Protein AF-0000000079471200 (afdb_homodimer)

Foldseek 3Di:
DEKEDACLDLLSLLLLLLCVVLVHDYHYHYQDPQDGDPLCCVLPVVSDDTWDDDPPDTYDDSVVSSVVSCVVRVPPPQQDPPPVLNVQLVVLLVCLVPLVCCLLVLLLCQPPCCCPPVVHHGDVVSNVVSVVCVVVVLVVCLPQQDPLLDNGPSDHHSSLSSNLRSVLSCVLVVHDDPCVNRVSSRVSSVVSCVDPSNVVSSVVVVVVSVD/DEKEDACLDLLSLLLLLLCVVLVHDYHYHYQDPQDGDPLCCVLPVVSDDTWDDDPPDTYDDSVVSSVVSCVVRVPPPQQDPPPVLNVQLVVLLVCLVPLVCCLLVLLLCQVPCCCPPVVHHGDVVSNVVSVVCVVVVLVVCLPQQDPLLDNGPSDHHSSLSSNLSSVLSCVLVVHDDPCVNRVSSRVSSVVSCVDPSNVVSSVVVNVVSVD

Structure (mmCIF, N/CA/C/O backbone):
data_AF-0000000079471200-model_v1
#
loop_
_entity.id
_entity.type
_entity.pdbx_description
1 polymer 'glutathione transferase'
#
loop_
_atom_site.group_PDB
_atom_site.id
_atom_site.type_symbol
_atom_site.label_atom_id
_atom_site.label_alt_id
_atom_site.label_comp_id
_atom_site.label_asym_id
_atom_site.label_entity_id
_atom_site.label_seq_id
_atom_site.pdbx_PDB_ins_code
_atom_site.Cartn_x
_atom_site.Cartn_y
_atom_site.Cartn_z
_atom_site.occupancy
_atom_site.B_iso_or_equiv
_atom_site.auth_seq_id
_atom_site.auth_comp_id
_atom_site.auth_asym_id
_atom_site.auth_atom_id
_atom_site.pdbx_PDB_model_num
ATOM 1 N N . MET A 1 1 ? -17.219 13.344 -11 1 97.94 1 MET A N 1
ATOM 2 C CA . MET A 1 1 ? -16.578 12.203 -10.352 1 97.94 1 MET A CA 1
ATOM 3 C C . MET A 1 1 ? -17 12.102 -8.883 1 97.94 1 MET A C 1
ATOM 5 O O . MET A 1 1 ? -17.219 13.125 -8.227 1 97.94 1 MET A O 1
ATOM 9 N N . ILE A 1 2 ? -17.203 10.859 -8.438 1 98.06 2 ILE A N 1
ATOM 10 C CA . ILE A 1 2 ? -17.672 10.633 -7.074 1 98.06 2 ILE A CA 1
ATOM 11 C C . ILE A 1 2 ? -16.625 9.867 -6.281 1 98.06 2 ILE A C 1
ATOM 13 O O . ILE A 1 2 ? -16.016 8.922 -6.789 1 98.06 2 ILE A O 1
ATOM 17 N N . LEU A 1 3 ? -16.312 10.375 -5.105 1 98.31 3 LEU A N 1
ATOM 18 C CA . LEU A 1 3 ? -15.516 9.656 -4.121 1 98.31 3 LEU A CA 1
ATOM 19 C C . LEU A 1 3 ? -16.375 9.172 -2.963 1 98.31 3 LEU A C 1
ATOM 21 O O . LEU A 1 3 ? -17.078 9.969 -2.322 1 98.31 3 LEU A O 1
ATOM 25 N N . TYR A 1 4 ? -16.406 7.867 -2.748 1 97.56 4 TYR A N 1
ATOM 26 C CA . TYR A 1 4 ? -17.172 7.285 -1.651 1 97.56 4 TYR A CA 1
ATOM 27 C C . TYR A 1 4 ? -16.297 7.129 -0.407 1 97.56 4 TYR A C 1
ATOM 29 O O . TYR A 1 4 ? -15.195 6.586 -0.478 1 97.56 4 TYR A O 1
ATOM 37 N N . GLY A 1 5 ? -16.734 7.613 0.692 1 96.5 5 GLY A N 1
ATOM 38 C CA . GLY A 1 5 ? -16.016 7.461 1.947 1 96.5 5 GLY A CA 1
ATOM 39 C C . GLY A 1 5 ? -16.328 8.555 2.949 1 96.5 5 GLY A C 1
ATOM 40 O O . GLY A 1 5 ? -17.422 9.125 2.932 1 96.5 5 GLY A O 1
ATOM 41 N N . SER A 1 6 ? -15.477 8.734 3.912 1 95.81 6 SER A N 1
ATOM 42 C CA . SER A 1 6 ? -15.508 9.789 4.918 1 95.81 6 SER A CA 1
ATOM 43 C C . SER A 1 6 ? -14.172 10.523 4.992 1 95.81 6 SER A C 1
ATOM 45 O O . SER A 1 6 ? -13.109 9.891 4.938 1 95.81 6 SER A O 1
ATOM 47 N N . SER A 1 7 ? -14.25 11.812 5.125 1 96.69 7 SER A N 1
ATOM 48 C CA . SER A 1 7 ? -13.023 12.586 5.242 1 96.69 7 SER A CA 1
ATOM 49 C C . SER A 1 7 ? -12.258 12.219 6.508 1 96.69 7 SER A C 1
ATOM 51 O O . SER A 1 7 ? -11.07 12.539 6.641 1 96.69 7 SER A O 1
ATOM 53 N N . LEU A 1 8 ? -12.898 11.484 7.426 1 96.25 8 LEU A N 1
ATOM 54 C CA . LEU A 1 8 ? -12.227 11.039 8.648 1 96.25 8 LEU A CA 1
ATOM 55 C C . LEU A 1 8 ? -11.18 9.977 8.344 1 96.25 8 LEU A C 1
ATOM 57 O O . LEU A 1 8 ? -10.281 9.727 9.156 1 96.25 8 LEU A O 1
ATOM 61 N N . SER A 1 9 ? -11.391 9.312 7.238 1 96.81 9 SER A N 1
ATOM 62 C CA . SER A 1 9 ? -10.391 8.352 6.777 1 96.81 9 SER A CA 1
ATOM 63 C C . SER A 1 9 ? -9.18 9.062 6.172 1 96.81 9 SER A C 1
ATOM 65 O O . SER A 1 9 ? -9.328 9.852 5.234 1 96.81 9 SER A O 1
ATOM 67 N N . PRO A 1 10 ? -7.996 8.789 6.652 1 98.44 10 PRO A N 1
ATOM 68 C CA . PRO A 1 10 ? -6.809 9.414 6.07 1 98.44 10 PRO A CA 1
ATOM 69 C C . PRO A 1 10 ? -6.605 9.047 4.602 1 98.44 10 PRO A C 1
ATOM 71 O O . PRO A 1 10 ? -5.984 9.805 3.854 1 98.44 10 PRO A O 1
ATOM 74 N N . PHE A 1 11 ? -7.129 7.891 4.184 1 98.56 11 PHE A N 1
ATOM 75 C CA . PHE A 1 11 ? -7.055 7.469 2.789 1 98.56 11 PHE A CA 1
ATOM 76 C C . PHE A 1 11 ? -7.965 8.32 1.916 1 98.56 11 PHE A C 1
ATOM 78 O O . PHE A 1 11 ? -7.574 8.742 0.825 1 98.56 11 PHE A O 1
ATOM 85 N N . VAL A 1 12 ? -9.125 8.578 2.426 1 98.44 12 VAL A N 1
ATOM 86 C CA . VAL A 1 12 ? -10.078 9.422 1.718 1 98.44 12 VAL A CA 1
ATOM 87 C C . VAL A 1 12 ? -9.57 10.867 1.697 1 98.44 12 VAL A C 1
ATOM 89 O O . VAL A 1 12 ? -9.562 11.516 0.647 1 98.44 12 VAL A O 1
ATOM 92 N N . ARG A 1 13 ? -9.086 11.305 2.816 1 98.81 13 ARG A N 1
ATOM 93 C CA . ARG A 1 13 ? -8.633 12.688 2.957 1 98.81 13 ARG A CA 1
ATOM 94 C C . ARG A 1 13 ? -7.461 12.969 2.025 1 98.81 13 ARG A C 1
ATOM 96 O O . ARG A 1 13 ? -7.414 14.023 1.38 1 98.81 13 ARG A O 1
ATOM 103 N N . LYS A 1 14 ? -6.488 12.07 1.971 1 98.88 14 LYS A N 1
ATOM 104 C CA . LYS A 1 14 ? -5.355 12.281 1.071 1 98.88 14 LYS A CA 1
ATOM 105 C C . LYS A 1 14 ? -5.812 12.336 -0.384 1 98.88 14 LYS A C 1
ATOM 107 O O . LYS A 1 14 ? -5.258 13.086 -1.187 1 98.88 14 LYS A O 1
ATOM 112 N N . THR A 1 15 ? -6.812 11.531 -0.74 1 98.94 15 THR A N 1
ATOM 113 C CA . THR A 1 15 ? -7.332 11.5 -2.102 1 98.94 15 THR A CA 1
ATOM 114 C C . THR A 1 15 ? -8.031 12.812 -2.439 1 98.94 15 THR A C 1
ATOM 116 O O . THR A 1 15 ? -7.836 13.367 -3.523 1 98.94 15 THR A O 1
ATOM 119 N N . LEU A 1 16 ? -8.805 13.328 -1.498 1 98.94 16 LEU A N 1
ATOM 120 C CA . LEU A 1 16 ? -9.477 14.609 -1.664 1 98.94 16 LEU A CA 1
ATOM 121 C C . LEU A 1 16 ? -8.469 15.742 -1.827 1 98.94 16 LEU A C 1
ATOM 123 O O . LEU A 1 16 ? -8.602 16.578 -2.725 1 98.94 16 LEU A O 1
ATOM 127 N N . ALA A 1 17 ? -7.492 15.727 -0.965 1 98.94 17 ALA A N 1
ATOM 128 C CA . ALA A 1 17 ? -6.465 16.766 -1.026 1 98.94 17 ALA A CA 1
ATOM 129 C C . ALA A 1 17 ? -5.703 16.703 -2.346 1 98.94 17 ALA A C 1
ATOM 131 O O . ALA A 1 17 ? -5.434 17.734 -2.965 1 98.94 17 ALA A O 1
ATOM 132 N N . PHE A 1 18 ? -5.332 15.484 -2.797 1 98.94 18 PHE A N 1
ATOM 133 C CA . PHE A 1 18 ? -4.629 15.273 -4.055 1 98.94 18 PHE A CA 1
ATOM 134 C C . PHE A 1 18 ? -5.434 15.836 -5.223 1 98.94 18 PHE A C 1
ATOM 136 O O . PHE A 1 18 ? -4.902 16.578 -6.051 1 98.94 18 PHE A O 1
ATOM 143 N N . ALA A 1 19 ? -6.746 15.539 -5.266 1 98.94 19 ALA A N 1
ATOM 144 C CA . ALA A 1 19 ? -7.629 16.016 -6.332 1 98.94 19 ALA A CA 1
ATOM 145 C C . ALA A 1 19 ? -7.723 17.531 -6.324 1 98.94 19 ALA A C 1
ATOM 147 O O . ALA A 1 19 ? -7.656 18.172 -7.379 1 98.94 19 ALA A O 1
ATOM 148 N N . ALA A 1 20 ? -7.809 18.078 -5.148 1 98.88 20 ALA A N 1
ATOM 149 C CA . ALA A 1 20 ? -7.918 19.516 -5.023 1 98.88 20 ALA A CA 1
ATOM 150 C C . ALA A 1 20 ? -6.668 20.219 -5.566 1 98.88 20 ALA A C 1
ATOM 152 O O . ALA A 1 20 ? -6.762 21.219 -6.281 1 98.88 20 ALA A O 1
ATOM 153 N N . GLU A 1 21 ? -5.484 19.656 -5.215 1 98.88 21 GLU A N 1
ATOM 154 C CA . GLU A 1 21 ? -4.23 20.234 -5.688 1 98.88 21 GLU A CA 1
ATOM 155 C C . GLU A 1 21 ? -4.129 20.156 -7.211 1 98.88 21 GLU A C 1
ATOM 157 O O . GLU A 1 21 ? -3.436 20.969 -7.832 1 98.88 21 GLU A O 1
ATOM 162 N N . LYS A 1 22 ? -4.859 19.219 -7.828 1 98.69 22 LYS A N 1
ATOM 163 C CA . LYS A 1 22 ? -4.852 19.047 -9.273 1 98.69 22 LYS A CA 1
ATOM 164 C C . LYS A 1 22 ? -5.961 19.859 -9.938 1 98.69 22 LYS A C 1
ATOM 166 O O . LYS A 1 22 ? -6.051 19.906 -11.164 1 98.69 22 LYS A O 1
ATOM 171 N N . GLY A 1 23 ? -6.797 20.469 -9.117 1 98.5 23 GLY A N 1
ATOM 172 C CA . GLY A 1 23 ? -7.949 21.188 -9.648 1 98.5 23 GLY A CA 1
ATOM 173 C C . GLY A 1 23 ? -9.055 20.266 -10.125 1 98.5 23 GLY A C 1
ATOM 174 O O . GLY A 1 23 ? -9.797 20.609 -11.047 1 98.5 23 GLY A O 1
ATOM 175 N N . ILE A 1 24 ? -9.109 19.078 -9.562 1 98.62 24 ILE A N 1
ATOM 176 C CA . ILE A 1 24 ? -10.148 18.094 -9.891 1 98.62 24 ILE A CA 1
ATOM 177 C C . ILE A 1 24 ? -11.234 18.125 -8.82 1 98.62 24 ILE A C 1
ATOM 179 O O . ILE A 1 24 ? -10.938 18 -7.629 1 98.62 24 ILE A O 1
ATOM 183 N N . GLU A 1 25 ? -12.406 18.344 -9.188 1 96.69 25 GLU A N 1
ATOM 184 C CA . GLU A 1 25 ? -13.523 18.328 -8.25 1 96.69 25 GLU A CA 1
ATOM 185 C C . GLU A 1 25 ? -14.039 16.906 -8.016 1 96.69 25 GLU A C 1
ATOM 187 O O . GLU A 1 25 ? -14.305 16.188 -8.977 1 96.69 25 GLU A O 1
ATOM 192 N N . LEU A 1 26 ? -14.156 16.547 -6.773 1 98.62 26 LEU A N 1
ATOM 193 C CA . LEU A 1 26 ? -14.734 15.266 -6.363 1 98.62 26 LEU A CA 1
ATOM 194 C C . LEU A 1 26 ? -15.953 15.484 -5.469 1 98.62 26 LEU A C 1
ATOM 196 O O . LEU A 1 26 ? -15.898 16.266 -4.52 1 98.62 26 LEU A O 1
ATOM 200 N N . GLU A 1 27 ? -17.031 14.867 -5.848 1 98.38 27 GLU A N 1
ATOM 201 C CA . GLU A 1 27 ? -18.172 14.797 -4.934 1 98.38 27 GLU A CA 1
ATOM 202 C C . GLU A 1 27 ? -17.969 13.695 -3.895 1 98.38 27 GLU A C 1
ATOM 204 O O . GLU A 1 27 ? -17.844 12.523 -4.246 1 98.38 27 GLU A O 1
ATOM 209 N N . LEU A 1 28 ? -17.969 14.062 -2.646 1 97.62 28 LEU A N 1
ATOM 210 C CA . LEU A 1 28 ? -17.797 13.094 -1.57 1 97.62 28 LEU A CA 1
ATOM 211 C C . LEU A 1 28 ? -19.156 12.539 -1.129 1 97.62 28 LEU A C 1
ATOM 213 O O . LEU A 1 28 ? -20.047 13.305 -0.769 1 97.62 28 LEU A O 1
ATOM 217 N N . GLN A 1 29 ? -19.312 11.258 -1.249 1 96.25 29 GLN A N 1
ATOM 218 C CA . GLN A 1 29 ? -20.516 10.562 -0.77 1 96.25 29 GLN A CA 1
ATOM 219 C C . GLN A 1 29 ? -20.156 9.523 0.292 1 96.25 29 GLN A C 1
ATOM 221 O O . GLN A 1 29 ? -19.094 8.898 0.224 1 96.25 29 GLN A O 1
ATOM 226 N N . PRO A 1 30 ? -21.047 9.328 1.273 1 93.5 30 PRO A N 1
ATOM 227 C CA . PRO A 1 30 ? -20.766 8.328 2.307 1 93.5 30 PRO A CA 1
ATOM 228 C C . PRO A 1 30 ? -20.672 6.91 1.751 1 93.5 30 PRO A C 1
ATOM 230 O O . PRO A 1 30 ? -21.422 6.555 0.837 1 93.5 30 PRO A O 1
ATOM 233 N N . ALA A 1 31 ? -19.688 6.148 2.203 1 91.19 31 ALA A N 1
ATOM 234 C CA . ALA A 1 31 ? -19.547 4.742 1.831 1 91.19 31 ALA A CA 1
ATOM 235 C C . ALA A 1 31 ? -20.297 3.842 2.818 1 91.19 31 ALA A C 1
ATOM 237 O O . ALA A 1 31 ? -20.469 2.648 2.562 1 91.19 31 ALA A O 1
ATOM 238 N N . GLY A 1 32 ? -20.734 4.406 3.859 1 76.5 32 GLY A N 1
ATOM 239 C CA . GLY A 1 32 ? -21.344 3.617 4.914 1 76.5 32 GLY A CA 1
ATOM 240 C C . GLY A 1 32 ? -20.328 2.887 5.777 1 76.5 32 GLY A C 1
ATOM 241 O O . GLY A 1 32 ? -19.141 2.885 5.473 1 76.5 32 GLY A O 1
ATOM 242 N N . MET A 1 33 ? -20.703 2.592 7.035 1 67 33 MET A N 1
ATOM 243 C CA . MET A 1 33 ? -19.891 1.763 7.918 1 67 33 MET A CA 1
ATOM 244 C C . MET A 1 33 ? -20.203 0.285 7.734 1 67 33 MET A C 1
ATOM 246 O O . MET A 1 33 ? -21.031 -0.269 8.461 1 67 33 MET A O 1
ATOM 250 N N . GLY A 1 34 ? -19.625 -0.395 6.527 1 61.56 34 GLY A N 1
ATOM 251 C CA . GLY A 1 34 ? -19.875 -1.797 6.242 1 61.56 34 GLY A CA 1
ATOM 252 C C . GLY A 1 34 ? -21.141 -2.018 5.43 1 61.56 34 GLY A C 1
ATOM 253 O O . GLY A 1 34 ? -21.406 -3.131 4.977 1 61.56 34 GLY A O 1
ATOM 254 N N . SER A 1 35 ? -21.875 -1.073 5.371 1 65.25 35 SER A N 1
ATOM 255 C CA . SER A 1 35 ? -23.125 -1.219 4.633 1 65.25 35 SER A CA 1
ATOM 256 C C . SER A 1 35 ? -23.281 -0.128 3.58 1 65.25 35 SER A C 1
ATOM 258 O O . SER A 1 35 ? -24.281 0.601 3.57 1 65.25 35 SER A O 1
ATOM 260 N N . GLY A 1 36 ? -22.344 -0.075 2.818 1 72.38 36 GLY A N 1
ATOM 261 C CA . GLY A 1 36 ? -22.375 1.027 1.869 1 72.38 36 GLY A CA 1
ATOM 262 C C . GLY A 1 36 ? -23.359 0.811 0.734 1 72.38 36 GLY A C 1
ATOM 263 O O . GLY A 1 36 ? -23.844 -0.302 0.536 1 72.38 36 GLY A O 1
ATOM 264 N N . PRO A 1 37 ? -23.766 1.873 0.093 1 84.44 37 PRO A N 1
ATOM 265 C CA . PRO A 1 37 ? -24.641 1.745 -1.07 1 84.44 37 PRO A CA 1
ATOM 266 C C . PRO A 1 37 ? -24.062 0.823 -2.145 1 84.44 37 PRO A C 1
ATOM 268 O O . PRO A 1 37 ? -22.859 0.609 -2.199 1 84.44 37 PRO A O 1
ATOM 271 N N . PRO A 1 38 ? -24.922 0.219 -2.936 1 87.69 38 PRO A N 1
ATOM 272 C CA . PRO A 1 38 ? -24.516 -0.739 -3.961 1 87.69 38 PRO A CA 1
ATOM 273 C C . PRO A 1 38 ? -23.406 -0.195 -4.859 1 87.69 38 PRO A C 1
ATOM 275 O O . PRO A 1 38 ? -22.484 -0.934 -5.238 1 87.69 38 PRO A O 1
ATOM 278 N N . GLU A 1 39 ? -23.438 1.022 -5.141 1 89 39 GLU A N 1
ATOM 279 C CA . GLU A 1 39 ? -22.438 1.593 -6.039 1 89 39 GLU A CA 1
ATOM 280 C C . GLU A 1 39 ? -21.047 1.604 -5.395 1 89 39 GLU A C 1
ATOM 282 O O . GLU A 1 39 ? -20.047 1.353 -6.066 1 89 39 GLU A O 1
ATOM 287 N N . PHE A 1 40 ? -21.078 1.89 -4.055 1 93.25 40 PHE A N 1
ATOM 288 C CA . PHE A 1 40 ? -19.812 1.825 -3.326 1 93.25 40 PHE A CA 1
ATOM 289 C C . PHE A 1 40 ? -19.266 0.405 -3.326 1 93.25 40 PHE A C 1
ATOM 291 O O . PHE A 1 40 ? -18.078 0.195 -3.572 1 93.25 40 PHE A O 1
ATOM 298 N N . MET A 1 41 ? -20.141 -0.514 -3.15 1 92.5 41 MET A N 1
ATOM 299 C CA . MET A 1 41 ? -19.703 -1.903 -3.072 1 92.5 41 MET A CA 1
ATOM 300 C C . MET A 1 41 ? -19.219 -2.398 -4.43 1 92.5 41 MET A C 1
ATOM 302 O O . MET A 1 41 ? -18.344 -3.26 -4.504 1 92.5 41 MET A O 1
ATOM 306 N N . HIS A 1 42 ? -19.719 -1.825 -5.516 1 93.38 42 HIS A N 1
ATOM 307 C CA . HIS A 1 42 ? -19.25 -2.162 -6.852 1 93.38 42 HIS A CA 1
ATOM 308 C C . HIS A 1 42 ? -17.859 -1.579 -7.109 1 93.38 42 HIS A C 1
ATOM 310 O O . HIS A 1 42 ? -17.047 -2.186 -7.812 1 93.38 42 HIS A O 1
ATOM 316 N N . ALA A 1 43 ? -17.594 -0.439 -6.469 1 95.56 43 ALA A N 1
ATOM 317 C CA . ALA A 1 43 ? -16.312 0.237 -6.637 1 95.56 43 ALA A CA 1
ATOM 318 C C . ALA A 1 43 ? -15.25 -0.38 -5.738 1 95.56 43 ALA A C 1
ATOM 320 O O . ALA A 1 43 ? -14.055 -0.341 -6.062 1 95.56 43 ALA A O 1
ATOM 321 N N . SER A 1 44 ? -15.734 -0.938 -4.633 1 96.12 44 SER A N 1
ATOM 322 C CA . SER A 1 44 ? -14.844 -1.514 -3.635 1 96.12 44 SER A CA 1
ATOM 323 C C . SER A 1 44 ? -15.312 -2.896 -3.199 1 96.12 44 SER A C 1
ATOM 325 O O . SER A 1 44 ? -15.945 -3.041 -2.148 1 96.12 44 SER A O 1
ATOM 327 N N . PRO A 1 45 ? -14.891 -3.916 -3.857 1 93.81 45 PRO A N 1
ATOM 328 C CA . PRO A 1 45 ? -15.43 -5.262 -3.656 1 93.81 45 PRO A CA 1
ATOM 329 C C . PRO A 1 45 ? -15.188 -5.789 -2.244 1 93.81 45 PRO A C 1
ATOM 331 O O . PRO A 1 45 ? -15.875 -6.707 -1.796 1 93.81 45 PRO A O 1
ATOM 334 N N . PHE A 1 46 ? -14.242 -5.195 -1.535 1 94.38 46 PHE A N 1
ATOM 335 C CA . PHE A 1 46 ? -13.953 -5.68 -0.19 1 94.38 46 PHE A CA 1
ATOM 336 C C . PHE A 1 46 ? -14.359 -4.648 0.855 1 94.38 46 PHE A C 1
ATOM 338 O O . PHE A 1 46 ? -13.953 -4.734 2.014 1 94.38 46 PHE A O 1
ATOM 345 N N . GLY A 1 47 ? -15.078 -3.605 0.454 1 93.44 47 GLY A N 1
ATOM 346 C CA . GLY A 1 47 ? -15.773 -2.693 1.349 1 93.44 47 GLY A CA 1
ATOM 347 C C . GLY A 1 47 ? -14.852 -1.68 2.002 1 93.44 47 GLY A C 1
ATOM 348 O O . GLY A 1 47 ? -15.211 -1.064 3.008 1 93.44 47 GLY A O 1
ATOM 349 N N . LYS A 1 48 ? -13.68 -1.481 1.424 1 93.5 48 LYS A N 1
ATOM 350 C CA . LYS A 1 48 ? -12.734 -0.52 1.991 1 93.5 48 LYS A CA 1
ATOM 351 C C . LYS A 1 48 ? -12.875 0.846 1.324 1 93.5 48 LYS A C 1
ATOM 353 O O . LYS A 1 48 ? -13.078 0.932 0.112 1 93.5 48 LYS A O 1
ATOM 358 N N . MET A 1 49 ? -12.914 1.887 2.074 1 95.38 49 MET A N 1
ATOM 359 C CA . MET A 1 49 ? -12.938 3.229 1.502 1 95.38 49 MET A CA 1
ATOM 360 C C . MET A 1 49 ? -11.516 3.748 1.28 1 95.38 49 MET A C 1
ATOM 362 O O . MET A 1 49 ? -10.602 3.395 2.023 1 95.38 49 MET A O 1
ATOM 366 N N . PRO A 1 50 ? -11.297 4.586 0.219 1 97.44 50 PRO A N 1
ATOM 367 C CA . PRO A 1 50 ? -12.328 5.18 -0.635 1 97.44 50 PRO A CA 1
ATOM 368 C C . PRO A 1 50 ? -12.703 4.285 -1.814 1 97.44 50 PRO A C 1
ATOM 370 O O . PRO A 1 50 ? -11.883 3.486 -2.273 1 97.44 50 PRO A O 1
ATOM 373 N N . GLY A 1 51 ? -14.008 4.312 -2.248 1 97.44 51 GLY A N 1
ATOM 374 C CA . GLY A 1 51 ? -14.445 3.957 -3.59 1 97.44 51 GLY A CA 1
ATOM 375 C C . GLY A 1 51 ? -14.539 5.152 -4.523 1 97.44 51 GLY A C 1
ATOM 376 O O . GLY A 1 51 ? -14.57 6.297 -4.07 1 97.44 51 GLY A O 1
ATOM 377 N N . PHE A 1 52 ? -14.586 4.949 -5.844 1 98.44 52 PHE A N 1
ATOM 378 C CA . PHE A 1 52 ? -14.523 6.031 -6.82 1 98.44 52 PHE A CA 1
ATOM 379 C C . PHE A 1 52 ? -15.297 5.672 -8.078 1 98.44 52 PHE A C 1
ATOM 381 O O . PHE A 1 52 ? -15.281 4.52 -8.523 1 98.44 52 PHE A O 1
ATOM 388 N N . LYS A 1 53 ? -15.969 6.68 -8.586 1 98.12 53 LYS A N 1
ATOM 389 C CA . LYS A 1 53 ? -16.734 6.52 -9.82 1 98.12 53 LYS A CA 1
ATOM 390 C C . LYS A 1 53 ? -16.469 7.68 -10.781 1 98.12 53 LYS A C 1
ATOM 392 O O . LYS A 1 53 ? -16.578 8.844 -10.398 1 98.12 53 LYS A O 1
ATOM 397 N N . ASP A 1 54 ? -16 7.465 -11.984 1 98.56 54 ASP A N 1
ATOM 398 C CA . ASP A 1 54 ? -15.945 8.367 -13.125 1 98.56 54 ASP A CA 1
ATOM 399 C C . ASP A 1 54 ? -16.656 7.766 -14.336 1 98.56 54 ASP A C 1
ATOM 401 O O . ASP A 1 54 ? -16.047 7.012 -15.102 1 98.56 54 ASP A O 1
ATOM 405 N N . GLY A 1 55 ? -17.906 8.133 -14.562 1 97.38 55 GLY A N 1
ATOM 406 C CA . GLY A 1 55 ? -18.703 7.422 -15.555 1 97.38 55 GLY A CA 1
ATOM 407 C C . GLY A 1 55 ? -18.875 5.949 -15.227 1 97.38 55 GLY A C 1
ATOM 408 O O . GLY A 1 55 ? -19.344 5.605 -14.141 1 97.38 55 GLY A O 1
ATOM 409 N N . ASP A 1 56 ? -18.422 5.133 -16.094 1 96.88 56 ASP A N 1
ATOM 410 C CA . ASP A 1 56 ? -18.562 3.691 -15.914 1 96.88 56 ASP A CA 1
ATOM 411 C C . ASP A 1 56 ? -17.328 3.104 -15.242 1 96.88 56 ASP A C 1
ATOM 413 O O . ASP A 1 56 ? -17.297 1.911 -14.93 1 96.88 56 ASP A O 1
ATOM 417 N N . PHE A 1 57 ? -16.375 3.951 -14.984 1 98.12 57 PHE A N 1
ATOM 418 C CA . PHE A 1 57 ? -15.156 3.482 -14.336 1 98.12 57 PHE A CA 1
ATOM 419 C C . PHE A 1 57 ? -15.312 3.484 -12.82 1 98.12 57 PHE A C 1
ATOM 421 O O . PHE A 1 57 ? -15.492 4.543 -12.211 1 98.12 57 PHE A O 1
ATOM 428 N N . LEU A 1 58 ? -15.305 2.303 -12.18 1 98.06 58 LEU A N 1
ATOM 429 C CA . LEU A 1 58 ? -15.398 2.102 -10.742 1 98.06 58 LEU A CA 1
ATOM 430 C C . LEU A 1 58 ? -14.125 1.461 -10.195 1 98.06 58 LEU A C 1
ATOM 432 O O . LEU A 1 58 ? -13.633 0.473 -10.75 1 98.06 58 LEU A O 1
ATOM 436 N N . ILE A 1 59 ? -13.648 2.088 -9.078 1 98.38 59 ILE A N 1
ATOM 437 C CA . ILE A 1 59 ? -12.422 1.485 -8.555 1 98.38 59 ILE A CA 1
ATOM 438 C C . ILE A 1 59 ? -12.234 1.891 -7.094 1 98.38 59 ILE A C 1
ATOM 440 O O . ILE A 1 59 ? -12.812 2.879 -6.637 1 98.38 59 ILE A O 1
ATOM 444 N N . SER A 1 60 ? -11.555 1.088 -6.426 1 96.94 60 SER A N 1
ATOM 445 C CA . SER A 1 60 ? -10.859 1.362 -5.176 1 96.94 60 SER A CA 1
ATOM 446 C C . SER A 1 60 ? -9.375 1.043 -5.289 1 96.94 60 SER A C 1
ATOM 448 O O . SER A 1 60 ? -8.922 0.512 -6.305 1 96.94 60 SER A O 1
ATOM 450 N N . ASP A 1 61 ? -8.43 1.393 -4.395 1 96.75 61 ASP A N 1
ATOM 451 C CA . ASP A 1 61 ? -8.477 2.207 -3.186 1 96.75 61 ASP A CA 1
ATOM 452 C C . ASP A 1 61 ? -7.809 3.561 -3.406 1 96.75 61 ASP A C 1
ATOM 454 O O . ASP A 1 61 ? -7.648 4 -4.547 1 96.75 61 ASP A O 1
ATOM 458 N N . SER A 1 62 ? -7.328 4.277 -2.41 1 98.75 62 SER A N 1
ATOM 459 C CA . SER A 1 62 ? -6.801 5.637 -2.5 1 98.75 62 SER A CA 1
ATOM 460 C C . SER A 1 62 ? -5.625 5.711 -3.471 1 98.75 62 SER A C 1
ATOM 462 O O . SER A 1 62 ? -5.574 6.602 -4.32 1 98.75 62 SER A O 1
ATOM 464 N N . THR A 1 63 ? -4.719 4.688 -3.473 1 98.88 63 THR A N 1
ATOM 465 C CA . THR A 1 63 ? -3.527 4.699 -4.316 1 98.88 63 THR A CA 1
ATOM 466 C C . THR A 1 63 ? -3.904 4.531 -5.785 1 98.88 63 THR A C 1
ATOM 468 O O . THR A 1 63 ? -3.367 5.227 -6.652 1 98.88 63 THR A O 1
ATOM 471 N N . ALA A 1 64 ? -4.828 3.635 -6.082 1 98.94 64 ALA A N 1
ATOM 472 C CA . ALA A 1 64 ? -5.273 3.414 -7.457 1 98.94 64 ALA A CA 1
ATOM 473 C C . ALA A 1 64 ? -6.023 4.629 -7.992 1 98.94 64 ALA A C 1
ATOM 475 O O . ALA A 1 64 ? -5.852 5.016 -9.148 1 98.94 64 ALA A O 1
ATOM 476 N N . ILE A 1 65 ? -6.871 5.262 -7.152 1 98.94 65 ILE A N 1
ATOM 477 C CA . ILE A 1 65 ? -7.637 6.441 -7.543 1 98.94 65 ILE A CA 1
ATOM 478 C C . ILE A 1 65 ? -6.684 7.594 -7.855 1 98.94 65 ILE A C 1
ATOM 480 O O . ILE A 1 65 ? -6.82 8.258 -8.883 1 98.94 65 ILE A O 1
ATOM 484 N N . ILE A 1 66 ? -5.715 7.762 -7.016 1 98.94 66 ILE A N 1
ATOM 485 C CA . ILE A 1 66 ? -4.734 8.828 -7.195 1 98.94 66 ILE A CA 1
ATOM 486 C C . ILE A 1 66 ? -3.93 8.578 -8.469 1 98.94 66 ILE A C 1
ATOM 488 O O . ILE A 1 66 ? -3.652 9.508 -9.227 1 98.94 66 ILE A O 1
ATOM 492 N N . THR A 1 67 ? -3.572 7.297 -8.695 1 98.94 67 THR A N 1
ATOM 493 C CA . THR A 1 67 ? -2.891 6.918 -9.93 1 98.94 67 THR A CA 1
ATOM 494 C C . THR A 1 67 ? -3.729 7.297 -11.148 1 98.94 67 THR A C 1
ATOM 496 O O . THR A 1 67 ? -3.205 7.844 -12.125 1 98.94 67 THR A O 1
ATOM 499 N N . TYR A 1 68 ? -5.031 7.086 -11.07 1 98.94 68 TYR A N 1
ATOM 500 C CA . TYR A 1 68 ? -5.957 7.438 -12.141 1 98.94 68 TYR A CA 1
ATOM 501 C C . TYR A 1 68 ? -6.012 8.945 -12.344 1 98.94 68 TYR A C 1
ATOM 503 O O . TYR A 1 68 ? -5.871 9.438 -13.469 1 98.94 68 TYR A O 1
ATOM 511 N N . LEU A 1 69 ? -6.16 9.703 -11.289 1 98.94 69 LEU A N 1
ATOM 512 C CA . LEU A 1 69 ? -6.289 11.156 -11.344 1 98.94 69 LEU A CA 1
ATOM 513 C C . LEU A 1 69 ? -5.027 11.789 -11.922 1 98.94 69 LEU A C 1
ATOM 515 O O . LEU A 1 69 ? -5.105 12.734 -12.711 1 98.94 69 LEU A O 1
ATOM 519 N N . GLU A 1 70 ? -3.861 11.242 -11.492 1 98.88 70 GLU A N 1
ATOM 520 C CA . GLU A 1 70 ? -2.604 11.742 -12.031 1 98.88 70 GLU A CA 1
ATOM 521 C C . GLU A 1 70 ? -2.514 11.5 -13.539 1 98.88 70 GLU A C 1
ATOM 523 O O . GLU A 1 70 ? -2.029 12.352 -14.281 1 98.88 70 GLU A O 1
ATOM 528 N N . ALA A 1 71 ? -2.984 10.352 -13.977 1 98.56 71 ALA A N 1
ATOM 529 C CA . ALA A 1 71 ? -2.875 9.969 -15.383 1 98.56 71 ALA A CA 1
ATOM 530 C C . ALA A 1 71 ? -3.793 10.812 -16.25 1 98.56 71 ALA A C 1
ATOM 532 O O . ALA A 1 71 ? -3.422 11.195 -17.359 1 98.56 71 ALA A O 1
ATOM 533 N N . ILE A 1 72 ? -5.004 11.211 -15.773 1 98.5 72 ILE A N 1
ATOM 534 C CA . ILE A 1 72 ? -5.957 11.914 -16.625 1 98.5 72 ILE A CA 1
ATOM 535 C C . ILE A 1 72 ? -5.68 13.414 -16.578 1 98.5 72 ILE A C 1
ATOM 537 O O . ILE A 1 72 ? -6.168 14.164 -17.422 1 98.5 72 ILE A O 1
ATOM 541 N N . LYS A 1 73 ? -4.969 13.859 -15.562 1 98.5 73 LYS A N 1
ATOM 542 C CA . LYS A 1 73 ? -4.543 15.25 -15.445 1 98.5 73 LYS A CA 1
ATOM 543 C C . LYS A 1 73 ? -3.078 15.344 -15.023 1 98.5 73 LYS A C 1
ATOM 545 O O . LYS A 1 73 ? -2.783 15.594 -13.852 1 98.5 73 LYS A O 1
ATOM 550 N N . PRO A 1 74 ? -2.209 15.219 -15.953 1 97.62 74 PRO A N 1
ATOM 551 C CA . PRO A 1 74 ? -0.791 15.07 -15.625 1 97.62 74 PRO A CA 1
ATOM 552 C C . PRO A 1 74 ? -0.181 16.359 -15.055 1 97.62 74 PRO A C 1
ATOM 554 O O . PRO A 1 74 ? 0.874 16.312 -14.414 1 97.62 74 PRO A O 1
ATOM 557 N N . GLU A 1 75 ? -0.914 17.531 -15.336 1 97.88 75 GLU A N 1
ATOM 558 C CA . GLU A 1 75 ? -0.427 18.797 -14.781 1 97.88 75 GLU A CA 1
ATOM 559 C C . GLU A 1 75 ? -1.437 19.391 -13.812 1 97.88 75 GLU A C 1
ATOM 561 O O . GLU A 1 75 ? -2.639 19.406 -14.086 1 97.88 75 GLU A O 1
ATOM 566 N N . PRO A 1 76 ? -0.961 20 -12.727 1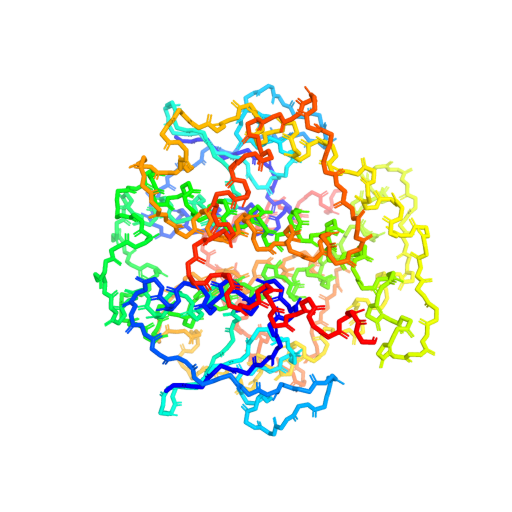 98.06 76 PRO A N 1
ATOM 567 C CA . PRO A 1 76 ? 0.415 19.953 -12.234 1 98.06 76 PRO A CA 1
ATOM 568 C C . PRO A 1 76 ? 0.851 18.547 -11.828 1 98.06 76 PRO A C 1
ATOM 570 O O . PRO A 1 76 ? 0.035 17.75 -11.344 1 98.06 76 PRO A O 1
ATOM 573 N N . ASN A 1 77 ? 2.113 18.234 -12.023 1 98.19 77 ASN A N 1
ATOM 574 C CA . ASN A 1 77 ? 2.689 16.938 -11.719 1 98.19 77 ASN A CA 1
ATOM 575 C C . ASN A 1 77 ? 2.928 16.766 -10.219 1 98.19 77 ASN A C 1
ATOM 577 O O . ASN A 1 77 ? 3.771 17.438 -9.641 1 98.19 77 ASN A O 1
ATOM 581 N N . LEU A 1 78 ? 2.162 15.852 -9.617 1 98.88 78 LEU A N 1
ATOM 582 C CA . LEU A 1 78 ? 2.316 15.633 -8.18 1 98.88 78 LEU A CA 1
ATOM 583 C C . LEU A 1 78 ? 3.018 14.305 -7.902 1 98.88 78 LEU A C 1
ATOM 585 O O . LEU A 1 78 ? 3.34 14 -6.754 1 98.88 78 LEU A O 1
ATOM 589 N N . ILE A 1 79 ? 3.205 13.484 -8.922 1 98.88 79 ILE A N 1
ATOM 590 C CA . ILE A 1 79 ? 4.043 12.289 -8.891 1 98.88 79 ILE A CA 1
ATOM 591 C C . ILE A 1 79 ? 5.18 12.43 -9.898 1 98.88 79 ILE A C 1
ATOM 593 O O . ILE A 1 79 ? 4.957 12.336 -11.109 1 98.88 79 ILE A O 1
ATOM 597 N N . PRO A 1 80 ? 6.348 12.602 -9.406 1 98.75 80 PRO A N 1
ATOM 598 C CA . PRO A 1 80 ? 7.488 12.898 -10.273 1 98.75 80 PRO A CA 1
ATOM 599 C C . PRO A 1 80 ? 7.676 11.859 -11.375 1 98.75 80 PRO A C 1
ATOM 601 O O . PRO A 1 80 ? 7.305 10.695 -11.203 1 98.75 80 PRO A O 1
ATOM 604 N N . LEU A 1 81 ? 8.328 12.297 -12.492 1 97.06 81 LEU A N 1
ATOM 605 C CA . LEU A 1 81 ? 8.586 11.422 -13.625 1 97.06 81 LEU A CA 1
ATOM 606 C C . LEU A 1 81 ? 9.969 10.797 -13.539 1 97.06 81 LEU A C 1
ATOM 608 O O . LEU A 1 81 ? 10.195 9.695 -14.047 1 97.06 81 LEU A O 1
ATOM 612 N N . GLU A 1 82 ? 10.914 11.609 -12.969 1 98.56 82 GLU A N 1
ATOM 613 C CA . GLU A 1 82 ? 12.266 11.094 -12.789 1 98.56 82 GLU A CA 1
ATOM 614 C C . GLU A 1 82 ? 12.281 9.867 -11.891 1 98.56 82 GLU A C 1
ATOM 616 O O . GLU A 1 82 ? 11.594 9.836 -10.867 1 98.56 82 GLU A O 1
ATOM 621 N N . ALA A 1 83 ? 13.008 8.828 -12.273 1 98.75 83 ALA A N 1
ATOM 622 C CA . ALA A 1 83 ? 12.906 7.484 -11.711 1 98.75 83 ALA A CA 1
ATOM 623 C C . ALA A 1 83 ? 13.102 7.504 -10.195 1 98.75 83 ALA A C 1
ATOM 625 O O . ALA A 1 83 ? 12.297 6.938 -9.453 1 98.75 83 ALA A O 1
ATOM 626 N N . LYS A 1 84 ? 14.141 8.148 -9.719 1 98.81 84 LYS A N 1
ATOM 627 C CA . LYS A 1 84 ? 14.438 8.141 -8.289 1 98.81 84 LYS A CA 1
ATOM 628 C C . LYS A 1 84 ? 13.406 8.945 -7.508 1 98.81 84 LYS A C 1
ATOM 630 O O . LYS A 1 84 ? 12.93 8.5 -6.465 1 98.81 84 LYS A O 1
ATOM 635 N N . ALA A 1 85 ? 13.039 10.086 -8.008 1 98.88 85 ALA A N 1
ATOM 636 C CA . ALA A 1 85 ? 12.055 10.945 -7.352 1 98.88 85 ALA A CA 1
ATOM 637 C C . ALA A 1 85 ? 10.68 10.281 -7.332 1 98.88 85 ALA A C 1
ATOM 639 O O . ALA A 1 85 ? 9.961 10.367 -6.34 1 98.88 85 ALA A O 1
ATOM 640 N N . ARG A 1 86 ? 10.375 9.656 -8.43 1 98.88 86 ARG A N 1
ATOM 641 C CA . ARG A 1 86 ? 9.102 8.945 -8.523 1 98.88 86 ARG A CA 1
ATOM 642 C C . ARG A 1 86 ? 9.023 7.824 -7.492 1 98.88 86 ARG A C 1
ATOM 644 O O . ARG A 1 86 ? 8.039 7.723 -6.754 1 98.88 86 ARG A O 1
ATOM 651 N N . ALA A 1 87 ? 10.094 7.047 -7.418 1 98.94 87 ALA A N 1
ATOM 652 C CA . ALA A 1 87 ? 10.141 5.934 -6.477 1 98.94 87 ALA A CA 1
ATOM 653 C C . ALA A 1 87 ? 10.07 6.426 -5.035 1 98.94 87 ALA A C 1
ATOM 655 O O . ALA A 1 87 ? 9.375 5.84 -4.203 1 98.94 87 ALA A O 1
ATOM 656 N N . ARG A 1 88 ? 10.742 7.496 -4.73 1 98.88 88 ARG A N 1
ATOM 657 C CA . ARG A 1 88 ? 10.727 8.062 -3.387 1 98.88 88 ARG A CA 1
ATOM 658 C C . ARG A 1 88 ? 9.328 8.555 -3.014 1 98.88 88 ARG A C 1
ATOM 660 O O . ARG A 1 88 ? 8.883 8.359 -1.885 1 98.88 88 ARG A O 1
ATOM 667 N N . THR A 1 89 ? 8.68 9.18 -3.963 1 98.94 89 THR A N 1
ATOM 668 C CA . THR A 1 89 ? 7.316 9.648 -3.732 1 98.94 89 THR A CA 1
ATOM 669 C C . THR A 1 89 ? 6.391 8.477 -3.408 1 98.94 89 THR A C 1
ATOM 671 O O . THR A 1 89 ? 5.621 8.539 -2.447 1 98.94 89 THR A O 1
ATOM 674 N N . ILE A 1 90 ? 6.523 7.402 -4.133 1 98.94 90 ILE A N 1
ATOM 675 C CA . ILE A 1 90 ? 5.703 6.215 -3.924 1 98.94 90 ILE A CA 1
ATOM 676 C C . ILE A 1 90 ? 6.055 5.57 -2.584 1 98.94 90 ILE A C 1
ATOM 678 O O . ILE A 1 90 ? 5.172 5.09 -1.87 1 98.94 90 ILE A O 1
ATOM 682 N N . TRP A 1 91 ? 7.277 5.641 -2.219 1 98.81 91 TRP A N 1
ATOM 683 C CA . TRP A 1 91 ? 7.672 5.094 -0.926 1 98.81 91 TRP A CA 1
ATOM 684 C C . TRP A 1 91 ? 7.027 5.875 0.215 1 98.81 91 TRP A C 1
ATOM 686 O O . TRP A 1 91 ? 6.523 5.281 1.172 1 98.81 91 TRP A O 1
ATOM 696 N N . TYR A 1 92 ? 7.023 7.16 0.134 1 98.88 92 TYR A N 1
ATOM 697 C CA . TYR A 1 92 ? 6.438 7.965 1.197 1 98.88 92 TYR A CA 1
ATOM 698 C C . TYR A 1 92 ? 4.934 7.719 1.301 1 98.88 92 TYR A C 1
ATOM 700 O O . TYR A 1 92 ? 4.367 7.762 2.395 1 98.88 92 TYR A O 1
ATOM 708 N N . GLU A 1 93 ? 4.324 7.527 0.136 1 98.88 93 GLU A N 1
ATOM 709 C CA . GLU A 1 93 ? 2.908 7.172 0.203 1 98.88 93 GLU A CA 1
ATOM 710 C C . GLU A 1 93 ? 2.709 5.836 0.916 1 98.88 93 GLU A C 1
ATOM 712 O O . GLU A 1 93 ? 1.825 5.707 1.765 1 98.88 93 GLU A O 1
ATOM 717 N N . GLU A 1 94 ? 3.508 4.832 0.586 1 98.5 94 GLU A N 1
ATOM 718 C CA . GLU A 1 94 ? 3.438 3.529 1.24 1 98.5 94 GLU A CA 1
ATOM 719 C C . GLU A 1 94 ? 3.738 3.645 2.732 1 98.5 94 GLU A C 1
ATOM 721 O O . GLU A 1 94 ? 3.055 3.033 3.557 1 98.5 94 GLU A O 1
ATOM 726 N N . PHE A 1 95 ? 4.766 4.426 3.059 1 98.62 95 PHE A N 1
ATOM 727 C CA . PHE A 1 95 ? 5.141 4.707 4.441 1 98.62 95 PHE A CA 1
ATOM 728 C C . PHE A 1 95 ? 3.959 5.277 5.215 1 98.62 95 PHE A C 1
ATOM 730 O O . PHE A 1 95 ? 3.645 4.812 6.312 1 98.62 95 PHE A O 1
ATOM 737 N N . ALA A 1 96 ? 3.318 6.23 4.645 1 98.81 96 ALA A N 1
ATOM 738 C CA . ALA A 1 96 ? 2.15 6.844 5.27 1 98.81 96 ALA A CA 1
ATOM 739 C C . ALA A 1 96 ? 1.018 5.832 5.43 1 98.81 96 ALA A C 1
ATOM 741 O O . ALA A 1 96 ? 0.456 5.684 6.516 1 98.81 96 ALA A O 1
ATOM 742 N N . ASP A 1 97 ? 0.75 5.074 4.363 1 98.5 97 ASP A N 1
ATOM 743 C CA . ASP A 1 97 ? -0.435 4.23 4.27 1 98.5 97 ASP A CA 1
ATOM 744 C C . ASP A 1 97 ? -0.287 2.979 5.129 1 98.5 97 ASP A C 1
ATOM 746 O O . ASP A 1 97 ? -1.282 2.355 5.504 1 98.5 97 ASP A O 1
ATOM 750 N N . THR A 1 98 ? 0.981 2.609 5.449 1 97.62 98 THR A N 1
ATOM 751 C CA . THR A 1 98 ? 1.157 1.334 6.133 1 97.62 98 THR A CA 1
ATOM 752 C C . THR A 1 98 ? 1.746 1.545 7.523 1 97.62 98 THR A C 1
ATOM 754 O O . THR A 1 98 ? 1.129 1.18 8.523 1 97.62 98 THR A O 1
ATOM 757 N N . ILE A 1 99 ? 2.824 2.26 7.648 1 97.75 99 ILE A N 1
ATOM 758 C CA . ILE A 1 99 ? 3.514 2.406 8.922 1 97.75 99 ILE A CA 1
ATOM 759 C C . ILE A 1 99 ? 2.824 3.48 9.766 1 97.75 99 ILE A C 1
ATOM 761 O O . ILE A 1 99 ? 2.404 3.221 10.891 1 97.75 99 ILE A O 1
ATOM 765 N N . LEU A 1 100 ? 2.674 4.656 9.188 1 98.69 100 LEU A N 1
ATOM 766 C CA . LEU A 1 100 ? 2.117 5.781 9.93 1 98.69 100 LEU A CA 1
ATOM 767 C C . LEU A 1 100 ? 0.641 5.551 10.242 1 98.69 100 LEU A C 1
ATOM 769 O O . LEU A 1 100 ? 0.209 5.715 11.383 1 98.69 100 LEU A O 1
ATOM 773 N N . ILE A 1 101 ? -0.153 5.125 9.25 1 98.38 101 ILE A N 1
ATOM 774 C CA . ILE A 1 101 ? -1.571 4.871 9.484 1 98.38 101 ILE A CA 1
ATOM 775 C C . ILE A 1 101 ? -1.735 3.627 10.352 1 98.38 101 ILE A C 1
ATOM 777 O O . ILE A 1 101 ? -2.688 3.529 11.133 1 98.38 101 ILE A O 1
ATOM 781 N N . GLY A 1 102 ? -0.734 2.695 10.258 1 96.94 102 GLY A N 1
ATOM 782 C CA . GLY A 1 102 ? -0.758 1.577 11.188 1 96.94 102 GLY A CA 1
ATOM 783 C C . GLY A 1 102 ? -0.782 2.01 12.641 1 96.94 102 GLY A C 1
ATOM 784 O O . GLY A 1 102 ? -1.449 1.386 13.469 1 96.94 102 GLY A O 1
ATOM 785 N N . CYS A 1 103 ? -0.163 3.072 12.945 1 98.12 103 CYS A N 1
ATOM 786 C CA . CYS A 1 103 ? -0.147 3.629 14.297 1 98.12 103 CYS A CA 1
ATOM 787 C C . CYS A 1 103 ? -1.349 4.539 14.523 1 98.12 103 CYS A C 1
ATOM 789 O O . CYS A 1 103 ? -2.213 4.234 15.352 1 98.12 103 CYS A O 1
ATOM 791 N N . ALA A 1 104 ? -1.474 5.562 13.703 1 98.44 104 ALA A N 1
ATOM 792 C CA . ALA A 1 104 ? -2.496 6.594 13.867 1 98.44 104 ALA A CA 1
ATOM 793 C C . ALA A 1 104 ? -3.896 6.008 13.711 1 98.44 104 ALA A C 1
ATOM 795 O O . ALA A 1 104 ? -4.816 6.379 14.445 1 98.44 104 ALA A O 1
ATOM 796 N N . GLY A 1 105 ? -4.035 5.133 12.75 1 97.69 105 GLY A N 1
ATOM 797 C CA . GLY A 1 105 ? -5.328 4.508 12.516 1 97.69 105 GLY A CA 1
ATOM 798 C C . GLY A 1 105 ? -5.777 3.615 13.664 1 97.69 105 GLY A C 1
ATOM 799 O O . GLY A 1 105 ? -6.953 3.609 14.031 1 97.69 105 GLY A O 1
ATOM 800 N N . THR A 1 106 ? -4.801 2.877 14.195 1 98 106 THR A N 1
ATOM 801 C CA . THR A 1 106 ? -5.109 2.01 15.328 1 98 106 THR A CA 1
ATOM 802 C C . THR A 1 106 ? -5.535 2.832 16.531 1 98 106 THR A C 1
ATOM 804 O O . THR A 1 106 ? -6.52 2.504 17.203 1 98 106 THR A O 1
ATOM 807 N N . MET A 1 107 ? -4.859 3.885 16.812 1 98.56 107 MET A N 1
ATOM 808 C CA . MET A 1 107 ? -5.227 4.785 17.906 1 98.56 107 MET A CA 1
ATOM 809 C C . MET A 1 107 ? -6.605 5.391 17.672 1 98.56 107 MET A C 1
ATOM 811 O O . MET A 1 107 ? -7.461 5.355 18.562 1 98.56 107 MET A O 1
ATOM 815 N N . PHE A 1 108 ? -6.789 5.859 16.469 1 98.19 108 PHE A N 1
ATOM 816 C CA . PHE A 1 108 ? -8.008 6.582 16.125 1 98.19 108 PHE A CA 1
ATOM 817 C C . PHE A 1 108 ? -9.219 5.664 16.203 1 98.19 108 PHE A C 1
ATOM 819 O O . PHE A 1 108 ? -10.266 6.047 16.719 1 98.19 108 PHE A O 1
ATOM 826 N N . PHE A 1 109 ? -9.102 4.484 15.703 1 96.88 109 PHE A N 1
ATOM 827 C CA . PHE A 1 109 ? -10.195 3.527 15.727 1 96.88 109 PHE A CA 1
ATOM 828 C C . PHE A 1 109 ? -10.562 3.158 17.156 1 96.88 109 PHE A C 1
ATOM 830 O O . PHE A 1 109 ? -11.742 3.188 17.531 1 96.88 109 PHE A O 1
ATOM 837 N N . ASN A 1 110 ? -9.562 2.885 17.953 1 98.06 110 ASN A N 1
ATOM 838 C CA . ASN A 1 110 ? -9.812 2.318 19.281 1 98.06 110 ASN A CA 1
ATOM 839 C C . ASN A 1 110 ? -10.211 3.396 20.281 1 98.06 110 ASN A C 1
ATOM 841 O O . ASN A 1 110 ? -10.953 3.127 21.234 1 98.06 110 ASN A O 1
ATOM 845 N N . ARG A 1 111 ? -9.82 4.621 20.016 1 97.56 111 ARG A N 1
ATOM 846 C CA . ARG A 1 111 ? -10.07 5.648 21.016 1 97.56 111 ARG A CA 1
ATOM 847 C C . ARG A 1 111 ? -11.203 6.57 20.578 1 97.56 111 ARG A C 1
ATOM 849 O O . ARG A 1 111 ? -11.758 7.305 21.406 1 97.56 111 ARG A O 1
ATOM 856 N N . LEU A 1 112 ? -11.555 6.5 19.281 1 95.75 112 LEU A N 1
ATOM 857 C CA . LEU A 1 112 ? -12.578 7.445 18.844 1 95.75 112 LEU A CA 1
ATOM 858 C C . LEU A 1 112 ? -13.656 6.738 18.031 1 95.75 112 LEU A C 1
ATOM 860 O O . LEU A 1 112 ? -14.828 6.75 18.406 1 95.75 112 LEU A O 1
ATOM 864 N N . VAL A 1 113 ? -13.367 6.004 17.016 1 93.5 113 VAL A N 1
ATOM 865 C CA . VAL A 1 113 ? -14.344 5.453 16.078 1 93.5 113 VAL A CA 1
ATOM 866 C C . VAL A 1 113 ? -15.211 4.41 16.797 1 93.5 113 VAL A C 1
ATOM 868 O O . VAL A 1 113 ? -16.438 4.516 16.797 1 93.5 113 VAL A O 1
ATOM 871 N N . SER A 1 114 ? -14.508 3.434 17.406 1 94.56 114 SER A N 1
ATOM 872 C CA . SER A 1 114 ? -15.234 2.332 18.031 1 94.56 114 SER A CA 1
ATOM 873 C C . SER A 1 114 ? -16.141 2.828 19.156 1 94.56 114 SER A C 1
ATOM 875 O O . SER A 1 114 ? -17.344 2.58 19.141 1 94.56 114 SER A O 1
ATOM 877 N N . PRO A 1 115 ? -15.617 3.637 20.031 1 93.75 115 PRO A N 1
ATOM 878 C CA . PRO A 1 115 ? -16.484 4.086 21.125 1 93.75 115 PRO A CA 1
ATOM 879 C C . PRO A 1 115 ? -17.547 5.074 20.656 1 93.75 115 PRO A C 1
ATOM 881 O O . PRO A 1 115 ? -18.688 5.023 21.141 1 93.75 115 PRO A O 1
ATOM 884 N N . ARG A 1 116 ? -17.281 5.883 19.719 1 89.81 116 ARG A N 1
ATOM 885 C CA . ARG A 1 116 ? -18.172 6.988 19.391 1 89.81 116 ARG A CA 1
ATOM 886 C C . ARG A 1 116 ? -19.172 6.582 18.312 1 89.81 116 ARG A C 1
ATOM 888 O O . ARG A 1 116 ? -20.328 7.016 18.312 1 89.81 116 ARG A O 1
ATOM 895 N N . PHE A 1 117 ? -18.75 5.762 17.391 1 88.31 117 PHE A N 1
ATOM 896 C CA . PHE A 1 117 ? -19.578 5.52 16.219 1 88.31 117 PHE A CA 1
ATOM 897 C 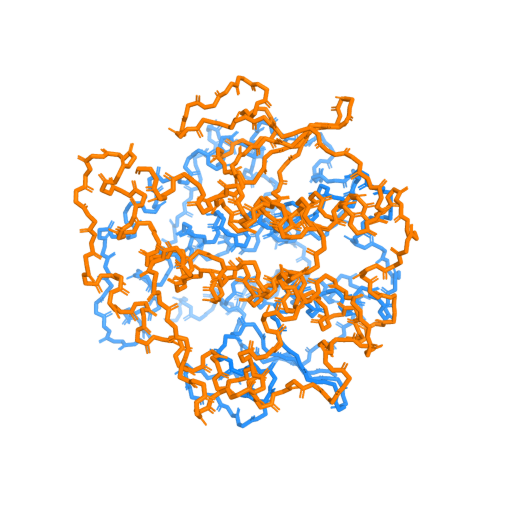C . PHE A 1 117 ? -20.109 4.09 16.219 1 88.31 117 PHE A C 1
ATOM 899 O O . PHE A 1 117 ? -21.078 3.781 15.523 1 88.31 117 PHE A O 1
ATOM 906 N N . MET A 1 118 ? -19.438 3.23 16.984 1 88.56 118 MET A N 1
ATOM 907 C CA . MET A 1 118 ? -19.859 1.837 16.984 1 88.56 118 MET A CA 1
ATOM 908 C C . MET A 1 118 ? -20.422 1.445 18.359 1 88.56 118 MET A C 1
ATOM 910 O O . MET A 1 118 ? -20.922 0.333 18.531 1 88.56 118 MET A O 1
ATOM 914 N N . ASN A 1 119 ? -20.312 2.242 19.281 1 92.5 119 ASN A N 1
ATOM 915 C CA . ASN A 1 119 ? -20.75 2.004 20.641 1 92.5 119 ASN A CA 1
ATOM 916 C C . ASN A 1 119 ? -20.125 0.739 21.219 1 92.5 119 ASN A C 1
ATOM 918 O O . ASN A 1 119 ? -20.812 -0.049 21.875 1 92.5 119 ASN A O 1
ATOM 922 N N . LYS A 1 120 ? -18.891 0.491 20.906 1 94.62 120 LYS A N 1
ATOM 923 C CA . LYS A 1 120 ? -18.078 -0.613 21.422 1 94.62 120 LYS A CA 1
ATOM 924 C C . LYS A 1 120 ? -16.766 -0.107 22 1 94.62 120 LYS A C 1
ATOM 926 O O . LYS A 1 120 ? -16.141 0.807 21.438 1 94.62 120 LYS A O 1
ATOM 931 N N . PRO A 1 121 ? -16.469 -0.711 23.156 1 96.12 121 PRO A N 1
ATOM 932 C CA . PRO A 1 121 ? -15.18 -0.299 23.703 1 96.12 121 PRO A CA 1
ATOM 933 C C . PRO A 1 121 ? -14.016 -0.604 22.75 1 96.12 121 PRO A C 1
ATOM 935 O O . PRO A 1 121 ? -14.031 -1.633 22.078 1 96.12 121 PRO A O 1
ATOM 938 N N . GLY A 1 122 ? -13.102 0.312 22.688 1 96.81 122 GLY A N 1
ATOM 939 C CA . GLY A 1 122 ? -11.883 0.053 21.938 1 96.81 122 GLY A CA 1
ATOM 940 C C . GLY A 1 122 ? -10.867 -0.767 22.719 1 96.81 122 GLY A C 1
ATOM 941 O O . GLY A 1 122 ? -11.055 -1.043 23.891 1 96.81 122 GLY A O 1
ATOM 942 N N . ASP A 1 123 ? -9.914 -1.212 22.047 1 97.62 123 ASP A N 1
ATOM 943 C CA . ASP A 1 123 ? -8.781 -1.91 22.641 1 97.62 123 ASP A CA 1
ATOM 944 C C . ASP A 1 123 ? -7.668 -0.934 23.016 1 97.62 123 ASP A C 1
ATOM 946 O O . ASP A 1 123 ? -6.766 -0.676 22.219 1 97.62 123 ASP A O 1
ATOM 950 N N . GLU A 1 124 ? -7.652 -0.491 24.281 1 97.81 124 GLU A N 1
ATOM 951 C CA . GLU A 1 124 ? -6.699 0.531 24.703 1 97.81 124 GLU A CA 1
ATOM 952 C C . GLU A 1 124 ? -5.27 0.005 24.656 1 97.81 124 GLU A C 1
ATOM 954 O O . GLU A 1 124 ? -4.332 0.762 24.406 1 97.81 124 GLU A O 1
ATOM 959 N N . ALA A 1 125 ? -5.109 -1.271 24.922 1 98.12 125 ALA A N 1
ATOM 960 C CA . ALA A 1 125 ? -3.773 -1.853 24.844 1 98.12 125 ALA A CA 1
ATOM 961 C C . ALA A 1 125 ? -3.211 -1.763 23.422 1 98.12 125 ALA A C 1
ATOM 963 O O . ALA A 1 125 ? -2.035 -1.44 23.234 1 98.12 125 ALA A O 1
ATOM 964 N N . ALA A 1 126 ? -4.043 -2.018 22.469 1 97.44 126 ALA A N 1
ATOM 965 C CA . ALA A 1 126 ? -3.631 -1.898 21.078 1 97.44 126 ALA A CA 1
ATOM 966 C C . ALA A 1 126 ? -3.303 -0.451 20.719 1 97.44 126 ALA A C 1
ATOM 968 O O . ALA A 1 126 ? -2.301 -0.181 20.047 1 97.44 126 ALA A O 1
ATOM 969 N N . ALA A 1 127 ? -4.137 0.481 21.188 1 98.38 127 ALA A N 1
ATOM 970 C CA . ALA A 1 127 ? -3.918 1.901 20.922 1 98.38 127 ALA A CA 1
ATOM 971 C C . ALA A 1 127 ? -2.625 2.385 21.578 1 98.38 127 ALA A C 1
ATOM 973 O O . ALA A 1 127 ? -1.852 3.123 20.953 1 98.38 127 ALA A O 1
ATOM 974 N N . ALA A 1 128 ? -2.4 1.892 22.781 1 98.38 128 ALA A N 1
ATOM 975 C CA . ALA A 1 128 ? -1.206 2.303 23.516 1 98.38 128 ALA A CA 1
ATOM 976 C C . ALA A 1 128 ? 0.057 1.757 22.859 1 98.38 128 ALA A C 1
ATOM 978 O O . ALA A 1 128 ? 1.08 2.443 22.797 1 98.38 128 ALA A O 1
ATOM 979 N N . LYS A 1 129 ? -0.024 0.564 22.422 1 98.06 129 LYS A N 1
ATOM 980 C CA . LYS A 1 129 ? 1.104 -0.017 21.688 1 98.06 129 LYS A CA 1
ATOM 981 C C . LYS A 1 129 ? 1.406 0.77 20.422 1 98.06 129 LYS A C 1
ATOM 983 O O . LYS A 1 129 ? 2.566 1.075 20.141 1 98.06 129 LYS A O 1
ATOM 988 N N . ALA A 1 130 ? 0.408 1.111 19.719 1 98.19 130 ALA A N 1
ATOM 989 C CA . ALA A 1 130 ? 0.567 1.91 18.5 1 98.19 130 ALA A CA 1
ATOM 990 C C . ALA A 1 130 ? 1.171 3.275 18.812 1 98.19 130 ALA A C 1
ATOM 992 O O . ALA A 1 130 ? 2.072 3.74 18.125 1 98.19 130 ALA A O 1
ATOM 993 N N . GLU A 1 131 ? 0.696 3.879 19.844 1 97.94 131 GLU A N 1
ATOM 994 C CA . GLU A 1 131 ? 1.181 5.191 20.266 1 97.94 131 GLU A CA 1
ATOM 995 C C . GLU A 1 131 ? 2.67 5.152 20.594 1 97.94 131 GLU A C 1
ATOM 997 O O . GLU A 1 131 ? 3.402 6.102 20.297 1 97.94 131 GLU A O 1
ATOM 1002 N N . SER A 1 132 ? 3.072 4.059 21.156 1 97.94 132 SER A N 1
ATOM 1003 C CA . SER A 1 132 ? 4.461 3.926 21.578 1 97.94 132 SER A CA 1
ATOM 1004 C C . SER A 1 132 ? 5.406 3.854 20.391 1 97.94 132 SER A C 1
ATOM 1006 O O . SER A 1 132 ? 6.617 4.016 20.531 1 97.94 132 SER A O 1
ATOM 1008 N N . GLU A 1 133 ? 4.875 3.684 19.188 1 97.25 133 GLU A N 1
ATOM 1009 C CA . GLU A 1 133 ? 5.688 3.568 17.984 1 97.25 133 GLU A CA 1
ATOM 1010 C C . GLU A 1 133 ? 5.832 4.914 17.281 1 97.25 133 GLU A C 1
ATOM 1012 O O . GLU A 1 133 ? 6.684 5.078 16.406 1 97.25 133 GLU A O 1
ATOM 1017 N N . LEU A 1 134 ? 5.059 5.941 17.641 1 97.56 134 LEU A N 1
ATOM 1018 C CA . LEU A 1 134 ? 4.98 7.215 16.938 1 97.56 134 LEU A CA 1
ATOM 1019 C C . LEU A 1 134 ? 6.297 7.98 17.047 1 97.56 134 LEU A C 1
ATOM 1021 O O . LEU A 1 134 ? 6.742 8.602 16.078 1 97.56 134 LEU A O 1
ATOM 1025 N N . PRO A 1 135 ? 7 7.887 18.234 1 96.94 135 PRO A N 1
ATOM 1026 C CA . PRO A 1 135 ? 8.234 8.664 18.344 1 96.94 135 PRO A CA 1
ATOM 1027 C C . PRO A 1 135 ? 9.281 8.266 17.297 1 96.94 135 PRO A C 1
ATOM 1029 O O . PRO A 1 135 ? 9.953 9.125 16.734 1 96.94 135 PRO A O 1
ATOM 1032 N N . ALA A 1 136 ? 9.391 6.98 16.969 1 96.81 136 ALA A N 1
ATOM 1033 C CA . ALA A 1 136 ? 10.352 6.523 15.977 1 96.81 136 ALA A CA 1
ATOM 1034 C C . ALA A 1 136 ? 10.016 7.074 14.594 1 96.81 136 ALA A C 1
ATOM 1036 O O . ALA A 1 136 ? 10.914 7.379 13.805 1 96.81 136 ALA A O 1
ATOM 1037 N N . ILE A 1 137 ? 8.758 7.184 14.297 1 98.06 137 ILE A N 1
ATOM 1038 C CA . ILE A 1 137 ? 8.289 7.719 13.023 1 98.06 137 ILE A CA 1
ATOM 1039 C C . ILE A 1 137 ? 8.617 9.211 12.938 1 98.06 137 ILE A C 1
ATOM 1041 O O . ILE A 1 137 ? 9.125 9.68 11.914 1 98.06 137 ILE A O 1
ATOM 1045 N N . LEU A 1 138 ? 8.398 9.938 14.008 1 98.38 138 LEU A N 1
ATOM 1046 C CA . LEU A 1 138 ? 8.695 11.367 14.039 1 98.38 138 LEU A CA 1
ATOM 1047 C C . LEU A 1 138 ? 10.203 11.602 14.008 1 98.38 138 LEU A C 1
ATOM 1049 O O . LEU A 1 138 ? 10.672 12.57 13.398 1 98.38 138 LEU A O 1
ATOM 1053 N N . ASP A 1 139 ? 10.969 10.695 14.711 1 98.44 139 ASP A N 1
ATOM 1054 C CA . ASP A 1 139 ? 12.422 10.773 14.641 1 98.44 139 ASP A CA 1
ATOM 1055 C C . ASP A 1 139 ? 12.906 10.656 13.195 1 98.44 139 ASP A C 1
ATOM 1057 O O . ASP A 1 139 ? 13.805 11.391 12.773 1 98.44 139 ASP A O 1
ATOM 1061 N N . TYR A 1 140 ? 12.352 9.773 12.492 1 98.19 140 TYR A N 1
ATOM 1062 C CA . TYR A 1 140 ? 12.711 9.562 11.094 1 98.19 140 TYR A CA 1
ATOM 1063 C C . TYR A 1 140 ? 12.406 10.812 10.266 1 98.19 140 TYR A C 1
ATOM 1065 O O . TYR A 1 140 ? 13.266 11.305 9.531 1 98.19 140 TYR A O 1
ATOM 1073 N N . LEU A 1 141 ? 11.164 11.367 10.391 1 98.38 141 LEU A N 1
ATOM 1074 C CA . LEU A 1 141 ? 10.773 12.555 9.641 1 98.38 141 LEU A CA 1
ATOM 1075 C C . LEU A 1 141 ? 11.672 13.734 9.992 1 98.38 141 LEU A C 1
ATOM 1077 O O . LEU A 1 141 ? 12.102 14.477 9.109 1 98.38 141 LEU A O 1
ATOM 1081 N N . GLU A 1 142 ? 11.93 13.859 11.281 1 98.5 142 GLU A N 1
ATOM 1082 C CA . GLU A 1 142 ? 12.773 14.945 11.758 1 98.5 142 GLU A CA 1
ATOM 1083 C C . GLU A 1 142 ? 14.141 14.914 11.078 1 98.5 142 GLU A C 1
ATOM 1085 O O . GLU A 1 142 ? 14.68 15.961 10.711 1 98.5 142 GLU A O 1
ATOM 1090 N N . ARG A 1 143 ? 14.602 13.75 10.883 1 97.56 143 ARG A N 1
ATOM 1091 C CA . ARG A 1 143 ? 15.953 13.555 10.359 1 97.56 143 ARG A CA 1
ATOM 1092 C C . ARG A 1 143 ? 15.992 13.797 8.852 1 97.56 143 ARG A C 1
ATOM 1094 O O . ARG A 1 143 ? 16.953 14.375 8.336 1 97.56 143 ARG A O 1
ATOM 1101 N N . ILE A 1 144 ? 14.961 13.469 8.141 1 97.38 144 ILE A N 1
ATOM 1102 C CA . ILE A 1 144 ? 15.109 13.359 6.691 1 97.38 144 ILE A CA 1
ATOM 1103 C C . ILE A 1 144 ? 14.539 14.609 6.02 1 97.38 144 ILE A C 1
ATOM 1105 O O . ILE A 1 144 ? 14.75 14.828 4.828 1 97.38 144 ILE A O 1
ATOM 1109 N N . LEU A 1 145 ? 13.758 15.406 6.68 1 98.06 145 LEU A N 1
ATOM 1110 C CA . LEU A 1 145 ? 13.07 16.531 6.059 1 98.06 145 LEU A CA 1
ATOM 1111 C C . LEU A 1 145 ? 14.07 17.531 5.492 1 98.06 145 LEU A C 1
ATOM 1113 O O . LEU A 1 145 ? 14.938 18.016 6.211 1 98.06 145 LEU A O 1
ATOM 1117 N N . PRO A 1 146 ? 13.898 17.859 4.176 1 97.25 146 PRO A N 1
ATOM 1118 C CA . PRO A 1 146 ? 14.797 18.844 3.568 1 97.25 146 PRO A CA 1
ATOM 1119 C C . PRO A 1 146 ? 14.508 20.266 4.043 1 97.25 146 PRO A C 1
ATOM 1121 O O . PRO A 1 146 ? 13.43 20.547 4.578 1 97.25 146 PRO A O 1
ATOM 1124 N N . GLU A 1 147 ? 15.438 21.125 3.697 1 96.44 147 GLU A N 1
ATOM 1125 C CA . GLU A 1 147 ? 15.297 22.547 4.051 1 96.44 147 GLU A CA 1
ATOM 1126 C C . GLU A 1 147 ? 14.148 23.188 3.273 1 96.44 147 GLU A C 1
ATOM 1128 O O . GLU A 1 147 ? 13.508 24.125 3.766 1 96.44 147 GLU A O 1
ATOM 1133 N N . SER A 1 148 ? 13.867 22.672 2.111 1 96.88 148 SER A N 1
ATOM 1134 C CA . SER A 1 148 ? 12.805 23.219 1.266 1 96.88 148 SER A CA 1
ATOM 1135 C C . SER A 1 148 ? 11.445 23.078 1.93 1 96.88 148 SER A C 1
ATOM 1137 O O . SER A 1 148 ? 10.5 23.781 1.567 1 96.88 148 SER A O 1
ATOM 1139 N N . GLY A 1 149 ? 11.391 22.094 2.805 1 97 149 GLY A N 1
ATOM 1140 C CA . GLY A 1 149 ? 10.117 21.859 3.463 1 97 149 GLY A CA 1
ATOM 1141 C C . GLY A 1 149 ? 9.227 20.891 2.707 1 97 149 GLY A C 1
ATOM 1142 O O . GLY A 1 149 ? 8.055 20.734 3.045 1 97 149 GLY A O 1
ATOM 1143 N N . TYR A 1 150 ? 9.75 20.281 1.659 1 98.75 150 TYR A N 1
ATOM 1144 C CA . TYR A 1 150 ? 9.039 19.25 0.902 1 98.75 150 TYR A CA 1
ATOM 1145 C C . TYR A 1 150 ? 9.875 17.984 0.782 1 98.75 150 TYR A C 1
ATOM 1147 O O . TYR A 1 150 ? 11.102 18.047 0.664 1 98.75 150 TYR A O 1
ATOM 1155 N N . LEU A 1 151 ? 9.25 16.891 0.802 1 98.81 151 LEU A N 1
ATOM 1156 C CA . LEU A 1 151 ? 9.914 15.594 0.931 1 98.81 151 LEU A CA 1
ATOM 1157 C C . LEU A 1 151 ? 10.641 15.227 -0.358 1 98.81 151 LEU A C 1
ATOM 1159 O O . LEU A 1 151 ? 11.695 14.586 -0.321 1 98.81 151 LEU A O 1
ATOM 1163 N N . VAL A 1 152 ? 10.016 15.617 -1.504 1 98.81 152 VAL A N 1
ATOM 1164 C CA . VAL A 1 152 ? 10.586 15.203 -2.781 1 98.81 152 VAL A CA 1
ATOM 1165 C C . VAL A 1 152 ? 10.664 16.391 -3.729 1 98.81 152 VAL A C 1
ATOM 1167 O O . VAL A 1 152 ? 9.711 17.172 -3.838 1 98.81 152 VAL A O 1
ATOM 1170 N N . GLU A 1 153 ? 11.711 16.672 -4.398 1 98.5 153 GLU A N 1
ATOM 1171 C CA . GLU A 1 153 ? 11.977 17.609 -5.484 1 98.5 153 GLU A CA 1
ATOM 1172 C C . GLU A 1 153 ? 11.812 19.047 -5.016 1 98.5 153 GLU A C 1
ATOM 1174 O O . GLU A 1 153 ? 11.5 19.938 -5.816 1 98.5 153 GLU A O 1
ATOM 1179 N N . ASP A 1 154 ? 11.867 19.328 -3.752 1 98.19 154 ASP A N 1
ATOM 1180 C CA . ASP A 1 154 ? 11.742 20.672 -3.191 1 98.19 154 ASP A CA 1
ATOM 1181 C C . ASP A 1 154 ? 10.438 21.328 -3.617 1 98.19 154 ASP A C 1
ATOM 1183 O O . ASP A 1 154 ? 10.383 22.547 -3.84 1 98.19 154 ASP A O 1
ATOM 1187 N N . ARG A 1 155 ? 9.398 20.531 -3.795 1 98.5 155 ARG A N 1
ATOM 1188 C CA . ARG A 1 155 ? 8.055 20.984 -4.137 1 98.5 155 ARG A CA 1
ATOM 1189 C C . ARG A 1 155 ? 7 20.031 -3.586 1 98.5 155 ARG A C 1
ATOM 1191 O O . ARG A 1 155 ? 7.316 18.906 -3.172 1 98.5 155 ARG A O 1
ATOM 1198 N N . LEU A 1 156 ? 5.727 20.484 -3.604 1 98.88 156 LEU A N 1
ATOM 1199 C CA . LEU A 1 156 ? 4.625 19.625 -3.16 1 98.88 156 LEU A CA 1
ATOM 1200 C C . LEU A 1 156 ? 4.469 18.422 -4.078 1 98.88 156 LEU A C 1
ATOM 1202 O O . LEU A 1 156 ? 4.426 18.562 -5.301 1 98.88 156 LEU A O 1
ATOM 1206 N N . THR A 1 157 ? 4.453 17.266 -3.543 1 98.94 157 THR A N 1
ATOM 1207 C CA . THR A 1 157 ? 4.133 16.031 -4.262 1 98.94 157 THR A CA 1
ATOM 1208 C C . THR A 1 157 ? 3.156 15.188 -3.463 1 98.94 157 THR A C 1
ATOM 1210 O O . THR A 1 157 ? 2.758 15.555 -2.355 1 98.94 157 THR A O 1
ATOM 1213 N N . LEU A 1 158 ? 2.756 14.094 -3.973 1 98.94 158 LEU A N 1
ATOM 1214 C CA . LEU A 1 158 ? 1.939 13.102 -3.281 1 98.94 158 LEU A CA 1
ATOM 1215 C C . LEU A 1 158 ? 2.59 12.68 -1.968 1 98.94 158 LEU A C 1
ATOM 1217 O O . LEU A 1 158 ? 1.894 12.375 -0.996 1 98.94 158 LEU A O 1
ATOM 1221 N N . ALA A 1 159 ? 3.914 12.688 -1.911 1 98.94 159 ALA A N 1
ATOM 1222 C CA . ALA A 1 159 ? 4.637 12.305 -0.699 1 98.94 159 ALA A CA 1
ATOM 1223 C C . ALA A 1 159 ? 4.18 13.141 0.495 1 98.94 159 ALA A C 1
ATOM 1225 O O . ALA A 1 159 ? 3.871 12.594 1.558 1 98.94 159 ALA A O 1
ATOM 1226 N N . ASP A 1 160 ? 4.086 14.406 0.311 1 98.94 160 ASP A N 1
ATOM 1227 C CA . ASP A 1 160 ? 3.723 15.328 1.383 1 98.94 160 ASP A CA 1
ATOM 1228 C C . ASP A 1 160 ? 2.264 15.148 1.797 1 98.94 160 ASP A C 1
ATOM 1230 O O . ASP A 1 160 ? 1.949 15.117 2.988 1 98.94 160 ASP A O 1
ATOM 1234 N N . LEU A 1 161 ? 1.405 15.016 0.811 1 98.94 161 LEU A N 1
ATOM 1235 C CA . LEU A 1 161 ? -0.021 14.859 1.075 1 98.94 161 LEU A CA 1
ATOM 1236 C C . LEU A 1 161 ? -0.293 13.57 1.836 1 98.94 161 LEU A C 1
ATOM 1238 O O . LEU A 1 161 ? -1.09 13.555 2.777 1 98.94 161 LEU A O 1
ATOM 1242 N N . ALA A 1 162 ? 0.363 12.523 1.46 1 98.94 162 ALA A N 1
ATOM 1243 C CA . ALA A 1 162 ? 0.166 11.227 2.094 1 98.94 162 ALA A CA 1
ATOM 1244 C C . ALA A 1 162 ? 0.662 11.234 3.537 1 98.94 162 ALA A C 1
ATOM 1246 O O . ALA A 1 162 ? -0.034 10.766 4.441 1 98.94 162 ALA A O 1
ATOM 1247 N N . VAL A 1 163 ? 1.834 11.781 3.754 1 98.94 163 VAL A N 1
ATOM 1248 C CA . VAL A 1 163 ? 2.469 11.734 5.066 1 98.94 163 VAL A CA 1
ATOM 1249 C C . VAL A 1 163 ? 1.691 12.609 6.047 1 98.94 163 VAL A C 1
ATOM 1251 O O . VAL A 1 163 ? 1.548 12.266 7.219 1 98.94 163 VAL A O 1
ATOM 1254 N N . ALA A 1 164 ? 1.117 13.68 5.609 1 98.88 164 ALA A N 1
ATOM 1255 C CA . ALA A 1 164 ? 0.453 14.633 6.496 1 98.88 164 ALA A CA 1
ATOM 1256 C C . ALA A 1 164 ? -0.918 14.117 6.926 1 98.88 164 ALA A C 1
ATOM 1258 O O . ALA A 1 164 ? -1.378 14.406 8.031 1 98.88 164 ALA A O 1
ATOM 1259 N N . SER A 1 165 ? -1.568 13.328 6.141 1 98.88 165 SER A N 1
ATOM 1260 C CA . SER A 1 165 ? -2.984 13 6.254 1 98.88 165 SER A CA 1
ATOM 1261 C C . SER A 1 165 ? -3.293 12.328 7.586 1 98.88 165 SER A C 1
ATOM 1263 O O . SER A 1 165 ? -4.219 12.734 8.297 1 98.88 165 SER A O 1
ATOM 1265 N N . PRO A 1 166 ? -2.521 11.312 8.039 1 98.81 166 PRO A N 1
ATOM 1266 C CA . PRO A 1 166 ? -2.865 10.609 9.273 1 98.81 166 PRO A CA 1
ATOM 1267 C C . PRO A 1 166 ? -2.709 11.477 10.516 1 98.81 166 PRO A C 1
ATOM 1269 O O . PRO A 1 166 ? -3.301 11.188 11.562 1 98.81 166 PRO A O 1
ATOM 1272 N N . PHE A 1 167 ? -1.923 12.547 10.438 1 98.69 167 PHE A N 1
ATOM 1273 C CA . PHE A 1 167 ? -1.698 13.398 11.602 1 98.69 167 PHE A CA 1
ATOM 1274 C C . PHE A 1 167 ? -2.971 14.148 11.977 1 98.69 167 PHE A C 1
ATOM 1276 O O . PHE A 1 167 ? -3.141 14.562 13.125 1 98.69 167 PHE A O 1
ATOM 1283 N N . VAL A 1 168 ? -3.902 14.312 11.039 1 98.44 168 VAL A N 1
ATOM 1284 C CA . VAL A 1 168 ? -5.191 14.922 11.352 1 98.44 168 VAL A CA 1
ATOM 1285 C C . VAL A 1 168 ? -5.949 14.039 12.344 1 98.44 168 VAL A C 1
ATOM 1287 O O . VAL A 1 168 ? -6.535 14.547 13.305 1 98.44 168 VAL A O 1
ATOM 1290 N N . ASN A 1 169 ? -5.914 12.719 12.102 1 98.19 169 ASN A N 1
ATOM 1291 C CA . ASN A 1 169 ? -6.551 11.797 13.031 1 98.19 169 ASN A CA 1
ATOM 1292 C C . ASN A 1 169 ? -5.934 11.883 14.43 1 98.19 169 ASN A C 1
ATOM 1294 O O . ASN A 1 169 ? -6.645 11.82 15.43 1 98.19 169 ASN A O 1
ATOM 1298 N N . LEU A 1 170 ? -4.617 11.992 14.477 1 98.06 170 LEU A N 1
ATOM 1299 C CA . LEU A 1 170 ? -3.934 12.141 15.758 1 98.06 170 LEU A CA 1
ATOM 1300 C C . LEU A 1 170 ? -4.379 13.422 16.469 1 98.06 170 LEU A C 1
ATOM 1302 O O . LEU A 1 170 ? -4.551 13.43 17.688 1 98.06 170 LEU A O 1
ATOM 1306 N N . SER A 1 171 ? -4.582 14.445 15.695 1 96.62 171 SER A N 1
ATOM 1307 C CA . SER A 1 171 ? -5.027 15.711 16.281 1 96.62 171 SER A CA 1
ATOM 1308 C C . SER A 1 171 ? -6.43 15.578 16.859 1 96.62 171 SER A C 1
ATOM 1310 O O . SER A 1 171 ? -6.734 16.203 17.891 1 96.62 171 SER A O 1
ATOM 1312 N N . HIS A 1 172 ? -7.273 14.781 16.234 1 96.5 172 HIS A N 1
ATOM 1313 C CA . HIS A 1 172 ? -8.617 14.562 16.766 1 96.5 172 HIS A CA 1
ATOM 1314 C C . HIS A 1 172 ? -8.578 13.805 18.078 1 96.5 172 HIS A C 1
ATOM 1316 O O . HIS A 1 172 ? -9.531 13.875 18.859 1 96.5 172 HIS A O 1
ATOM 1322 N N . LEU A 1 173 ? -7.496 13.102 18.328 1 96.56 173 LEU A N 1
ATOM 1323 C CA . LEU A 1 173 ? -7.293 12.398 19.594 1 96.56 173 LEU A CA 1
ATOM 1324 C C . LEU A 1 173 ? -6.617 13.305 20.625 1 96.56 173 LEU A C 1
ATOM 1326 O O . LEU A 1 173 ? -6.25 12.852 21.703 1 96.56 173 LEU A O 1
ATOM 1330 N N . LYS A 1 174 ? -6.301 14.578 20.188 1 95.06 174 LYS A N 1
ATOM 1331 C CA . LYS A 1 174 ? -5.594 15.555 21 1 95.06 174 LYS A CA 1
ATOM 1332 C C . LYS A 1 174 ? -4.168 15.094 21.297 1 95.06 174 LYS A C 1
ATOM 1334 O O . LYS A 1 174 ? -3.605 15.43 22.344 1 95.06 174 LYS A O 1
ATOM 1339 N N . TRP A 1 175 ? -3.74 14.234 20.391 1 95.31 175 TRP A N 1
ATOM 1340 C CA . TRP A 1 175 ? -2.332 13.859 20.453 1 95.31 175 TRP A CA 1
ATOM 1341 C C . TRP A 1 175 ? -1.447 14.953 19.859 1 95.31 175 TRP A C 1
ATOM 1343 O O . TRP A 1 175 ? -1.789 15.555 18.844 1 95.31 175 TRP A O 1
ATOM 1353 N N . GLN A 1 176 ? -0.298 15.234 20.516 1 91.19 176 GLN A N 1
ATOM 1354 C CA . GLN A 1 176 ? 0.639 16.25 20.031 1 91.19 176 GLN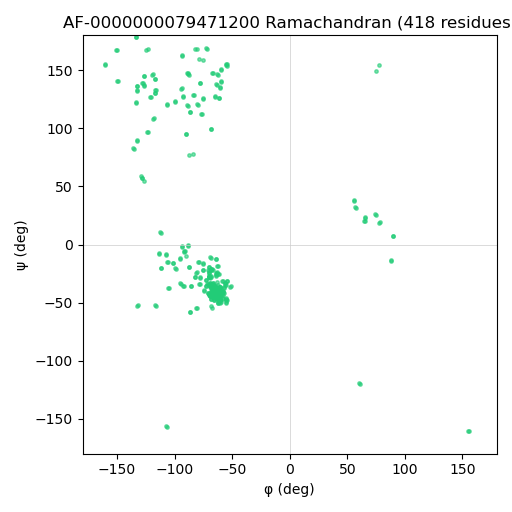 A CA 1
ATOM 1355 C C . GLN A 1 176 ? 2.068 15.719 20.031 1 91.19 176 GLN A C 1
ATOM 1357 O O . GLN A 1 176 ? 2.479 15.016 20.953 1 91.19 176 GLN A O 1
ATOM 1362 N N . ALA A 1 177 ? 2.719 16.031 18.953 1 92.12 177 ALA A N 1
ATOM 1363 C CA . ALA A 1 177 ? 4.145 15.719 18.906 1 92.12 177 ALA A CA 1
ATOM 1364 C C . ALA A 1 177 ? 4.93 16.562 19.906 1 92.12 177 ALA A C 1
ATOM 1366 O O . ALA A 1 177 ? 4.516 17.672 20.25 1 92.12 177 ALA A O 1
ATOM 1367 N N . ASP A 1 178 ? 5.957 15.984 20.406 1 94.12 178 ASP A N 1
ATOM 1368 C CA . ASP A 1 178 ? 6.895 16.766 21.219 1 94.12 178 ASP A CA 1
ATOM 1369 C C . ASP A 1 178 ? 7.648 17.781 20.344 1 94.12 178 ASP A C 1
ATOM 1371 O O . ASP A 1 178 ? 8.664 17.438 19.734 1 94.12 178 ASP A O 1
ATOM 1375 N N . GLU A 1 179 ? 7.211 18.969 20.375 1 94.69 179 GLU A N 1
ATOM 1376 C CA . GLU A 1 179 ? 7.754 20.016 19.516 1 94.69 179 GLU A CA 1
ATOM 1377 C C . GLU A 1 179 ? 9.227 20.266 19.812 1 94.69 179 GLU A C 1
ATOM 1379 O O . GLU A 1 179 ? 9.984 20.703 18.938 1 94.69 179 GLU A O 1
ATOM 1384 N N . ALA A 1 180 ? 9.602 20.141 21.031 1 96.81 180 ALA A N 1
ATOM 1385 C CA . ALA A 1 180 ? 11 20.344 21.406 1 96.81 180 ALA A CA 1
ATOM 1386 C C . ALA A 1 180 ? 11.891 19.281 20.766 1 96.81 180 ALA A C 1
ATOM 1388 O O . ALA A 1 180 ? 13.016 19.562 20.359 1 96.81 180 ALA A O 1
ATOM 1389 N N . ARG A 1 181 ? 11.383 18.125 20.672 1 97.12 181 ARG A N 1
ATOM 1390 C CA . ARG A 1 181 ? 12.148 17 20.125 1 97.12 181 ARG A CA 1
ATOM 1391 C C . ARG A 1 181 ? 12.047 16.969 18.594 1 97.12 181 ARG A C 1
ATOM 1393 O O . ARG A 1 181 ? 13 16.609 17.922 1 97.12 181 ARG A O 1
ATOM 1400 N N . HIS A 1 182 ? 10.867 17.344 18.078 1 98 182 HIS A N 1
ATOM 1401 C CA . HIS A 1 182 ? 10.594 17.188 16.656 1 98 182 HIS A CA 1
ATOM 1402 C C . HIS A 1 182 ? 10.086 18.5 16.062 1 98 182 HIS A C 1
ATOM 1404 O O . HIS A 1 182 ? 9.039 18.531 15.406 1 98 182 HIS A O 1
ATOM 1410 N N . PRO A 1 183 ? 10.859 19.594 16.188 1 97.69 183 PRO A N 1
ATOM 1411 C CA . PRO A 1 183 ? 10.383 20.891 15.703 1 97.69 183 PRO A CA 1
ATOM 1412 C C . PRO A 1 183 ? 10.18 20.922 14.188 1 97.69 183 PRO A C 1
ATOM 1414 O O . PRO A 1 183 ? 9.203 21.516 13.703 1 97.69 183 PRO A O 1
ATOM 1417 N N . ARG A 1 184 ? 11.031 20.359 13.422 1 97.94 184 ARG A N 1
ATOM 1418 C CA . ARG A 1 184 ? 10.93 20.391 11.969 1 97.94 184 ARG A CA 1
ATOM 1419 C C . ARG A 1 184 ? 9.758 19.547 11.477 1 97.94 184 ARG A C 1
ATOM 1421 O O . ARG A 1 184 ? 9.008 19.984 10.594 1 97.94 184 ARG A O 1
ATOM 1428 N N . ALA A 1 185 ? 9.609 18.359 12.062 1 98.25 185 ALA A N 1
ATOM 1429 C CA . ALA A 1 185 ? 8.5 17.484 11.672 1 98.25 185 ALA A CA 1
ATOM 1430 C C . ALA A 1 185 ? 7.156 18.125 12 1 98.25 185 ALA A C 1
ATOM 1432 O O . ALA A 1 185 ? 6.223 18.078 11.195 1 98.25 185 ALA A O 1
ATOM 1433 N N . THR A 1 186 ? 7.125 18.734 13.188 1 97.62 186 THR A N 1
ATOM 1434 C CA . THR A 1 186 ? 5.895 19.406 13.602 1 97.62 186 THR A CA 1
ATOM 1435 C C . THR A 1 186 ? 5.555 20.547 12.656 1 97.62 186 THR A C 1
ATOM 1437 O O . THR A 1 186 ? 4.422 20.656 12.18 1 97.62 186 THR A O 1
ATOM 1440 N N . ALA A 1 187 ? 6.492 21.344 12.344 1 97.75 187 ALA A N 1
ATOM 1441 C CA . ALA A 1 187 ? 6.289 22.484 11.445 1 97.75 187 ALA A CA 1
ATOM 1442 C C . ALA A 1 187 ? 5.898 22.016 10.047 1 97.75 187 ALA A C 1
ATOM 1444 O O . ALA A 1 187 ? 5.062 22.641 9.391 1 97.75 187 ALA A O 1
ATOM 1445 N N . TYR A 1 188 ? 6.496 20.969 9.57 1 98.38 188 TYR A N 1
ATOM 1446 C CA . TYR A 1 188 ? 6.223 20.391 8.266 1 98.38 188 TYR A CA 1
ATOM 1447 C C . TYR A 1 188 ? 4.766 19.953 8.156 1 98.38 188 TYR A C 1
ATOM 1449 O O . TYR A 1 188 ? 4.074 20.312 7.199 1 98.38 188 TYR A O 1
ATOM 1457 N N . VAL A 1 189 ? 4.305 19.219 9.156 1 98.44 189 VAL A N 1
ATOM 1458 C CA . VAL A 1 189 ? 2.941 18.703 9.148 1 98.44 189 VAL A CA 1
ATOM 1459 C C . VAL A 1 189 ? 1.949 19.859 9.172 1 98.44 189 VAL A C 1
ATOM 1461 O O . VAL A 1 189 ? 0.992 19.875 8.398 1 98.44 189 VAL A O 1
ATOM 1464 N N . GLU A 1 190 ? 2.211 20.812 10.031 1 97.62 190 GLU A N 1
ATOM 1465 C CA . GLU A 1 190 ? 1.339 21.969 10.141 1 97.62 190 GLU A CA 1
ATOM 1466 C C . GLU A 1 190 ? 1.27 22.734 8.82 1 97.62 190 GLU A C 1
ATOM 1468 O O . GLU A 1 190 ? 0.192 23.156 8.398 1 97.62 190 GLU A O 1
ATOM 1473 N N . LYS A 1 191 ? 2.402 22.891 8.227 1 98.19 191 LYS A N 1
ATOM 1474 C CA . LYS A 1 191 ? 2.48 23.609 6.953 1 98.19 191 LYS A CA 1
ATOM 1475 C C . LYS A 1 191 ? 1.648 22.922 5.879 1 98.19 191 LYS A C 1
ATOM 1477 O O . LYS A 1 191 ? 0.883 23.562 5.164 1 98.19 191 LYS A O 1
ATOM 1482 N N . ILE A 1 192 ? 1.762 21.625 5.715 1 98.75 192 ILE A N 1
ATOM 1483 C CA . ILE A 1 192 ? 1.051 20.891 4.68 1 98.75 192 ILE A CA 1
ATOM 1484 C C . ILE A 1 192 ? -0.448 20.906 4.973 1 98.75 192 ILE A C 1
ATOM 1486 O O . ILE A 1 192 ? -1.261 21.125 4.07 1 98.75 192 ILE A O 1
ATOM 1490 N N . LEU A 1 193 ? -0.832 20.75 6.258 1 98.5 193 LEU A N 1
ATOM 1491 C CA . LEU A 1 193 ? -2.242 20.641 6.617 1 98.5 193 LEU A CA 1
ATOM 1492 C C . LEU A 1 193 ? -2.92 22.016 6.555 1 98.5 193 LEU A C 1
ATOM 1494 O O . LEU A 1 193 ? -4.148 22.094 6.543 1 98.5 193 LEU A O 1
ATOM 1498 N N . ALA A 1 194 ? -2.168 23.094 6.52 1 98.44 194 ALA A N 1
ATOM 1499 C CA . ALA A 1 194 ? -2.721 24.438 6.422 1 98.44 194 ALA A CA 1
ATOM 1500 C C . ALA A 1 194 ? -3.125 24.766 4.984 1 98.44 194 ALA A C 1
ATOM 1502 O O . ALA A 1 194 ? -3.824 25.75 4.738 1 98.44 194 ALA A O 1
ATOM 1503 N N . ARG A 1 195 ? -2.672 23.984 4.027 1 98.75 195 ARG A N 1
ATOM 1504 C CA . ARG A 1 195 ? -3.049 24.219 2.637 1 98.75 195 ARG A CA 1
ATOM 1505 C C . ARG A 1 195 ? -4.559 24.125 2.457 1 98.75 195 ARG A C 1
ATOM 1507 O O . ARG A 1 195 ? -5.215 23.297 3.076 1 98.75 195 ARG A O 1
ATOM 1514 N N . PRO A 1 196 ? -5.125 24.844 1.509 1 98.56 196 PRO A N 1
ATOM 1515 C CA . PRO A 1 196 ? -6.57 24.828 1.289 1 98.56 196 PRO A CA 1
ATOM 1516 C C . PRO A 1 196 ? -7.102 23.422 0.987 1 98.56 196 PRO A C 1
ATOM 1518 O O . PRO A 1 196 ? -8.227 23.094 1.373 1 98.56 196 PRO A O 1
ATOM 1521 N N . SER A 1 197 ? -6.328 22.594 0.367 1 98.69 197 SER A N 1
ATOM 1522 C CA . SER A 1 197 ? -6.734 21.25 -0.011 1 98.69 197 SER A CA 1
ATOM 1523 C C . SER A 1 197 ? -7.016 20.391 1.218 1 98.69 197 SER A C 1
ATOM 1525 O O . SER A 1 197 ? -7.816 19.453 1.159 1 98.69 197 SER A O 1
ATOM 1527 N N . TYR A 1 198 ? -6.395 20.672 2.369 1 98.69 198 TYR A N 1
ATOM 1528 C CA . TYR A 1 198 ? -6.586 19.922 3.611 1 98.69 198 TYR A CA 1
ATOM 1529 C C . TYR A 1 198 ? -7.445 20.719 4.59 1 98.69 198 TYR A C 1
ATOM 1531 O O . TYR A 1 198 ? -8.281 20.141 5.289 1 98.69 198 TYR A O 1
ATOM 1539 N N . ALA A 1 199 ? -7.242 22.062 4.617 1 98.38 199 ALA A N 1
ATOM 1540 C CA . ALA A 1 199 ? -7.746 22.922 5.688 1 98.38 199 ALA A CA 1
ATOM 1541 C C . ALA A 1 199 ? -9.258 22.812 5.816 1 98.38 199 ALA A C 1
ATOM 1543 O O . ALA A 1 199 ? -9.797 22.75 6.93 1 98.38 199 ALA A O 1
ATOM 1544 N N . LYS A 1 200 ? -9.93 22.75 4.715 1 96.88 200 LYS A N 1
ATOM 1545 C CA . LYS A 1 200 ? -11.391 22.688 4.75 1 96.88 200 LYS A CA 1
ATOM 1546 C C . LYS A 1 200 ? -11.867 21.391 5.391 1 96.88 200 LYS A C 1
ATOM 1548 O O . LYS A 1 200 ? -12.859 21.375 6.113 1 96.88 200 LYS A O 1
ATOM 1553 N N . TRP A 1 201 ? -11.164 20.281 5.121 1 97.44 201 TRP A N 1
ATOM 1554 C CA . TRP A 1 201 ? -11.547 18.984 5.672 1 97.44 201 TRP A CA 1
ATOM 1555 C C . TRP A 1 201 ? -11.203 18.891 7.152 1 97.44 201 TRP A C 1
ATOM 1557 O O . TRP A 1 201 ? -11.969 18.344 7.945 1 97.44 201 TRP A O 1
ATOM 1567 N N . VAL A 1 202 ? -10.031 19.453 7.496 1 97.12 202 VAL A N 1
ATOM 1568 C CA . VAL A 1 202 ? -9.609 19.453 8.891 1 97.12 202 VAL A CA 1
ATOM 1569 C C . VAL A 1 202 ? -10.617 20.25 9.734 1 97.12 202 VAL A C 1
ATOM 1571 O O . VAL A 1 202 ? -11.008 19.797 10.812 1 97.12 202 VAL A O 1
ATOM 1574 N N . GLU A 1 203 ? -11.016 21.359 9.18 1 96.31 203 GLU A N 1
ATOM 1575 C CA . GLU A 1 203 ? -11.992 22.188 9.867 1 96.31 203 GLU A CA 1
ATOM 1576 C C . GLU A 1 203 ? -13.336 21.469 10 1 96.31 203 GLU A C 1
ATOM 1578 O O . GLU A 1 203 ? -13.945 21.469 11.07 1 96.31 203 GLU A O 1
ATOM 1583 N N . ALA A 1 204 ? -13.789 20.875 8.945 1 96.06 204 ALA A N 1
ATOM 1584 C CA . ALA A 1 204 ? -15.062 20.172 8.945 1 96.06 204 ALA A CA 1
ATOM 1585 C C . ALA A 1 204 ? -15.055 19.016 9.938 1 96.06 204 ALA A C 1
ATOM 1587 O O . ALA A 1 204 ? -16.031 18.812 10.664 1 96.06 204 ALA A O 1
ATOM 1588 N N . GLU A 1 205 ? -13.977 18.266 9.977 1 96 205 GLU A N 1
ATOM 1589 C CA . GLU A 1 205 ? -13.836 17.156 10.906 1 96 205 GLU A CA 1
ATOM 1590 C C . GLU A 1 205 ? -13.82 17.641 12.352 1 96 205 GLU A C 1
ATOM 1592 O O . GLU A 1 205 ? -14.398 17 13.234 1 96 205 GLU A O 1
ATOM 1597 N N . GLY A 1 206 ? -13.062 18.734 12.547 1 93.81 206 GLY A N 1
ATOM 1598 C CA . GLY A 1 206 ? -13.016 19.328 13.875 1 93.81 206 GLY A CA 1
ATOM 1599 C C . GLY A 1 206 ? -14.383 19.688 14.422 1 93.81 206 GLY A C 1
ATOM 1600 O O . GLY A 1 206 ? -14.641 19.516 15.617 1 93.81 206 GLY A O 1
ATOM 1601 N N . ARG A 1 207 ? -15.273 20.109 13.578 1 92.62 207 ARG A N 1
ATOM 1602 C CA . ARG A 1 207 ? -16.625 20.469 13.977 1 92.62 207 ARG A CA 1
ATOM 1603 C C . ARG A 1 207 ? -17.422 19.25 14.406 1 92.62 207 ARG A C 1
ATOM 1605 O O . ARG A 1 207 ? -18.297 19.328 15.273 1 92.62 207 ARG A O 1
ATOM 1612 N N . MET A 1 208 ? -17.094 18.094 13.844 1 89 208 MET A N 1
ATOM 1613 C CA . MET A 1 208 ? -17.766 16.844 14.18 1 89 208 MET A CA 1
ATOM 1614 C C . MET A 1 208 ? -17.453 16.406 15.602 1 89 208 MET A C 1
ATOM 1616 O O . MET A 1 208 ? -18.281 15.789 16.266 1 89 208 MET A O 1
ATOM 1620 N N . PHE A 1 209 ? -16.297 16.672 16.031 1 85.62 209 PHE A N 1
ATOM 1621 C CA . PHE A 1 209 ? -15.875 16.188 17.344 1 85.62 209 PHE A CA 1
ATOM 1622 C C . PHE A 1 209 ? -16 17.281 18.391 1 85.62 209 PHE A C 1
ATOM 1624 O O . PHE A 1 209 ? -15.914 17 19.594 1 85.62 209 PHE A O 1
ATOM 1631 N N . ALA A 1 210 ? -16.047 18.609 18 1 73.75 210 ALA A N 1
ATOM 1632 C CA . ALA A 1 210 ? -16.312 19.688 18.953 1 73.75 210 ALA A CA 1
ATOM 1633 C C . ALA A 1 210 ? -17.766 19.656 19.422 1 73.75 210 ALA A C 1
ATOM 1635 O O . ALA A 1 210 ? -18.094 20.188 20.484 1 73.75 210 ALA A O 1
ATOM 1636 N N . ALA A 1 211 ? -18.656 19.016 18.625 1 56.34 211 ALA A N 1
ATOM 1637 C CA . ALA A 1 211 ? -20.047 18.984 19.047 1 56.34 211 ALA A CA 1
ATOM 1638 C C . ALA A 1 211 ? -20.297 17.875 20.078 1 56.34 211 ALA A C 1
ATOM 1640 O O . ALA A 1 211 ? -19.641 16.828 20.047 1 56.34 211 ALA A O 1
ATOM 1641 N N . MET B 1 1 ? 22.641 -4.273 -9.195 1 98 1 MET B N 1
ATOM 1642 C CA . MET B 1 1 ? 21.578 -3.904 -8.266 1 98 1 MET B CA 1
ATOM 1643 C C . MET B 1 1 ? 21.359 -5 -7.223 1 98 1 MET B C 1
ATOM 1645 O O . MET B 1 1 ? 21.5 -6.184 -7.527 1 98 1 MET B O 1
ATOM 1649 N N . ILE B 1 2 ? 21.125 -4.562 -5.973 1 98.06 2 ILE B N 1
ATOM 1650 C CA . ILE B 1 2 ? 20.969 -5.508 -4.875 1 98.06 2 ILE B CA 1
ATOM 1651 C C . ILE B 1 2 ? 19.562 -5.398 -4.297 1 98.06 2 ILE B C 1
ATOM 1653 O O . ILE B 1 2 ? 19.047 -4.293 -4.109 1 98.06 2 ILE B O 1
ATOM 1657 N N . LEU B 1 3 ? 18.922 -6.535 -4.156 1 98.38 3 LEU B N 1
ATOM 1658 C CA . LEU B 1 3 ? 17.672 -6.648 -3.408 1 98.38 3 LEU B CA 1
ATOM 1659 C C . LEU B 1 3 ? 17.906 -7.352 -2.072 1 98.38 3 LEU B C 1
ATOM 1661 O O . LEU B 1 3 ? 18.422 -8.469 -2.035 1 98.38 3 LEU B O 1
ATOM 1665 N N . TYR B 1 4 ? 17.594 -6.664 -0.981 1 97.56 4 TYR B N 1
ATOM 1666 C CA . TYR B 1 4 ? 17.734 -7.238 0.352 1 97.56 4 TYR B CA 1
ATOM 1667 C C . TYR B 1 4 ? 16.438 -7.895 0.805 1 97.56 4 TYR B C 1
ATOM 1669 O O . TYR B 1 4 ? 15.367 -7.281 0.729 1 97.56 4 TYR B O 1
ATOM 1677 N N . GLY B 1 5 ? 16.469 -9.102 1.207 1 96.5 5 GLY B N 1
ATOM 1678 C CA . GLY B 1 5 ? 15.305 -9.797 1.72 1 96.5 5 GLY B CA 1
ATOM 1679 C C . GLY B 1 5 ? 15.398 -11.305 1.589 1 96.5 5 GLY B C 1
ATOM 1680 O O . GLY B 1 5 ? 16.5 -11.867 1.596 1 96.5 5 GLY B O 1
ATOM 1681 N N . SER B 1 6 ? 14.297 -11.961 1.652 1 95.75 6 SER B N 1
ATOM 1682 C CA . SER B 1 6 ? 14.125 -13.398 1.438 1 95.75 6 SER B CA 1
ATOM 1683 C C . SER B 1 6 ? 13.039 -13.68 0.411 1 95.75 6 SER B C 1
ATOM 1685 O O . SER B 1 6 ? 11.984 -13.031 0.422 1 95.75 6 SER B O 1
ATOM 1687 N N . SER B 1 7 ? 13.305 -14.633 -0.437 1 96.62 7 SER B N 1
ATOM 1688 C CA . SER B 1 7 ? 12.297 -14.992 -1.432 1 96.62 7 SER B CA 1
ATOM 1689 C C . SER B 1 7 ? 11.039 -15.547 -0.771 1 96.62 7 SER B C 1
ATOM 1691 O O . SER B 1 7 ? 9.984 -15.633 -1.408 1 96.62 7 SER B O 1
ATOM 1693 N N . LEU B 1 8 ? 11.109 -15.867 0.523 1 96.25 8 LEU B N 1
ATOM 1694 C CA . LEU B 1 8 ? 9.938 -16.359 1.249 1 96.25 8 LEU B CA 1
ATOM 1695 C C . LEU B 1 8 ? 8.914 -15.242 1.443 1 96.25 8 LEU B C 1
ATOM 1697 O O . LEU B 1 8 ? 7.742 -15.516 1.717 1 96.25 8 LEU B O 1
ATOM 1701 N N . SER B 1 9 ? 9.406 -14.039 1.422 1 96.75 9 SER B N 1
ATOM 1702 C CA . SER B 1 9 ? 8.508 -12.898 1.481 1 96.75 9 SER B CA 1
ATOM 1703 C C . SER B 1 9 ? 7.801 -12.68 0.148 1 96.75 9 SER B C 1
ATOM 1705 O O . SER B 1 9 ? 8.453 -12.523 -0.888 1 96.75 9 SER B O 1
ATOM 1707 N N . PRO B 1 10 ? 6.488 -12.625 0.149 1 98.38 10 PRO B N 1
ATOM 1708 C CA . PRO B 1 10 ? 5.773 -12.383 -1.105 1 98.38 10 PRO B CA 1
ATOM 1709 C C . PRO B 1 10 ? 6.105 -11.023 -1.717 1 98.38 10 PRO B C 1
ATOM 1711 O O . PRO B 1 10 ? 5.988 -10.844 -2.932 1 98.38 10 PRO B O 1
ATOM 1714 N N . PHE B 1 11 ? 6.523 -10.07 -0.882 1 98.62 11 PHE B N 1
ATOM 1715 C CA . PHE B 1 11 ? 6.926 -8.75 -1.36 1 98.62 11 PHE B CA 1
ATOM 1716 C C . PHE B 1 11 ? 8.258 -8.828 -2.105 1 98.62 11 PHE B C 1
ATOM 1718 O O . PHE B 1 11 ? 8.414 -8.219 -3.166 1 98.62 11 PHE B O 1
ATOM 1725 N N . VAL B 1 12 ? 9.141 -9.586 -1.552 1 98.44 12 VAL B N 1
ATOM 1726 C CA . VAL B 1 12 ? 10.438 -9.789 -2.189 1 98.44 12 VAL B CA 1
ATOM 1727 C C . VAL B 1 12 ? 10.266 -10.617 -3.465 1 98.44 12 VAL B C 1
ATOM 1729 O O . VAL B 1 12 ? 10.789 -10.258 -4.52 1 98.44 12 VAL B O 1
ATOM 1732 N N . ARG B 1 13 ? 9.477 -11.641 -3.369 1 98.81 13 ARG B N 1
ATOM 1733 C CA . ARG B 1 13 ? 9.273 -12.547 -4.488 1 98.81 13 ARG B CA 1
ATOM 1734 C C . ARG B 1 13 ? 8.641 -11.828 -5.676 1 98.81 13 ARG B C 1
ATOM 1736 O O . ARG B 1 13 ? 9.055 -12.023 -6.82 1 98.81 13 ARG B O 1
ATOM 1743 N N . LYS B 1 14 ? 7.621 -11.023 -5.426 1 98.88 14 LYS B N 1
ATOM 1744 C CA . LYS B 1 14 ? 6.996 -10.281 -6.516 1 98.88 14 LYS B CA 1
ATOM 1745 C C . LYS B 1 14 ? 7.992 -9.328 -7.172 1 98.88 14 LYS B C 1
ATOM 1747 O O . LYS B 1 14 ? 7.953 -9.125 -8.391 1 98.88 14 LYS B O 1
ATOM 1752 N N . THR B 1 15 ? 8.875 -8.727 -6.383 1 98.94 15 THR B N 1
ATOM 1753 C CA . THR B 1 15 ? 9.875 -7.801 -6.902 1 98.94 15 THR B CA 1
ATOM 1754 C C . THR B 1 15 ? 10.891 -8.531 -7.777 1 98.94 15 THR B C 1
ATOM 1756 O O . THR B 1 15 ? 11.242 -8.055 -8.859 1 98.94 15 THR B O 1
ATOM 1759 N N . LEU B 1 16 ? 11.297 -9.711 -7.332 1 98.94 16 LEU B N 1
ATOM 1760 C CA . LEU B 1 16 ? 12.219 -10.547 -8.102 1 98.94 16 LEU B CA 1
ATOM 1761 C C . LEU B 1 16 ? 11.586 -10.969 -9.422 1 98.94 16 LEU B C 1
ATOM 1763 O O . LEU B 1 16 ? 12.219 -10.875 -10.477 1 98.94 16 LEU B O 1
ATOM 1767 N N . ALA B 1 17 ? 10.367 -11.406 -9.328 1 98.94 17 ALA B N 1
ATOM 1768 C CA . ALA B 1 17 ? 9.664 -11.844 -10.531 1 98.94 17 ALA B CA 1
ATOM 1769 C C . ALA B 1 17 ? 9.492 -10.688 -11.516 1 98.94 17 ALA B C 1
ATOM 1771 O O . ALA B 1 17 ? 9.688 -10.852 -12.719 1 98.94 17 ALA B O 1
ATOM 1772 N N . PHE B 1 18 ? 9.102 -9.5 -11 1 98.94 18 PHE B N 1
ATOM 1773 C CA . PHE B 1 18 ? 8.93 -8.305 -11.82 1 98.94 18 PHE B CA 1
ATOM 1774 C C . PHE B 1 18 ? 10.227 -7.961 -12.547 1 98.94 18 PHE B C 1
ATOM 1776 O O . PHE B 1 18 ? 10.219 -7.734 -13.758 1 98.94 18 PHE B O 1
ATOM 1783 N N . ALA B 1 19 ? 11.367 -7.984 -11.844 1 98.94 19 ALA B N 1
ATOM 1784 C CA . ALA B 1 19 ? 12.672 -7.668 -12.422 1 98.94 19 ALA B CA 1
ATOM 1785 C C . ALA B 1 19 ? 13.047 -8.68 -13.508 1 98.94 19 ALA B C 1
ATOM 1787 O O . ALA B 1 19 ? 13.523 -8.297 -14.578 1 98.94 19 ALA B O 1
ATOM 1788 N N . ALA B 1 20 ? 12.758 -9.906 -13.219 1 98.88 20 ALA B N 1
ATOM 1789 C CA . ALA B 1 20 ? 13.086 -10.953 -14.18 1 98.88 20 ALA B CA 1
ATOM 1790 C C . ALA B 1 20 ? 12.305 -10.773 -15.484 1 98.88 20 ALA B C 1
ATOM 1792 O O . ALA B 1 20 ? 12.867 -10.906 -16.578 1 98.88 20 ALA B O 1
ATOM 1793 N N . GLU B 1 21 ? 10.992 -10.445 -15.344 1 98.88 21 GLU B N 1
ATOM 1794 C CA . GLU B 1 21 ? 10.164 -10.234 -16.516 1 98.88 21 GLU B CA 1
ATOM 1795 C C . GLU B 1 21 ? 10.664 -9.039 -17.344 1 98.88 21 GLU B C 1
ATOM 1797 O O . GLU B 1 21 ? 10.438 -8.977 -18.547 1 98.88 21 GLU B O 1
ATOM 1802 N N . LYS B 1 22 ? 11.375 -8.117 -16.688 1 98.69 22 LYS B N 1
ATOM 1803 C CA . LYS B 1 22 ? 11.914 -6.93 -17.344 1 98.69 22 LYS B CA 1
ATOM 1804 C C . LYS B 1 22 ? 13.32 -7.18 -17.875 1 98.69 22 LYS B C 1
ATOM 1806 O O . LYS B 1 22 ? 13.898 -6.328 -18.547 1 98.69 22 LYS B O 1
ATOM 1811 N N . GLY B 1 23 ? 13.859 -8.344 -17.562 1 98.5 23 GLY B N 1
ATOM 1812 C CA . GLY B 1 23 ? 15.234 -8.633 -17.922 1 98.5 23 GLY B CA 1
ATOM 1813 C C . GLY B 1 23 ? 16.25 -7.891 -17.062 1 98.5 23 GLY B C 1
ATOM 1814 O O . GLY B 1 23 ? 17.344 -7.57 -17.531 1 98.5 23 GLY B O 1
ATOM 1815 N N . ILE B 1 24 ? 15.859 -7.543 -15.852 1 98.62 24 ILE B N 1
ATOM 1816 C CA . ILE B 1 24 ? 16.734 -6.863 -14.906 1 98.62 24 ILE B CA 1
ATOM 1817 C C . ILE B 1 24 ? 17.297 -7.867 -13.898 1 98.62 24 ILE B C 1
ATOM 1819 O O . ILE B 1 24 ? 16.531 -8.609 -13.273 1 98.62 24 ILE B O 1
ATOM 1823 N N . GLU B 1 25 ? 18.531 -7.969 -13.797 1 96.69 25 GLU B N 1
ATOM 1824 C CA . GLU B 1 25 ? 19.172 -8.859 -12.836 1 96.69 25 GLU B CA 1
ATOM 1825 C C . GLU B 1 25 ? 19.266 -8.203 -11.461 1 96.69 25 GLU B C 1
ATOM 1827 O O . GLU B 1 25 ? 19.75 -7.078 -11.336 1 96.69 25 GLU B O 1
ATOM 1832 N N . LEU B 1 26 ? 18.812 -8.906 -10.453 1 98.56 26 LEU B N 1
ATOM 1833 C CA . LEU B 1 26 ? 18.938 -8.492 -9.062 1 98.56 26 LEU B CA 1
ATOM 1834 C C . LEU B 1 26 ? 19.703 -9.516 -8.25 1 98.56 26 LEU B C 1
ATOM 1836 O O . LEU B 1 26 ? 19.422 -10.719 -8.328 1 98.56 26 LEU B O 1
ATOM 1840 N N . GLU B 1 27 ? 20.719 -9.039 -7.574 1 98.38 27 GLU B N 1
ATOM 1841 C CA . GLU B 1 27 ? 21.359 -9.883 -6.574 1 98.38 27 GLU B CA 1
ATOM 1842 C C . GLU B 1 27 ? 20.562 -9.898 -5.273 1 98.38 27 GLU B C 1
ATOM 1844 O O . GLU B 1 27 ? 20.359 -8.852 -4.648 1 98.38 27 GLU B O 1
ATOM 1849 N N . LEU B 1 28 ? 20.125 -11.055 -4.867 1 97.62 28 LEU B N 1
ATOM 1850 C CA . LEU B 1 28 ? 19.375 -11.188 -3.625 1 97.62 28 LEU B CA 1
ATOM 1851 C C . LEU B 1 28 ? 20.312 -11.414 -2.441 1 97.62 28 LEU B C 1
ATOM 1853 O O . LEU B 1 28 ? 21.125 -12.344 -2.447 1 97.62 28 LEU B O 1
ATOM 1857 N N . GLN B 1 29 ? 20.266 -10.508 -1.491 1 96.25 29 GLN B N 1
ATOM 1858 C CA . GLN B 1 29 ? 21.016 -10.633 -0.247 1 96.25 29 GLN B CA 1
ATOM 1859 C C . GLN B 1 29 ? 20.078 -10.68 0.958 1 96.25 29 GLN B C 1
ATOM 1861 O O . GLN B 1 29 ? 19.047 -10.016 0.969 1 96.25 29 GLN B O 1
ATOM 1866 N N . PRO B 1 30 ? 20.469 -11.438 1.983 1 93.62 30 PRO B N 1
ATOM 1867 C CA . PRO B 1 30 ? 19.609 -11.508 3.172 1 93.62 30 PRO B CA 1
ATOM 1868 C C . PRO B 1 30 ? 19.484 -10.156 3.881 1 93.62 30 PRO B C 1
ATOM 1870 O O . PRO B 1 30 ? 20.438 -9.391 3.939 1 93.62 30 PRO B O 1
ATOM 1873 N N . ALA B 1 31 ? 18.25 -9.82 4.316 1 91.56 31 ALA B N 1
ATOM 1874 C CA . ALA B 1 31 ? 18 -8.609 5.09 1 91.56 31 ALA B CA 1
ATOM 1875 C C . ALA B 1 31 ? 18.078 -8.883 6.586 1 91.56 31 ALA B C 1
ATOM 1877 O O . ALA B 1 31 ? 18.047 -7.957 7.398 1 91.56 31 ALA B O 1
ATOM 1878 N N . GLY B 1 32 ? 18.219 -10.102 6.91 1 76.88 32 GLY B N 1
ATOM 1879 C CA . GLY B 1 32 ? 18.203 -10.477 8.312 1 76.88 32 GLY B CA 1
ATOM 1880 C C . GLY B 1 32 ? 16.812 -10.453 8.914 1 76.88 32 GLY B C 1
ATOM 1881 O O . GLY B 1 32 ? 15.859 -9.992 8.273 1 76.88 32 GLY B O 1
ATOM 1882 N N . MET B 1 33 ? 16.516 -11.305 9.914 1 67.62 33 MET B N 1
ATOM 1883 C CA . MET B 1 33 ? 15.266 -11.281 10.664 1 67.62 33 MET B CA 1
ATOM 1884 C C . MET B 1 33 ? 15.336 -10.258 11.797 1 67.62 33 MET B C 1
ATOM 1886 O O . MET B 1 33 ? 15.672 -10.602 12.93 1 67.62 33 MET B O 1
ATOM 1890 N N . GLY B 1 34 ? 15.164 -8.82 11.414 1 61.97 34 GLY B N 1
ATOM 1891 C CA . GLY B 1 34 ? 15.227 -7.766 12.406 1 61.97 34 GLY B CA 1
ATOM 1892 C C . GLY B 1 34 ? 16.641 -7.262 12.648 1 61.97 34 GLY B C 1
ATOM 1893 O O . GLY B 1 34 ? 16.844 -6.285 13.375 1 61.97 34 GLY B O 1
ATOM 1894 N N . SER B 1 35 ? 17.516 -7.953 12.188 1 65.56 35 SER B N 1
ATOM 1895 C CA . SER B 1 35 ? 18.891 -7.543 12.398 1 65.56 35 SER B CA 1
ATOM 1896 C C . SER B 1 35 ? 19.672 -7.516 11.094 1 65.56 35 SER B C 1
ATOM 1898 O O . SER B 1 35 ? 20.688 -8.203 10.945 1 65.56 35 SER B O 1
ATOM 1900 N N . GLY B 1 36 ? 19.203 -6.762 10.258 1 72.38 36 GLY B N 1
ATOM 1901 C CA . GLY B 1 36 ? 19.828 -6.777 8.945 1 72.38 36 GLY B CA 1
ATOM 1902 C C . GLY B 1 36 ? 21.125 -5.992 8.891 1 72.38 36 GLY B C 1
ATOM 1903 O O . GLY B 1 36 ? 21.438 -5.23 9.805 1 72.38 36 GLY B O 1
ATOM 1904 N N . PRO B 1 37 ? 21.938 -6.285 7.918 1 84.62 37 PRO B N 1
ATOM 1905 C CA . PRO B 1 37 ? 23.172 -5.512 7.73 1 84.62 37 PRO B CA 1
ATOM 1906 C C . PRO B 1 37 ? 22.906 -4.016 7.594 1 84.62 37 PRO B C 1
ATOM 1908 O O . PRO B 1 37 ? 21.797 -3.607 7.242 1 84.62 37 PRO B O 1
ATOM 1911 N N . PRO B 1 38 ? 23.891 -3.213 7.945 1 87.75 38 PRO B N 1
ATOM 1912 C CA . PRO B 1 38 ? 23.734 -1.755 7.926 1 87.75 38 PRO B CA 1
ATOM 1913 C C . PRO B 1 38 ? 23.203 -1.232 6.594 1 87.75 38 PRO B C 1
ATOM 1915 O O . PRO B 1 38 ? 22.391 -0.3 6.57 1 87.75 38 PRO B O 1
ATOM 1918 N N . GLU B 1 39 ? 23.594 -1.814 5.555 1 89.25 39 GLU B N 1
ATOM 1919 C CA . GLU B 1 39 ? 23.156 -1.326 4.25 1 89.25 39 GLU B CA 1
ATOM 1920 C C . GLU B 1 39 ? 21.672 -1.544 4.043 1 89.25 39 GLU B C 1
ATOM 1922 O O . GLU B 1 39 ? 20.984 -0.692 3.471 1 89.25 39 GLU B O 1
ATOM 1927 N N . PHE B 1 40 ? 21.203 -2.73 4.555 1 93.31 40 PHE B N 1
ATOM 1928 C CA . PHE B 1 40 ? 19.766 -2.982 4.496 1 93.31 40 PHE B CA 1
ATOM 1929 C C . PHE B 1 40 ? 19 -1.957 5.328 1 93.31 40 PHE B C 1
ATOM 1931 O O . PHE B 1 40 ? 17.984 -1.413 4.879 1 93.31 40 PHE B O 1
ATOM 1938 N N . MET B 1 41 ? 19.547 -1.656 6.453 1 92.56 41 MET B N 1
ATOM 1939 C CA . MET B 1 41 ? 18.859 -0.729 7.348 1 92.56 41 MET B CA 1
ATOM 1940 C C . MET B 1 41 ? 18.875 0.686 6.777 1 92.56 41 MET B C 1
ATOM 1942 O O . MET B 1 41 ? 17.953 1.469 7.031 1 92.56 41 MET B O 1
ATOM 1946 N N . HIS B 1 42 ? 19.859 1.02 5.969 1 93.44 42 HIS B N 1
ATOM 1947 C CA . HIS B 1 42 ? 19.906 2.314 5.301 1 93.44 42 HIS B CA 1
ATOM 1948 C C . HIS B 1 42 ? 18.875 2.393 4.18 1 93.44 42 HIS B C 1
ATOM 1950 O O . HIS B 1 42 ? 18.312 3.457 3.922 1 93.44 42 HIS B O 1
ATOM 1956 N N . ALA B 1 43 ? 18.594 1.231 3.582 1 95.62 43 ALA B N 1
ATOM 1957 C CA . ALA B 1 43 ? 17.625 1.165 2.484 1 95.62 43 ALA B CA 1
ATOM 1958 C C . ALA B 1 43 ? 16.203 1.109 3.01 1 95.62 43 ALA B C 1
ATOM 1960 O O . ALA B 1 43 ? 15.266 1.552 2.336 1 95.62 43 ALA B O 1
ATOM 1961 N N . SER B 1 44 ? 16.094 0.563 4.219 1 96.19 44 SER B N 1
ATOM 1962 C CA . SER B 1 44 ? 14.781 0.37 4.832 1 96.19 44 SER B CA 1
ATOM 1963 C C . SER B 1 44 ? 14.773 0.854 6.277 1 96.19 44 SER B C 1
ATOM 1965 O O . SER B 1 44 ? 14.891 0.052 7.207 1 96.19 44 SER B O 1
ATOM 1967 N N . PRO B 1 45 ? 14.453 2.076 6.508 1 93.94 45 PRO B N 1
ATOM 1968 C CA . PRO B 1 45 ? 14.602 2.695 7.824 1 93.94 45 PRO B CA 1
ATOM 1969 C C . PRO B 1 45 ? 13.727 2.041 8.891 1 93.94 45 PRO B C 1
ATOM 1971 O O . PRO B 1 45 ? 13.992 2.176 10.086 1 93.94 45 PRO B O 1
ATOM 1974 N N . PHE B 1 46 ? 12.703 1.307 8.461 1 94.5 46 PHE B N 1
ATOM 1975 C CA . PHE B 1 46 ? 11.828 0.684 9.438 1 94.5 46 PHE B CA 1
ATOM 1976 C C . PHE B 1 46 ? 11.969 -0.833 9.406 1 94.5 46 PHE B C 1
ATOM 1978 O O . PHE B 1 46 ? 11.125 -1.554 9.945 1 94.5 46 PHE B O 1
ATOM 1985 N N . GLY B 1 47 ? 12.977 -1.346 8.703 1 93.5 47 GLY B N 1
ATOM 1986 C CA . GLY B 1 47 ? 13.422 -2.727 8.789 1 93.5 47 GLY B CA 1
ATOM 1987 C C . GLY B 1 47 ? 12.531 -3.691 8.031 1 93.5 47 GLY B C 1
ATOM 1988 O O . GLY B 1 47 ? 12.578 -4.902 8.266 1 93.5 47 GLY B O 1
ATOM 1989 N N . LYS B 1 48 ? 11.734 -3.176 7.113 1 93.62 48 LYS B N 1
ATOM 1990 C CA . LYS B 1 48 ? 10.852 -4.043 6.336 1 93.62 48 LYS B CA 1
ATOM 1991 C C . LYS B 1 48 ? 11.508 -4.461 5.027 1 93.62 48 LYS B C 1
ATOM 1993 O O . LYS B 1 48 ? 12.195 -3.664 4.383 1 93.62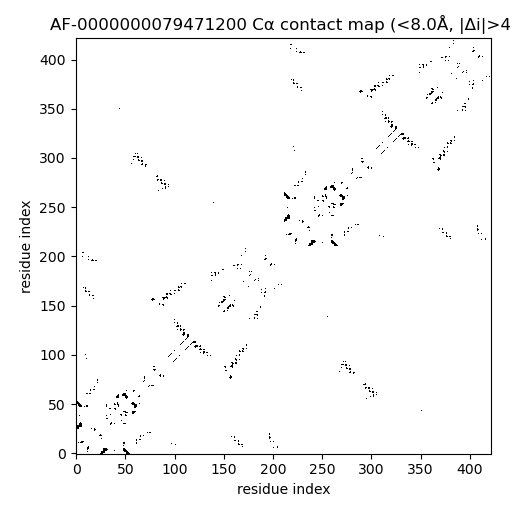 48 LYS B O 1
ATOM 1998 N N . MET B 1 49 ? 11.438 -5.684 4.68 1 95.38 49 MET B N 1
ATOM 1999 C CA . MET B 1 49 ? 11.938 -6.137 3.383 1 95.38 49 MET B CA 1
ATOM 2000 C C . MET B 1 49 ? 10.852 -6.047 2.318 1 95.38 49 MET B C 1
ATOM 2002 O O . MET B 1 49 ? 9.664 -6.199 2.623 1 95.38 49 MET B O 1
ATOM 2006 N N . PRO B 1 50 ? 11.211 -5.766 1.039 1 97.44 50 PRO B N 1
ATOM 2007 C CA . PRO B 1 50 ? 12.586 -5.715 0.54 1 97.44 50 PRO B CA 1
ATOM 2008 C C . PRO B 1 50 ? 13.227 -4.34 0.702 1 97.44 50 PRO B C 1
ATOM 2010 O O . PRO B 1 50 ? 12.523 -3.326 0.71 1 97.44 50 PRO B O 1
ATOM 2013 N N . GLY B 1 51 ? 14.57 -4.281 0.969 1 97.44 51 GLY B N 1
ATOM 2014 C CA . GLY B 1 51 ? 15.422 -3.143 0.67 1 97.44 51 GLY B CA 1
ATOM 2015 C C . GLY B 1 51 ? 16.109 -3.246 -0.683 1 97.44 51 GLY B C 1
ATOM 2016 O O . GLY B 1 51 ? 16.172 -4.328 -1.269 1 97.44 51 GLY B O 1
ATOM 2017 N N . PHE B 1 52 ? 16.625 -2.15 -1.234 1 98.5 52 PHE B N 1
ATOM 2018 C CA . PHE B 1 52 ? 17.156 -2.121 -2.592 1 98.5 52 PHE B CA 1
ATOM 2019 C C . PHE B 1 52 ? 18.297 -1.104 -2.709 1 98.5 52 PHE B C 1
ATOM 2021 O O . PHE B 1 52 ? 18.234 -0.027 -2.111 1 98.5 52 PHE B O 1
ATOM 2028 N N . LYS B 1 53 ? 19.297 -1.509 -3.465 1 98.12 53 LYS B N 1
ATOM 2029 C CA . LYS B 1 53 ? 20.438 -0.639 -3.725 1 98.12 53 LYS B CA 1
ATOM 2030 C C . LYS B 1 53 ? 20.797 -0.637 -5.207 1 98.12 53 LYS B C 1
ATOM 2032 O O . LYS B 1 53 ? 20.969 -1.698 -5.809 1 98.12 53 LYS B O 1
ATOM 2037 N N . ASP B 1 54 ? 20.828 0.465 -5.891 1 98.56 54 ASP B N 1
ATOM 2038 C CA . ASP B 1 54 ? 21.391 0.731 -7.211 1 98.56 54 ASP B CA 1
ATOM 2039 C C . ASP B 1 54 ? 22.406 1.882 -7.152 1 98.56 54 ASP B C 1
ATOM 2041 O O . ASP B 1 54 ? 22.016 3.051 -7.25 1 98.56 54 ASP B O 1
ATOM 2045 N N . GLY B 1 55 ? 23.672 1.574 -7.051 1 97.38 55 GLY B N 1
ATOM 2046 C CA . GLY B 1 55 ? 24.656 2.611 -6.754 1 97.38 55 GLY B CA 1
ATOM 2047 C C . GLY B 1 55 ? 24.406 3.295 -5.422 1 97.38 55 GLY B C 1
ATOM 2048 O O . GLY B 1 55 ? 24.328 2.633 -4.387 1 97.38 55 GLY B O 1
ATOM 2049 N N . ASP B 1 56 ? 24.188 4.555 -5.477 1 96.94 56 ASP B N 1
ATOM 2050 C CA . ASP B 1 56 ? 23.969 5.332 -4.262 1 96.94 56 ASP B CA 1
ATOM 2051 C C . ASP B 1 56 ? 22.469 5.449 -3.949 1 96.94 56 ASP B C 1
ATOM 2053 O O . ASP B 1 56 ? 22.094 6.008 -2.918 1 96.94 56 ASP B O 1
ATOM 2057 N N . PHE B 1 57 ? 21.672 4.887 -4.797 1 98.12 57 PHE B N 1
ATOM 2058 C CA . PHE B 1 57 ? 20.234 4.945 -4.582 1 98.12 57 PHE B CA 1
ATOM 2059 C C . PHE B 1 57 ? 19.781 3.797 -3.691 1 98.12 57 PHE B C 1
ATOM 2061 O O . PHE B 1 57 ? 19.891 2.629 -4.066 1 98.12 57 PHE B O 1
ATOM 2068 N N . LEU B 1 58 ? 19.297 4.102 -2.48 1 98.12 58 LEU B N 1
ATOM 2069 C CA . LEU B 1 58 ? 18.766 3.15 -1.508 1 98.12 58 LEU B CA 1
ATOM 2070 C C . LEU B 1 58 ? 17.297 3.41 -1.237 1 98.12 58 LEU B C 1
ATOM 2072 O O . LEU B 1 58 ? 16.891 4.555 -1.013 1 98.12 58 LEU B O 1
ATOM 2076 N N . ILE B 1 59 ? 16.531 2.266 -1.274 1 98.38 59 ILE B N 1
ATOM 2077 C CA . ILE B 1 59 ? 15.117 2.506 -1.029 1 98.38 59 ILE B CA 1
ATOM 2078 C C . ILE B 1 59 ? 14.438 1.206 -0.606 1 98.38 59 ILE B C 1
ATOM 2080 O O . ILE B 1 59 ? 14.969 0.117 -0.843 1 98.38 59 ILE B O 1
ATOM 2084 N N . SER B 1 60 ? 13.406 1.358 0.062 1 97.06 60 SER B N 1
ATOM 2085 C CA . SER B 1 60 ? 12.336 0.387 0.276 1 97.06 60 SER B CA 1
ATOM 2086 C C . SER B 1 60 ? 10.984 0.956 -0.135 1 97.06 60 SER B C 1
ATOM 2088 O O . SER B 1 60 ? 10.875 2.139 -0.459 1 97.06 60 SER B O 1
ATOM 2090 N N . ASP B 1 61 ? 9.852 0.246 -0.289 1 96.81 61 ASP B N 1
ATOM 2091 C CA . ASP B 1 61 ? 9.578 -1.185 -0.202 1 96.81 61 ASP B CA 1
ATOM 2092 C C . ASP B 1 61 ? 9.32 -1.78 -1.584 1 96.81 61 ASP B C 1
ATOM 2094 O O . ASP B 1 61 ? 9.719 -1.202 -2.598 1 96.81 61 ASP B O 1
ATOM 2098 N N . SER B 1 62 ? 8.617 -2.883 -1.745 1 98.81 62 SER B N 1
ATOM 2099 C CA . SER B 1 62 ? 8.438 -3.602 -3.002 1 98.81 62 SER B CA 1
ATOM 2100 C C . SER B 1 62 ? 7.781 -2.713 -4.055 1 98.81 62 SER B C 1
ATOM 2102 O O . SER B 1 62 ? 8.234 -2.66 -5.199 1 98.81 62 SER B O 1
ATOM 2104 N N . THR B 1 63 ? 6.781 -1.882 -3.67 1 98.88 63 THR B N 1
ATOM 2105 C CA . THR B 1 63 ? 6.047 -1.044 -4.609 1 98.88 63 THR B CA 1
ATOM 2106 C C . THR B 1 63 ? 6.934 0.077 -5.141 1 98.88 63 THR B C 1
ATOM 2108 O O . THR B 1 63 ? 6.926 0.367 -6.34 1 98.88 63 THR B O 1
ATOM 2111 N N . ALA B 1 64 ? 7.711 0.711 -4.277 1 98.94 64 ALA B N 1
ATOM 2112 C CA . ALA B 1 64 ? 8.609 1.783 -4.688 1 98.94 64 ALA B CA 1
ATOM 2113 C C . ALA B 1 64 ? 9.727 1.248 -5.578 1 98.94 64 ALA B C 1
ATOM 2115 O O . ALA B 1 64 ? 10.102 1.887 -6.566 1 98.94 64 ALA B O 1
ATOM 2116 N N . ILE B 1 65 ? 10.281 0.059 -5.25 1 98.94 65 ILE B N 1
ATOM 2117 C CA . ILE B 1 65 ? 11.344 -0.56 -6.031 1 98.94 65 ILE B CA 1
ATOM 2118 C C . ILE B 1 65 ? 10.828 -0.895 -7.43 1 98.94 65 ILE B C 1
ATOM 2120 O O . ILE B 1 65 ? 11.484 -0.596 -8.43 1 98.94 65 ILE B O 1
ATOM 2124 N N . ILE B 1 66 ? 9.656 -1.443 -7.473 1 98.94 66 ILE B N 1
ATOM 2125 C CA . ILE B 1 66 ? 9.047 -1.815 -8.742 1 98.94 66 ILE B CA 1
ATOM 2126 C C . ILE B 1 66 ? 8.781 -0.562 -9.578 1 98.94 66 ILE B C 1
ATOM 2128 O O . ILE B 1 66 ? 9.008 -0.554 -10.789 1 98.94 66 ILE B O 1
ATOM 2132 N N . THR B 1 67 ? 8.305 0.505 -8.898 1 98.94 67 THR B N 1
ATOM 2133 C CA . THR B 1 67 ? 8.117 1.789 -9.562 1 98.94 67 THR B CA 1
ATOM 2134 C C . THR B 1 67 ? 9.422 2.281 -10.18 1 98.94 67 THR B C 1
ATOM 2136 O O . THR B 1 67 ? 9.438 2.75 -11.32 1 98.94 67 THR B O 1
ATOM 2139 N N . TYR B 1 68 ? 10.523 2.119 -9.469 1 98.94 68 TYR B N 1
ATOM 2140 C CA . TYR B 1 68 ? 11.844 2.51 -9.945 1 98.94 68 TYR B CA 1
ATOM 2141 C C . TYR B 1 68 ? 12.266 1.668 -11.148 1 98.94 68 TYR B C 1
ATOM 2143 O O . TYR B 1 68 ? 12.672 2.207 -12.18 1 98.94 68 TYR B O 1
ATOM 2151 N N . LEU B 1 69 ? 12.117 0.359 -11.07 1 98.94 69 LEU B N 1
ATOM 2152 C CA . LEU B 1 69 ? 12.531 -0.563 -12.125 1 98.94 69 LEU B CA 1
ATOM 2153 C C . LEU B 1 69 ? 11.742 -0.312 -13.406 1 98.94 69 LEU B C 1
ATOM 2155 O O . LEU B 1 69 ? 12.305 -0.354 -14.5 1 98.94 69 LEU B O 1
ATOM 2159 N N . GLU B 1 70 ? 10.422 -0.056 -13.227 1 98.88 70 GLU B N 1
ATOM 2160 C CA . GLU B 1 70 ? 9.602 0.255 -14.391 1 98.88 70 GLU B CA 1
ATOM 2161 C C . GLU B 1 70 ? 10.062 1.541 -15.062 1 98.88 70 GLU B C 1
ATOM 2163 O O . GLU B 1 70 ? 10.086 1.631 -16.297 1 98.88 70 GLU B O 1
ATOM 2168 N N . ALA B 1 71 ? 10.445 2.523 -14.273 1 98.56 71 ALA B N 1
ATOM 2169 C CA . ALA B 1 71 ? 10.836 3.83 -14.805 1 98.56 71 ALA B CA 1
ATOM 2170 C C . ALA B 1 71 ? 12.164 3.752 -15.547 1 98.56 71 ALA B C 1
ATOM 2172 O O . ALA B 1 71 ? 12.344 4.391 -16.578 1 98.56 71 ALA B O 1
ATOM 2173 N N . ILE B 1 72 ? 13.141 2.904 -15.102 1 98.5 72 ILE B N 1
ATOM 2174 C CA . ILE B 1 72 ? 14.469 2.896 -15.703 1 98.5 72 ILE B CA 1
ATOM 2175 C C . ILE B 1 72 ? 14.484 1.945 -16.906 1 98.5 72 ILE B C 1
ATOM 2177 O O . ILE B 1 72 ? 15.406 1.993 -17.719 1 98.5 72 ILE B O 1
ATOM 2181 N N . LYS B 1 73 ? 13.516 1.049 -16.938 1 98.5 73 LYS B N 1
ATOM 2182 C CA . LYS B 1 73 ? 13.352 0.141 -18.078 1 98.5 73 LYS B CA 1
ATOM 2183 C C . LYS B 1 73 ? 11.883 0.04 -18.484 1 98.5 73 LYS B C 1
ATOM 2185 O O . LYS B 1 73 ? 11.203 -0.937 -18.156 1 98.5 73 LYS B O 1
ATOM 2190 N N . PRO B 1 74 ? 11.438 0.96 -19.25 1 97.69 74 PRO B N 1
ATOM 2191 C CA . PRO B 1 74 ? 10.008 1.075 -19.516 1 97.69 74 PRO B CA 1
ATOM 2192 C C . PRO B 1 74 ? 9.477 -0.059 -20.391 1 97.69 74 PRO B C 1
ATOM 2194 O O . PRO B 1 74 ? 8.266 -0.303 -20.438 1 97.69 74 PRO B O 1
ATOM 2197 N N . GLU B 1 75 ? 10.461 -0.753 -21.125 1 97.88 75 GLU B N 1
ATOM 2198 C CA . GLU B 1 75 ? 10.047 -1.889 -21.938 1 97.88 75 GLU B CA 1
ATOM 2199 C C . GLU B 1 75 ? 10.688 -3.184 -21.453 1 97.88 75 GLU B C 1
ATOM 2201 O O . GLU B 1 75 ? 11.883 -3.215 -21.156 1 97.88 75 GLU B O 1
ATOM 2206 N N . PRO B 1 76 ? 9.953 -4.285 -21.5 1 98.12 76 PRO B N 1
ATOM 2207 C CA . PRO B 1 76 ? 8.508 -4.367 -21.734 1 98.12 76 PRO B CA 1
ATOM 2208 C C . PRO B 1 76 ? 7.691 -3.668 -20.656 1 98.12 76 PRO B C 1
ATOM 2210 O O . PRO B 1 76 ? 8.078 -3.674 -19.484 1 98.12 76 PRO B O 1
ATOM 2213 N N . ASN B 1 77 ? 6.578 -3.078 -21.031 1 98.25 77 ASN B N 1
ATOM 2214 C CA . ASN B 1 77 ? 5.691 -2.35 -20.141 1 98.25 77 ASN B CA 1
ATOM 2215 C C . ASN B 1 77 ? 4.855 -3.297 -19.281 1 98.25 77 ASN B C 1
ATOM 2217 O O . ASN B 1 77 ? 4 -4.02 -19.812 1 98.25 77 ASN B O 1
ATOM 2221 N N . LEU B 1 78 ? 5.133 -3.291 -17.969 1 98.88 78 LEU B N 1
ATOM 2222 C CA . LEU B 1 78 ? 4.387 -4.176 -17.094 1 98.88 78 LEU B CA 1
ATOM 2223 C C . LEU B 1 78 ? 3.396 -3.389 -16.234 1 98.88 78 LEU B C 1
ATOM 2225 O O . LEU B 1 78 ? 2.592 -3.975 -15.516 1 98.88 78 LEU B O 1
ATOM 2229 N N . ILE B 1 79 ? 3.463 -2.066 -16.266 1 98.88 79 ILE B N 1
ATOM 2230 C CA . ILE B 1 79 ? 2.475 -1.157 -15.695 1 98.88 79 ILE B CA 1
ATOM 2231 C C . ILE B 1 79 ? 1.88 -0.287 -16.797 1 98.88 79 ILE B C 1
ATOM 2233 O O . ILE B 1 79 ? 2.535 0.631 -17.297 1 98.88 79 ILE B O 1
ATOM 2237 N N . PRO B 1 80 ? 0.67 -0.55 -17.125 1 98.75 80 PRO B N 1
ATOM 2238 C CA . PRO B 1 80 ? 0.047 0.117 -18.266 1 98.75 80 PRO B CA 1
ATOM 2239 C C . PRO B 1 80 ? 0.119 1.64 -18.172 1 98.75 80 PRO B C 1
ATOM 2241 O O . PRO B 1 80 ? 0.16 2.193 -17.078 1 98.75 80 PRO B O 1
ATOM 2244 N N . LEU B 1 81 ? 0.052 2.307 -19.375 1 97.19 81 LEU B N 1
ATOM 2245 C CA . LEU B 1 81 ? 0.112 3.764 -19.438 1 97.19 81 LEU B CA 1
ATOM 2246 C C . LEU B 1 81 ? -1.289 4.363 -19.484 1 97.19 81 LEU B C 1
ATOM 2248 O O . LEU B 1 81 ? -1.496 5.496 -19.031 1 97.19 81 LEU B O 1
ATOM 2252 N N . GLU B 1 82 ? -2.201 3.594 -20.141 1 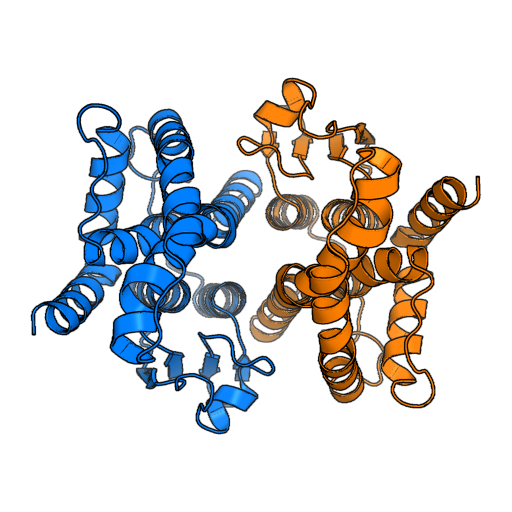98.56 82 GLU B N 1
ATOM 2253 C CA . GLU B 1 82 ? -3.586 4.055 -20.203 1 98.56 82 GLU B CA 1
ATOM 2254 C C . GLU B 1 82 ? -4.188 4.188 -18.812 1 98.56 82 GLU B C 1
ATOM 2256 O O . GLU B 1 82 ? -3.988 3.32 -17.953 1 98.56 82 GLU B O 1
ATOM 2261 N N . ALA B 1 83 ? -4.891 5.27 -18.531 1 98.75 83 ALA B N 1
ATOM 2262 C CA . ALA B 1 83 ? -5.277 5.707 -17.203 1 98.75 83 ALA B CA 1
ATOM 2263 C C . ALA B 1 83 ? -6.047 4.609 -16.469 1 98.75 83 ALA B C 1
ATOM 2265 O O . ALA B 1 83 ? -5.723 4.273 -15.32 1 98.75 83 ALA B O 1
ATOM 2266 N N . LYS B 1 84 ? -7.051 4.043 -17.094 1 98.88 84 LYS B N 1
ATOM 2267 C CA . LYS B 1 84 ? -7.887 3.049 -16.422 1 98.88 84 LYS B CA 1
ATOM 2268 C C . LYS B 1 84 ? -7.113 1.757 -16.172 1 98.88 84 LYS B C 1
ATOM 2270 O O . LYS B 1 84 ? -7.184 1.182 -15.094 1 98.88 84 LYS B O 1
ATOM 2275 N N . ALA B 1 85 ? -6.367 1.308 -17.156 1 98.88 85 ALA B N 1
ATOM 2276 C CA . ALA B 1 85 ? -5.578 0.085 -17.031 1 98.88 85 ALA B CA 1
ATOM 2277 C C . ALA B 1 85 ? -4.48 0.241 -15.992 1 98.88 85 ALA B C 1
ATOM 2279 O O . ALA B 1 85 ? -4.207 -0.684 -15.227 1 98.88 85 ALA B O 1
ATOM 2280 N N . ARG B 1 86 ? -3.889 1.396 -16 1 98.88 86 ARG B N 1
ATOM 2281 C CA . ARG B 1 86 ? -2.844 1.692 -15.031 1 98.88 86 ARG B CA 1
ATOM 2282 C C . ARG B 1 86 ? -3.395 1.638 -13.609 1 98.88 86 ARG B C 1
ATOM 2284 O O . ARG B 1 86 ? -2.822 0.974 -12.742 1 98.88 86 ARG B O 1
ATOM 2291 N N . ALA B 1 87 ? -4.527 2.287 -13.422 1 98.94 87 ALA B N 1
ATOM 2292 C CA . ALA B 1 87 ? -5.156 2.326 -12.102 1 98.94 87 ALA B CA 1
ATOM 2293 C C . ALA B 1 87 ? -5.57 0.928 -11.648 1 98.94 87 ALA B C 1
ATOM 2295 O O . ALA B 1 87 ? -5.383 0.562 -10.492 1 98.94 87 ALA B O 1
ATOM 2296 N N . ARG B 1 88 ? -6.094 0.139 -12.539 1 98.88 88 ARG B N 1
ATOM 2297 C CA . ARG B 1 88 ? -6.504 -1.224 -12.219 1 98.88 88 ARG B CA 1
ATOM 2298 C C . ARG B 1 88 ? -5.305 -2.08 -11.828 1 98.88 88 ARG B C 1
ATOM 2300 O O . ARG B 1 88 ? -5.383 -2.869 -10.883 1 98.88 88 ARG B O 1
ATOM 2307 N N . THR B 1 89 ? -4.219 -1.916 -12.547 1 98.94 89 THR B N 1
ATOM 2308 C CA . THR B 1 89 ? -2.996 -2.646 -12.227 1 98.94 89 THR B CA 1
ATOM 2309 C C . THR B 1 89 ? -2.512 -2.303 -10.82 1 98.94 89 THR B C 1
ATOM 2311 O O . THR B 1 89 ? -2.188 -3.195 -10.031 1 98.94 89 THR B O 1
ATOM 2314 N N . ILE B 1 90 ? -2.557 -1.044 -10.477 1 98.94 90 ILE B N 1
ATOM 2315 C CA . ILE B 1 90 ? -2.125 -0.582 -9.164 1 98.94 90 ILE B CA 1
ATOM 2316 C C . ILE B 1 90 ? -3.092 -1.088 -8.094 1 98.94 90 ILE B C 1
ATOM 2318 O O . ILE B 1 90 ? -2.672 -1.468 -7 1 98.94 90 ILE B O 1
ATOM 2322 N N . TRP B 1 91 ? -4.32 -1.171 -8.43 1 98.88 91 TRP B N 1
ATOM 2323 C CA . TRP B 1 91 ? -5.293 -1.695 -7.473 1 98.88 91 TRP B CA 1
ATOM 2324 C C . TRP B 1 91 ? -5.02 -3.164 -7.168 1 98.88 91 TRP B C 1
ATOM 2326 O O . TRP B 1 91 ? -5.059 -3.582 -6.012 1 98.88 91 TRP B O 1
ATOM 2336 N N . TYR B 1 92 ? -4.742 -3.934 -8.164 1 98.88 92 TYR B N 1
ATOM 2337 C CA . TYR B 1 92 ? -4.48 -5.352 -7.941 1 98.88 92 TYR B CA 1
ATOM 2338 C C . TYR B 1 92 ? -3.221 -5.551 -7.109 1 98.88 92 TYR B C 1
ATOM 2340 O O . TYR B 1 92 ? -3.137 -6.492 -6.316 1 98.88 92 TYR B O 1
ATOM 2348 N N . GLU B 1 93 ? -2.24 -4.695 -7.359 1 98.88 93 GLU B N 1
ATOM 2349 C CA . GLU B 1 93 ? -1.064 -4.781 -6.496 1 98.88 93 GLU B CA 1
ATOM 2350 C C . GLU B 1 93 ? -1.423 -4.48 -5.043 1 98.88 93 GLU B C 1
ATOM 2352 O O . GLU B 1 93 ? -0.99 -5.191 -4.133 1 98.88 93 GLU B O 1
ATOM 2357 N N . GLU B 1 94 ? -2.203 -3.438 -4.809 1 98.5 94 GLU B N 1
ATOM 2358 C CA . GLU B 1 94 ? -2.646 -3.088 -3.461 1 98.5 94 GLU B CA 1
ATOM 2359 C C . GLU B 1 94 ? -3.484 -4.207 -2.848 1 98.5 94 GLU B C 1
ATOM 2361 O O . GLU B 1 94 ? -3.316 -4.543 -1.675 1 98.5 94 GLU B O 1
ATOM 2366 N N . PHE B 1 95 ? -4.387 -4.746 -3.656 1 98.56 95 PHE B N 1
ATOM 2367 C CA . PHE B 1 95 ? -5.215 -5.879 -3.256 1 98.56 95 PHE B CA 1
ATOM 2368 C C . PHE B 1 95 ? -4.352 -7.039 -2.785 1 98.56 95 PHE B C 1
ATOM 2370 O O . PHE B 1 95 ? -4.59 -7.605 -1.715 1 98.56 95 PHE B O 1
ATOM 2377 N N . ALA B 1 96 ? -3.365 -7.359 -3.541 1 98.81 96 ALA B N 1
ATOM 2378 C CA . ALA B 1 96 ? -2.443 -8.438 -3.188 1 98.81 96 ALA B CA 1
ATOM 2379 C C . ALA B 1 96 ? -1.682 -8.109 -1.906 1 98.81 96 ALA B C 1
ATOM 2381 O O . ALA B 1 96 ? -1.631 -8.922 -0.981 1 98.81 96 ALA B O 1
ATOM 2382 N N . ASP B 1 97 ? -1.167 -6.879 -1.821 1 98.5 97 ASP B N 1
ATOM 2383 C CA . ASP B 1 97 ? -0.226 -6.477 -0.78 1 98.5 97 ASP B CA 1
ATOM 2384 C C . ASP B 1 97 ? -0.938 -6.277 0.556 1 98.5 97 ASP B C 1
ATOM 2386 O O . ASP B 1 97 ? -0.31 -6.336 1.614 1 98.5 97 ASP B O 1
ATOM 2390 N N . THR B 1 98 ? -2.268 -6.047 0.499 1 97.56 98 THR B N 1
ATOM 2391 C CA . THR B 1 98 ? -2.945 -5.695 1.742 1 97.56 98 THR B CA 1
ATOM 2392 C C . THR B 1 98 ? -3.973 -6.762 2.115 1 97.56 98 THR B C 1
ATOM 2394 O O . THR B 1 98 ? -3.861 -7.398 3.164 1 97.56 98 THR B O 1
ATOM 2397 N N . ILE B 1 99 ? -4.855 -7.098 1.23 1 97.69 99 ILE B N 1
ATOM 2398 C CA . ILE B 1 99 ? -5.949 -8.016 1.548 1 97.69 99 ILE B CA 1
ATOM 2399 C C . ILE B 1 99 ? -5.449 -9.453 1.487 1 97.69 99 ILE B C 1
ATOM 2401 O O . ILE B 1 99 ? -5.559 -10.195 2.463 1 97.69 99 ILE B O 1
ATOM 2405 N N . LEU B 1 100 ? -4.863 -9.812 0.359 1 98.69 100 LEU B N 1
ATOM 2406 C CA . LEU B 1 100 ? -4.441 -11.195 0.157 1 98.69 100 LEU B CA 1
ATOM 2407 C C . LEU B 1 100 ? -3.277 -11.547 1.076 1 98.69 100 LEU B C 1
ATOM 2409 O O . LEU B 1 100 ? -3.305 -12.578 1.753 1 98.69 100 LEU B O 1
ATOM 2413 N N . ILE B 1 101 ? -2.256 -10.703 1.163 1 98.31 101 ILE B N 1
ATOM 2414 C CA . ILE B 1 101 ? -1.119 -10.969 2.039 1 98.31 101 ILE B CA 1
ATOM 2415 C C . ILE B 1 101 ? -1.55 -10.836 3.498 1 98.31 101 ILE B C 1
ATOM 2417 O O . ILE B 1 101 ? -1.022 -11.531 4.371 1 98.31 101 ILE B O 1
ATOM 2421 N N . GLY B 1 102 ? -2.598 -9.977 3.738 1 96.81 102 GLY B N 1
ATOM 2422 C CA . GLY B 1 102 ? -3.152 -9.945 5.082 1 96.81 102 GLY B CA 1
ATOM 2423 C C . GLY B 1 102 ? -3.623 -11.297 5.57 1 96.81 102 GLY B C 1
ATOM 2424 O O . GLY B 1 102 ? -3.463 -11.633 6.746 1 96.81 102 GLY B O 1
ATOM 2425 N N . CYS B 1 103 ? -4.098 -12.094 4.715 1 98.06 103 CYS B N 1
ATOM 2426 C CA . CYS B 1 103 ? -4.539 -13.445 5.035 1 98.06 103 CYS B CA 1
ATOM 2427 C C . CYS B 1 103 ? -3.379 -14.43 4.965 1 98.06 103 CYS B C 1
ATOM 2429 O O . CYS B 1 103 ? -2.986 -15.008 5.98 1 98.06 103 CYS B O 1
ATOM 2431 N N . ALA B 1 104 ? -2.75 -14.508 3.807 1 98.44 104 ALA B N 1
ATOM 2432 C CA . ALA B 1 104 ? -1.7 -15.484 3.543 1 98.44 104 ALA B CA 1
ATOM 2433 C C . ALA B 1 104 ? -0.494 -15.258 4.449 1 98.44 104 ALA B C 1
ATOM 2435 O O . ALA B 1 104 ? 0.112 -16.219 4.941 1 98.44 104 ALA B O 1
ATOM 2436 N N . GLY B 1 105 ? -0.155 -14.008 4.629 1 97.62 105 GLY B N 1
ATOM 2437 C CA . GLY B 1 105 ? 0.979 -13.68 5.477 1 97.62 105 GLY B CA 1
ATOM 2438 C C . GLY B 1 105 ? 0.756 -14.023 6.934 1 97.62 105 GLY B C 1
ATOM 2439 O O . GLY B 1 105 ? 1.667 -14.516 7.609 1 97.62 105 GLY B O 1
ATOM 2440 N N . THR B 1 106 ? -0.47 -13.758 7.383 1 98 106 THR B N 1
ATOM 2441 C CA . THR B 1 106 ? -0.81 -14.094 8.758 1 98 106 THR B CA 1
ATOM 2442 C C . THR B 1 106 ? -0.75 -15.602 8.984 1 98 106 THR B C 1
ATOM 2444 O O . THR B 1 106 ? -0.193 -16.062 9.984 1 98 106 THR B O 1
ATOM 2447 N N . MET B 1 107 ? -1.269 -16.359 8.102 1 98.56 107 MET B N 1
ATOM 2448 C CA . MET B 1 107 ? -1.198 -17.812 8.172 1 98.56 107 MET B CA 1
ATOM 2449 C C . MET B 1 107 ? 0.25 -18.297 8.141 1 98.56 107 MET B C 1
ATOM 2451 O O . MET B 1 107 ? 0.665 -19.078 8.992 1 98.56 107 MET B O 1
ATOM 2455 N N . PHE B 1 108 ? 0.974 -17.75 7.215 1 98.19 108 PHE B N 1
ATOM 2456 C CA . PHE B 1 108 ? 2.342 -18.188 6.977 1 98.19 108 PHE B CA 1
ATOM 2457 C C . PHE B 1 108 ? 3.232 -17.875 8.172 1 98.19 108 PHE B C 1
ATOM 2459 O O . PHE B 1 108 ? 4.039 -18.703 8.594 1 98.19 108 PHE B O 1
ATOM 2466 N N . PHE B 1 109 ? 3.092 -16.719 8.711 1 96.81 109 PHE B N 1
ATOM 2467 C CA . PHE B 1 109 ? 3.891 -16.328 9.867 1 96.81 109 PHE B CA 1
ATOM 2468 C C . PHE B 1 109 ? 3.588 -17.203 11.07 1 96.81 109 PHE B C 1
ATOM 2470 O O . PHE B 1 109 ? 4.504 -17.719 11.711 1 96.81 109 PHE B O 1
ATOM 2477 N N . ASN B 1 110 ? 2.332 -17.438 11.312 1 98.06 110 ASN B N 1
ATOM 2478 C CA . ASN B 1 110 ? 1.931 -18.094 12.547 1 98.06 110 ASN B CA 1
ATOM 2479 C C . ASN B 1 110 ? 2.096 -19.609 12.461 1 98.06 110 ASN B C 1
ATOM 2481 O O . ASN B 1 110 ? 2.344 -20.281 13.469 1 98.06 110 ASN B O 1
ATOM 2485 N N . ARG B 1 111 ? 2.074 -20.125 11.258 1 97.5 111 ARG B N 1
ATOM 2486 C CA . ARG B 1 111 ? 2.1 -21.578 11.148 1 97.5 111 ARG B CA 1
ATOM 2487 C C . ARG B 1 111 ? 3.467 -22.078 10.68 1 97.5 111 ARG B C 1
ATOM 2489 O O . ARG B 1 111 ? 3.783 -23.266 10.812 1 97.5 111 ARG B O 1
ATOM 2496 N N . LEU B 1 112 ? 4.273 -21.125 10.148 1 95.62 112 LEU B N 1
ATOM 2497 C CA . LEU B 1 112 ? 5.547 -21.609 9.617 1 95.62 112 LEU B CA 1
ATOM 2498 C C . LEU B 1 112 ? 6.703 -20.75 10.117 1 95.62 112 LEU B C 1
ATOM 2500 O O . LEU B 1 112 ? 7.613 -21.25 10.781 1 95.62 112 LEU B O 1
ATOM 2504 N N . VAL B 1 113 ? 6.711 -19.469 10 1 93.44 113 VAL B N 1
ATOM 2505 C CA . VAL B 1 113 ? 7.852 -18.609 10.289 1 93.44 113 VAL B CA 1
ATOM 2506 C C . VAL B 1 113 ? 8.148 -18.609 11.781 1 93.44 113 VAL B C 1
ATOM 2508 O O . VAL B 1 113 ? 9.266 -18.922 12.195 1 93.44 113 VAL B O 1
ATOM 2511 N N . SER B 1 114 ? 7.09 -18.312 12.562 1 94.5 114 SER B N 1
ATOM 2512 C CA . SER B 1 114 ? 7.285 -18.188 14 1 94.5 114 SER B CA 1
ATOM 2513 C C . SER B 1 114 ? 7.758 -19.516 14.609 1 94.5 114 SER B C 1
ATOM 2515 O O . SER B 1 114 ? 8.805 -19.562 15.258 1 94.5 114 SER B O 1
ATOM 2517 N N . PRO B 1 115 ? 7.09 -20.578 14.289 1 93.75 115 PRO B N 1
ATOM 2518 C CA . PRO B 1 115 ? 7.527 -21.844 14.898 1 93.75 115 PRO B CA 1
ATOM 2519 C C . PRO B 1 115 ? 8.859 -22.328 14.336 1 93.75 115 PRO B C 1
ATOM 2521 O O . PRO B 1 115 ? 9.688 -22.859 15.086 1 93.75 115 PRO B O 1
ATOM 2524 N N . ARG B 1 116 ? 9.141 -22.109 13.117 1 89.69 116 ARG B N 1
ATOM 2525 C CA . ARG B 1 116 ? 10.281 -22.75 12.469 1 89.69 116 ARG B CA 1
ATOM 2526 C C . ARG B 1 116 ? 11.523 -21.859 12.57 1 89.69 116 ARG B C 1
ATOM 2528 O O . ARG B 1 116 ? 12.641 -22.375 12.711 1 89.69 116 ARG B O 1
ATOM 2535 N N . PHE B 1 117 ? 11.352 -20.578 12.5 1 88.25 117 PHE B N 1
ATOM 2536 C CA . PHE B 1 117 ? 12.516 -19.703 12.367 1 88.25 117 PHE B CA 1
ATOM 2537 C C . PHE B 1 117 ? 12.727 -18.875 13.633 1 88.25 117 PHE B C 1
ATOM 2539 O O . PHE B 1 117 ? 13.812 -18.344 13.859 1 88.25 117 PHE B O 1
ATOM 2546 N N . MET B 1 118 ? 11.648 -18.766 14.422 1 88.5 118 MET B N 1
ATOM 2547 C CA . MET B 1 118 ? 11.766 -17.938 15.625 1 88.5 118 MET B CA 1
ATOM 2548 C C . MET B 1 118 ? 11.656 -18.797 16.875 1 88.5 118 MET B C 1
ATOM 2550 O O . MET B 1 118 ? 11.828 -18.297 18 1 88.5 118 MET B O 1
ATOM 2554 N N . ASN B 1 119 ? 11.352 -19.984 16.75 1 92.38 119 ASN B N 1
ATOM 2555 C CA . ASN B 1 119 ? 11.172 -20.922 17.844 1 92.38 119 ASN B CA 1
ATOM 2556 C C . ASN B 1 119 ? 10.141 -20.422 18.859 1 92.38 119 ASN B C 1
ATOM 2558 O O . ASN B 1 119 ? 10.344 -20.516 20.062 1 92.38 119 ASN B O 1
ATOM 2562 N N . LYS B 1 120 ? 9.102 -19.781 18.375 1 94.69 120 LYS B N 1
ATOM 2563 C CA . LYS B 1 120 ? 7.961 -19.297 19.156 1 94.69 120 LYS B CA 1
ATOM 2564 C C . LYS B 1 120 ? 6.645 -19.812 18.578 1 94.69 120 LYS B C 1
ATOM 2566 O O . LYS B 1 120 ? 6.484 -19.891 17.359 1 94.69 120 LYS B O 1
ATOM 2571 N N . PRO B 1 121 ? 5.812 -20.234 19.531 1 96.12 121 PRO B N 1
ATOM 2572 C CA . PRO B 1 121 ? 4.512 -20.672 19.016 1 96.12 121 PRO B CA 1
ATOM 2573 C C . PRO B 1 121 ? 3.781 -19.547 18.266 1 96.12 121 PRO B C 1
ATOM 2575 O O . PRO B 1 121 ? 3.861 -18.391 18.656 1 96.12 121 PRO B O 1
ATOM 2578 N N . GLY B 1 122 ? 3.154 -19.938 17.203 1 96.81 122 GLY B N 1
ATOM 2579 C CA . GLY B 1 122 ? 2.309 -18.969 16.5 1 96.81 122 GLY B CA 1
ATOM 2580 C C . GLY B 1 122 ? 0.935 -18.828 17.125 1 96.81 122 GLY B C 1
ATOM 2581 O O . GLY B 1 122 ? 0.583 -19.562 18.047 1 96.81 122 GLY B O 1
ATOM 2582 N N . ASP B 1 123 ? 0.256 -17.875 16.719 1 97.62 123 ASP B N 1
ATOM 2583 C CA . ASP B 1 123 ? -1.132 -17.656 17.109 1 97.62 123 ASP B CA 1
ATOM 2584 C C . ASP B 1 123 ? -2.094 -18.359 16.156 1 97.62 123 ASP B C 1
ATOM 2586 O O . ASP B 1 123 ? -2.543 -17.766 15.172 1 97.62 123 ASP B O 1
ATOM 2590 N N . GLU B 1 124 ? -2.506 -19.562 16.516 1 97.81 124 GLU B N 1
ATOM 2591 C CA . GLU B 1 124 ? -3.336 -20.359 15.617 1 97.81 124 GLU B CA 1
ATOM 2592 C C . GLU B 1 124 ? -4.707 -19.719 15.414 1 97.81 124 GLU B C 1
ATOM 2594 O O . GLU B 1 124 ? -5.305 -19.844 14.344 1 97.81 124 GLU B O 1
ATOM 2599 N N . ALA B 1 125 ? -5.195 -19.062 16.438 1 98.06 125 ALA B N 1
ATOM 2600 C CA . ALA B 1 125 ? -6.48 -18.375 16.297 1 98.06 125 ALA B CA 1
ATOM 2601 C C . ALA B 1 125 ? -6.41 -17.281 15.234 1 98.06 125 ALA B C 1
ATOM 2603 O O . ALA B 1 125 ? -7.332 -17.141 14.43 1 98.06 125 ALA B O 1
ATOM 2604 N N . ALA B 1 126 ? -5.332 -16.562 15.227 1 97.44 126 ALA B N 1
ATOM 2605 C CA . ALA B 1 126 ? -5.129 -15.531 14.219 1 97.44 126 ALA B CA 1
ATOM 2606 C C . ALA B 1 126 ? -5.012 -16.141 12.828 1 97.44 126 ALA B C 1
ATOM 2608 O O . ALA B 1 126 ? -5.598 -15.633 11.867 1 97.44 126 ALA B O 1
ATOM 2609 N N . ALA B 1 127 ? -4.277 -17.25 12.727 1 98.31 127 ALA B N 1
ATOM 2610 C CA . ALA B 1 127 ? -4.102 -17.922 11.453 1 98.31 127 ALA B CA 1
ATOM 2611 C C . ALA B 1 127 ? -5.43 -18.484 10.938 1 98.31 127 ALA B C 1
ATOM 2613 O O . ALA B 1 127 ? -5.742 -18.359 9.75 1 98.31 127 ALA B O 1
ATOM 2614 N N . ALA B 1 128 ? -6.191 -19.016 11.859 1 98.31 128 ALA B N 1
ATOM 2615 C CA . ALA B 1 128 ? -7.477 -19.609 11.484 1 98.31 128 ALA B CA 1
ATOM 2616 C C . ALA B 1 128 ? -8.453 -18.531 11.023 1 98.31 128 ALA B C 1
ATOM 2618 O O . ALA B 1 128 ? -9.219 -18.734 10.086 1 98.31 128 ALA B O 1
ATOM 2619 N N . LYS B 1 129 ? -8.438 -17.453 11.703 1 98.06 129 LYS B N 1
ATOM 2620 C CA . LYS B 1 129 ? -9.273 -16.328 11.297 1 98.06 129 LYS B CA 1
ATOM 2621 C C . LYS B 1 129 ? -8.898 -15.836 9.898 1 98.06 129 LYS B C 1
ATOM 2623 O O . LYS B 1 129 ? -9.773 -15.602 9.062 1 98.06 129 LYS B O 1
ATOM 2628 N N . ALA B 1 130 ? -7.664 -15.727 9.648 1 98.19 130 ALA B N 1
ATOM 2629 C CA . ALA B 1 130 ? -7.18 -15.312 8.336 1 98.19 130 ALA B CA 1
ATOM 2630 C C . ALA B 1 130 ? -7.586 -16.312 7.262 1 98.19 130 ALA B C 1
ATOM 2632 O O . ALA B 1 130 ? -8.031 -15.93 6.18 1 98.19 130 ALA B O 1
ATOM 2633 N N . GLU B 1 131 ? -7.445 -17.547 7.566 1 97.88 131 GLU B N 1
ATOM 2634 C CA . GLU B 1 131 ? -7.793 -18.609 6.629 1 97.88 131 GLU B CA 1
ATOM 2635 C C . GLU B 1 131 ? -9.273 -18.547 6.246 1 97.88 131 GLU B C 1
ATOM 2637 O O . GLU B 1 131 ? -9.633 -18.812 5.098 1 97.88 131 GLU B O 1
ATOM 2642 N N . SER B 1 132 ? -10.062 -18.188 7.207 1 97.88 132 SER B N 1
ATOM 2643 C CA . SER B 1 132 ? -11.508 -18.172 6.988 1 97.88 132 SER B CA 1
ATOM 2644 C C . SER B 1 132 ? -11.898 -17.062 6.016 1 97.88 132 SER B C 1
ATOM 2646 O O . SER B 1 132 ? -13.016 -17.047 5.5 1 97.88 132 SER B O 1
ATOM 2648 N N . GLU B 1 133 ? -10.977 -16.156 5.688 1 97.19 133 GLU B N 1
ATOM 2649 C CA . GLU B 1 133 ? -11.258 -15.039 4.793 1 97.19 133 GLU B CA 1
ATOM 2650 C C . GLU B 1 133 ? -10.859 -15.367 3.357 1 97.19 133 GLU B C 1
ATOM 2652 O O . GLU B 1 133 ? -11.242 -14.664 2.422 1 97.19 133 GLU B O 1
ATOM 2657 N N . LEU B 1 134 ? -10.117 -16.453 3.104 1 97.5 134 LEU B N 1
ATOM 2658 C CA . LEU B 1 134 ? -9.523 -16.766 1.808 1 97.5 134 LEU B CA 1
ATOM 2659 C C . LEU B 1 134 ? -10.609 -17.094 0.785 1 97.5 134 LEU B C 1
ATOM 2661 O O . LEU B 1 134 ? -10.508 -16.703 -0.379 1 97.5 134 LEU B O 1
ATOM 2665 N N . PRO B 1 135 ? -11.727 -17.781 1.222 1 96.88 135 PRO B N 1
ATOM 2666 C CA . PRO B 1 135 ? -12.734 -18.125 0.218 1 96.88 135 PRO B CA 1
ATOM 2667 C C . PRO B 1 135 ? -13.336 -16.906 -0.468 1 96.88 135 PRO B C 1
ATOM 2669 O O . PRO B 1 135 ? -13.555 -16.922 -1.681 1 96.88 135 PRO B O 1
ATOM 2672 N N . ALA B 1 136 ? -13.547 -15.805 0.258 1 96.75 136 ALA B N 1
ATOM 2673 C CA . ALA B 1 136 ? -14.109 -14.594 -0.33 1 96.75 136 ALA B CA 1
ATOM 2674 C C . ALA B 1 136 ? -13.156 -13.992 -1.358 1 96.75 136 ALA B C 1
ATOM 2676 O O . ALA B 1 136 ? -13.586 -13.445 -2.373 1 96.75 136 ALA B O 1
ATOM 2677 N N . ILE B 1 137 ? -11.883 -14.078 -1.104 1 98.06 137 ILE B N 1
ATOM 2678 C CA . ILE B 1 137 ? -10.852 -13.578 -2.01 1 98.06 137 ILE B CA 1
ATOM 2679 C C . ILE B 1 137 ? -10.836 -14.414 -3.285 1 98.06 137 ILE B C 1
ATOM 2681 O O . ILE B 1 137 ? -10.805 -13.867 -4.391 1 98.06 137 ILE B O 1
ATOM 2685 N N . LEU B 1 138 ? -10.922 -15.719 -3.152 1 98.38 138 LEU B N 1
ATOM 2686 C CA . LEU B 1 138 ? -10.938 -16.609 -4.309 1 98.38 138 LEU B CA 1
ATOM 2687 C C . LEU B 1 138 ? -12.227 -16.453 -5.098 1 98.38 138 LEU B C 1
ATOM 2689 O O . LEU B 1 138 ? -12.227 -16.547 -6.328 1 98.38 138 LEU B O 1
ATOM 2693 N N . ASP B 1 139 ? -13.367 -16.234 -4.34 1 98.44 139 ASP B N 1
ATOM 2694 C CA . ASP B 1 139 ? -14.633 -15.969 -5.016 1 98.44 139 ASP B CA 1
ATOM 2695 C C . ASP B 1 139 ? -14.523 -14.734 -5.906 1 98.44 139 ASP B C 1
ATOM 2697 O O . ASP B 1 139 ? -15.023 -14.727 -7.035 1 98.44 139 ASP B O 1
ATOM 2701 N N . TYR B 1 140 ? -13.914 -13.75 -5.43 1 98.12 140 TYR B N 1
ATOM 2702 C CA . TYR B 1 140 ? -13.719 -12.516 -6.184 1 98.12 140 TYR B CA 1
ATOM 2703 C C . TYR B 1 140 ? -12.883 -12.766 -7.434 1 98.12 140 TYR B C 1
ATOM 2705 O O . TYR B 1 140 ? -13.281 -12.391 -8.539 1 98.12 140 TYR B O 1
ATOM 2713 N N . LEU B 1 141 ? -11.711 -13.453 -7.281 1 98.38 141 LEU B N 1
ATOM 2714 C CA . LEU B 1 141 ? -10.844 -13.742 -8.414 1 98.38 141 LEU B CA 1
ATOM 2715 C C . LEU B 1 141 ? -11.57 -14.602 -9.445 1 98.38 141 LEU B C 1
ATOM 2717 O O . LEU B 1 141 ? -11.469 -14.352 -10.648 1 98.38 141 LEU B O 1
ATOM 2721 N N . GLU B 1 142 ? -12.281 -15.578 -8.93 1 98.5 142 GLU B N 1
ATOM 2722 C CA . GLU B 1 142 ? -13.023 -16.484 -9.805 1 98.5 142 GLU B CA 1
ATOM 2723 C C . GLU B 1 142 ? -14 -15.703 -10.695 1 98.5 142 GLU B C 1
ATOM 2725 O O . GLU B 1 142 ? -14.148 -16.016 -11.883 1 98.5 142 GLU B O 1
ATOM 2730 N N . ARG B 1 143 ? -14.547 -14.711 -10.125 1 97.56 143 ARG B N 1
ATOM 2731 C CA . ARG B 1 143 ? -15.594 -13.945 -10.805 1 97.56 143 ARG B CA 1
ATOM 2732 C C . ARG B 1 143 ? -14.992 -12.984 -11.82 1 97.56 143 ARG B C 1
ATOM 2734 O O . ARG B 1 143 ? -15.539 -12.797 -12.906 1 97.56 143 ARG B O 1
ATOM 2741 N N . ILE B 1 144 ? -13.852 -12.438 -11.562 1 97.44 144 ILE B N 1
ATOM 2742 C CA . ILE B 1 144 ? -13.438 -11.273 -12.328 1 97.44 144 ILE B CA 1
ATOM 2743 C C . ILE B 1 144 ? -12.422 -11.688 -13.398 1 97.44 144 ILE B C 1
ATOM 2745 O O . ILE B 1 144 ? -12.102 -10.914 -14.297 1 97.44 144 ILE B O 1
ATOM 2749 N N . LEU B 1 145 ? -11.82 -12.852 -13.32 1 98.12 145 LEU B N 1
ATOM 2750 C CA . LEU B 1 145 ? -10.742 -13.25 -14.219 1 98.12 145 LEU B CA 1
ATOM 2751 C C . LEU B 1 145 ? -11.227 -13.289 -15.664 1 98.12 145 LEU B C 1
ATOM 2753 O O . LEU B 1 145 ? -12.211 -13.969 -15.977 1 98.12 145 LEU B O 1
ATOM 2757 N N . PRO B 1 146 ? -10.5 -12.547 -16.562 1 97.31 146 PRO B N 1
ATOM 2758 C CA . PRO B 1 146 ? -10.867 -12.57 -17.969 1 97.31 146 PRO B CA 1
ATOM 2759 C C . PRO B 1 146 ? -10.531 -13.898 -18.641 1 97.31 146 PRO B C 1
ATOM 2761 O O . PRO B 1 146 ? -9.727 -14.672 -18.125 1 97.31 146 PRO B O 1
ATOM 2764 N N . GLU B 1 147 ? -11.086 -14.031 -19.844 1 96.56 147 GLU B N 1
ATOM 2765 C CA . GLU B 1 147 ? -10.828 -15.234 -20.625 1 96.56 147 GLU B CA 1
ATOM 2766 C C . GLU B 1 147 ? -9.375 -15.297 -21.078 1 96.56 147 GLU B C 1
ATOM 2768 O O . GLU B 1 147 ? -8.82 -16.391 -21.25 1 96.56 147 GLU B O 1
ATOM 2773 N N . SER B 1 148 ? -8.75 -14.148 -21.219 1 96.94 148 SER B N 1
ATOM 2774 C CA . SER B 1 148 ? -7.363 -14.078 -21.672 1 96.94 148 SER B CA 1
ATOM 2775 C C . SER B 1 148 ? -6.422 -14.742 -20.688 1 96.94 148 SER B C 1
ATOM 2777 O O . SER B 1 148 ? -5.297 -15.117 -21.031 1 96.94 148 SER B O 1
ATOM 2779 N N . GLY B 1 149 ? -6.902 -14.758 -19.453 1 97 149 GLY B N 1
ATOM 2780 C CA . GLY B 1 149 ? -6.059 -15.336 -18.422 1 97 149 GLY B CA 1
ATOM 2781 C C . GLY B 1 149 ? -5.137 -14.32 -17.766 1 97 149 GLY B C 1
ATOM 2782 O O . GLY B 1 149 ? -4.25 -14.695 -16.984 1 97 149 GLY B O 1
ATOM 2783 N N . TYR B 1 150 ? -5.312 -13.055 -18.094 1 98.75 150 TYR B N 1
ATOM 2784 C CA . TYR B 1 150 ? -4.566 -11.969 -17.469 1 98.75 150 TYR B CA 1
ATOM 2785 C C . TYR B 1 150 ? -5.508 -10.898 -16.922 1 98.75 150 TYR B C 1
ATOM 2787 O O . TYR B 1 150 ? -6.543 -10.609 -17.531 1 98.75 150 TYR B O 1
ATOM 2795 N N . LEU B 1 151 ? -5.16 -10.312 -15.859 1 98.81 151 LEU B N 1
ATOM 2796 C CA . LEU B 1 151 ? -6.055 -9.445 -15.102 1 98.81 151 LEU B CA 1
ATOM 2797 C C . LEU B 1 151 ? -6.27 -8.125 -15.82 1 98.81 151 LEU B C 1
ATOM 2799 O O . LEU B 1 151 ? -7.352 -7.535 -15.742 1 98.81 151 LEU B O 1
ATOM 2803 N N . VAL B 1 152 ? -5.18 -7.648 -16.484 1 98.81 152 VAL B N 1
ATOM 2804 C CA . VAL B 1 152 ? -5.266 -6.328 -17.109 1 98.81 152 VAL B CA 1
ATOM 2805 C C . VAL B 1 152 ? -4.73 -6.387 -18.531 1 98.81 152 VAL B C 1
ATOM 2807 O O . VAL B 1 152 ? -3.682 -6.984 -18.781 1 98.81 152 VAL B O 1
ATOM 2810 N N . GLU B 1 153 ? -5.359 -5.871 -19.516 1 98.56 153 GLU B N 1
ATOM 2811 C CA . GLU B 1 153 ? -4.992 -5.633 -20.906 1 98.56 153 GLU B CA 1
ATOM 2812 C C . GLU B 1 153 ? -4.758 -6.945 -21.641 1 98.56 153 GLU B C 1
ATOM 2814 O O . GLU B 1 153 ? -4.004 -6.988 -22.625 1 98.56 153 GLU B O 1
ATOM 2819 N N . ASP B 1 154 ? -5.25 -8.055 -21.172 1 98.19 154 ASP B N 1
ATOM 2820 C CA . ASP B 1 154 ? -5.109 -9.367 -21.812 1 98.19 154 ASP B CA 1
ATOM 2821 C C . ASP B 1 154 ? -3.641 -9.719 -22 1 98.19 154 ASP B C 1
ATOM 2823 O O . ASP B 1 154 ? -3.281 -10.352 -23 1 98.19 154 ASP B O 1
ATOM 2827 N N . ARG B 1 155 ? -2.787 -9.266 -21.109 1 98.56 155 ARG B N 1
ATOM 2828 C CA . ARG B 1 155 ? -1.357 -9.555 -21.094 1 98.56 155 ARG B CA 1
ATOM 2829 C C . ARG B 1 155 ? -0.806 -9.547 -19.672 1 98.56 155 ARG B C 1
ATOM 2831 O O . ARG B 1 155 ? -1.467 -9.062 -18.75 1 98.56 155 ARG B O 1
ATOM 2838 N N . LEU B 1 156 ? 0.429 -10.055 -19.516 1 98.81 156 LEU B N 1
ATOM 2839 C CA . LEU B 1 156 ? 1.082 -10.047 -18.219 1 98.81 156 LEU B CA 1
ATOM 2840 C C . LEU B 1 156 ? 1.358 -8.617 -17.766 1 98.81 156 LEU B C 1
ATOM 2842 O O . LEU B 1 156 ? 1.911 -7.812 -18.516 1 98.81 156 LEU B O 1
ATOM 2846 N N . THR B 1 157 ? 0.94 -8.258 -16.609 1 98.94 157 THR B N 1
ATOM 2847 C CA . THR B 1 157 ? 1.281 -6.992 -15.969 1 98.94 157 THR B CA 1
ATOM 2848 C C . THR B 1 157 ? 1.682 -7.215 -14.508 1 98.94 157 THR B C 1
ATOM 2850 O O . THR B 1 157 ? 1.671 -8.344 -14.023 1 98.94 157 THR B O 1
ATOM 2853 N N . LEU B 1 158 ? 2.033 -6.207 -13.828 1 98.94 158 LEU B N 1
ATOM 2854 C CA . LEU B 1 158 ? 2.307 -6.227 -12.398 1 98.94 158 LEU B CA 1
ATOM 2855 C C . LEU B 1 158 ? 1.124 -6.801 -11.625 1 98.94 158 LEU B C 1
ATOM 2857 O O . LEU B 1 158 ? 1.307 -7.453 -10.594 1 98.94 158 LEU B O 1
ATOM 2861 N N . ALA B 1 159 ? -0.087 -6.602 -12.125 1 98.94 159 ALA B N 1
ATOM 2862 C CA . ALA B 1 159 ? -1.286 -7.109 -11.469 1 98.94 159 ALA B CA 1
ATOM 2863 C C . ALA B 1 159 ? -1.191 -8.617 -11.25 1 98.94 159 ALA B C 1
ATOM 2865 O O . ALA B 1 159 ? -1.436 -9.109 -10.141 1 98.94 159 ALA B O 1
ATOM 2866 N N . ASP B 1 160 ? -0.793 -9.32 -12.242 1 98.94 160 ASP B N 1
ATOM 2867 C CA . ASP B 1 160 ? -0.718 -10.781 -12.195 1 98.94 160 ASP B CA 1
ATOM 2868 C C . ASP B 1 160 ? 0.394 -11.234 -11.25 1 98.94 160 ASP B C 1
ATOM 2870 O O . ASP B 1 160 ? 0.2 -12.164 -10.461 1 98.94 160 ASP B O 1
ATOM 2874 N N . LEU B 1 161 ? 1.532 -10.594 -11.359 1 98.94 161 LEU B N 1
ATOM 2875 C CA . LEU B 1 161 ? 2.678 -10.961 -10.539 1 98.94 161 LEU B CA 1
ATOM 2876 C C . LEU B 1 161 ? 2.377 -10.734 -9.055 1 98.94 161 LEU B C 1
ATOM 2878 O O . LEU B 1 161 ? 2.713 -11.57 -8.219 1 98.94 161 LEU B O 1
ATOM 2882 N N . ALA B 1 162 ? 1.736 -9.648 -8.75 1 98.94 162 ALA B N 1
ATOM 2883 C CA . ALA B 1 162 ? 1.417 -9.312 -7.367 1 98.94 162 ALA B CA 1
ATOM 2884 C C . ALA B 1 162 ? 0.403 -10.289 -6.785 1 98.94 162 ALA B C 1
ATOM 2886 O O . ALA B 1 162 ? 0.581 -10.781 -5.668 1 98.94 162 ALA B O 1
ATOM 2887 N N . VAL B 1 163 ? -0.63 -10.586 -7.527 1 98.94 163 VAL B N 1
ATOM 2888 C CA . VAL B 1 163 ? -1.728 -11.406 -7.027 1 98.94 163 VAL B CA 1
ATOM 2889 C C . VAL B 1 163 ? -1.249 -12.844 -6.828 1 98.94 163 VAL B C 1
ATOM 2891 O O . VAL B 1 163 ? -1.652 -13.508 -5.875 1 98.94 163 VAL B O 1
ATOM 2894 N N . ALA B 1 164 ? -0.354 -13.32 -7.633 1 98.88 164 ALA B N 1
ATOM 2895 C CA . ALA B 1 164 ? 0.074 -14.719 -7.582 1 98.88 164 ALA B CA 1
ATOM 2896 C C . ALA B 1 164 ? 1.039 -14.953 -6.426 1 98.88 164 ALA B C 1
ATOM 2898 O O . ALA B 1 164 ? 1.07 -16.047 -5.848 1 98.88 164 ALA B O 1
ATOM 2899 N N . SER B 1 165 ? 1.784 -13.984 -6.012 1 98.88 165 SER B N 1
ATOM 2900 C CA . SER B 1 165 ? 2.951 -14.117 -5.148 1 98.88 165 SER B CA 1
ATOM 2901 C C . SER B 1 165 ? 2.574 -14.727 -3.801 1 98.88 165 SER B C 1
ATOM 2903 O O . SER B 1 165 ? 3.209 -15.68 -3.344 1 98.88 165 SER B O 1
ATOM 2905 N N . PRO B 1 166 ? 1.504 -14.266 -3.113 1 98.81 166 PRO B N 1
ATOM 2906 C CA . PRO B 1 166 ? 1.193 -14.789 -1.78 1 98.81 166 PRO B CA 1
ATOM 2907 C C . PRO B 1 166 ? 0.73 -16.234 -1.806 1 98.81 166 PRO B C 1
ATOM 2909 O O . PRO B 1 166 ? 0.799 -16.938 -0.787 1 98.81 166 PRO B O 1
ATOM 2912 N N . PHE B 1 167 ? 0.254 -16.719 -2.939 1 98.69 167 PHE B N 1
ATOM 2913 C CA . PHE B 1 167 ? -0.242 -18.094 -3.025 1 98.69 167 PHE B CA 1
ATOM 2914 C C . PHE B 1 167 ? 0.898 -19.094 -2.875 1 98.69 167 PHE B C 1
ATOM 2916 O O . PHE B 1 167 ? 0.675 -20.234 -2.484 1 98.69 167 PHE B O 1
ATOM 2923 N N . VAL B 1 168 ? 2.131 -18.672 -3.137 1 98.44 168 VAL B N 1
ATOM 2924 C CA . VAL B 1 168 ? 3.281 -19.547 -2.902 1 98.44 168 VAL B CA 1
ATOM 2925 C C . VAL B 1 168 ? 3.404 -19.844 -1.411 1 98.44 168 VAL B C 1
ATOM 2927 O O . VAL B 1 168 ? 3.643 -21 -1.022 1 98.44 168 VAL B O 1
ATOM 2930 N N . ASN B 1 169 ? 3.217 -18.812 -0.584 1 98.19 169 ASN B N 1
ATOM 2931 C CA . ASN B 1 169 ? 3.248 -19.016 0.859 1 98.19 169 ASN B CA 1
ATOM 2932 C C . ASN B 1 169 ? 2.162 -19.984 1.31 1 98.19 169 ASN B C 1
ATOM 2934 O O . ASN B 1 169 ? 2.395 -20.812 2.188 1 98.19 169 ASN B O 1
ATOM 2938 N N . LEU B 1 170 ? 0.981 -19.844 0.743 1 98.06 170 LEU B N 1
ATOM 2939 C CA . LEU B 1 170 ? -0.11 -20.766 1.062 1 98.06 170 LEU B CA 1
ATOM 2940 C C . LEU B 1 170 ? 0.249 -22.188 0.679 1 98.06 170 LEU B C 1
ATOM 2942 O O . LEU B 1 170 ? -0.077 -23.141 1.404 1 98.06 170 LEU B O 1
ATOM 2946 N N . SER B 1 171 ? 0.924 -22.328 -0.426 1 96.62 171 SER B N 1
ATOM 2947 C CA . SER B 1 171 ? 1.331 -23.656 -0.864 1 96.62 171 SER B CA 1
ATOM 2948 C C . SER B 1 171 ? 2.334 -24.281 0.104 1 96.62 171 SER B C 1
ATOM 2950 O O . SER B 1 171 ? 2.32 -25.484 0.329 1 96.62 171 SER B O 1
ATOM 2952 N N . HIS B 1 172 ? 3.195 -23.453 0.69 1 96.5 172 HIS B N 1
ATOM 2953 C CA . HIS B 1 172 ? 4.156 -23.953 1.667 1 96.5 172 HIS B CA 1
ATOM 2954 C C . HIS B 1 172 ? 3.457 -24.438 2.932 1 96.5 172 HIS B C 1
ATOM 2956 O O . HIS B 1 172 ? 4.016 -25.234 3.688 1 96.5 172 HIS B O 1
ATOM 2962 N N . LEU B 1 173 ? 2.25 -23.953 3.152 1 96.56 173 LEU B N 1
ATOM 2963 C CA . 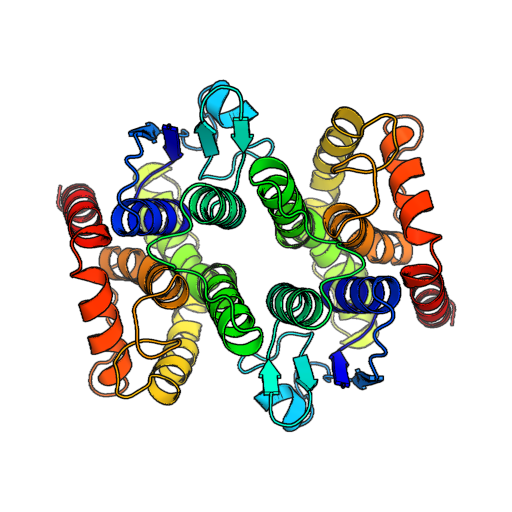LEU B 1 173 ? 1.437 -24.391 4.277 1 96.56 173 LEU B CA 1
ATOM 2964 C C . LEU B 1 173 ? 0.595 -25.609 3.898 1 96.56 173 LEU B C 1
ATOM 2966 O O . LEU B 1 173 ? -0.256 -26.047 4.676 1 96.56 173 LEU B O 1
ATOM 2970 N N . LYS B 1 174 ? 0.738 -26.047 2.605 1 95 174 LYS B N 1
ATOM 2971 C CA . LYS B 1 174 ? -0.037 -27.156 2.049 1 95 174 LYS B CA 1
ATOM 2972 C C . LYS B 1 174 ? -1.521 -26.797 1.978 1 95 174 LYS B C 1
ATOM 2974 O O . LYS B 1 174 ? -2.377 -27.688 2.082 1 95 174 LYS B O 1
ATOM 2979 N N . TRP B 1 175 ? -1.705 -25.5 1.949 1 95.25 175 TRP B N 1
ATOM 2980 C CA . TRP B 1 175 ? -3.068 -25.031 1.706 1 95.25 175 TRP B CA 1
ATOM 2981 C C . TRP B 1 175 ? -3.424 -25.141 0.227 1 95.25 175 TRP B C 1
ATOM 2983 O O . TRP B 1 175 ? -2.598 -24.844 -0.64 1 95.25 175 TRP B O 1
ATOM 2993 N N . GLN B 1 176 ? -4.672 -25.578 -0.079 1 91.19 176 GLN B N 1
ATOM 2994 C CA . GLN B 1 176 ? -5.141 -25.703 -1.455 1 91.19 176 GLN B CA 1
ATOM 2995 C C . GLN B 1 176 ? -6.523 -25.094 -1.627 1 91.19 176 GLN B C 1
ATOM 2997 O O . GLN B 1 176 ? -7.387 -25.234 -0.761 1 91.19 176 GLN B O 1
ATOM 3002 N N . ALA B 1 177 ? -6.621 -24.391 -2.707 1 92.25 177 ALA B N 1
ATOM 3003 C CA . ALA B 1 177 ? -7.941 -23.875 -3.061 1 92.25 177 ALA B CA 1
ATOM 3004 C C . ALA B 1 177 ? -8.883 -25.016 -3.445 1 92.25 177 ALA B C 1
ATOM 3006 O O . ALA B 1 177 ? -8.445 -26.062 -3.906 1 92.25 177 ALA B O 1
ATOM 3007 N N . ASP B 1 178 ? -10.125 -24.812 -3.143 1 94.12 178 ASP B N 1
ATOM 3008 C CA . ASP B 1 178 ? -11.141 -25.734 -3.65 1 94.12 178 ASP B CA 1
ATOM 3009 C C . ASP B 1 178 ? -11.281 -25.609 -5.164 1 94.12 178 ASP B C 1
ATOM 3011 O O . ASP B 1 178 ? -12.016 -24.75 -5.66 1 94.12 178 ASP B O 1
ATOM 3015 N N . GLU B 1 179 ? -10.672 -26.484 -5.871 1 94.69 179 GLU B N 1
ATOM 3016 C CA . GLU B 1 179 ? -10.625 -26.422 -7.328 1 94.69 179 GLU B CA 1
ATOM 3017 C C . GLU B 1 179 ? -12.016 -26.547 -7.938 1 94.69 179 GLU B C 1
ATOM 3019 O O . GLU B 1 179 ? -12.266 -26.031 -9.031 1 94.69 179 GLU B O 1
ATOM 3024 N N . ALA B 1 180 ? -12.859 -27.281 -7.309 1 96.81 180 ALA B N 1
ATOM 3025 C CA . ALA B 1 180 ? -14.227 -27.422 -7.805 1 96.81 180 ALA B CA 1
ATOM 3026 C C . ALA B 1 180 ? -14.969 -26.094 -7.727 1 96.81 180 ALA B C 1
ATOM 3028 O O . ALA B 1 180 ? -15.773 -25.766 -8.609 1 96.81 180 ALA B O 1
ATOM 3029 N N . ARG B 1 181 ? -14.695 -25.375 -6.723 1 97.12 181 ARG B N 1
ATOM 3030 C CA . ARG B 1 181 ? -15.375 -24.094 -6.504 1 97.12 181 ARG B CA 1
ATOM 3031 C C . ARG B 1 181 ?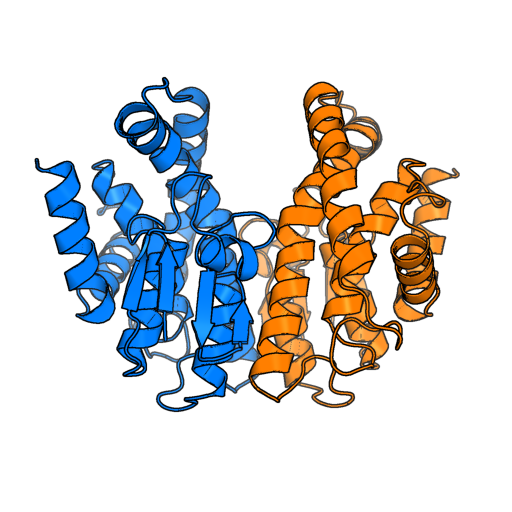 -14.688 -22.969 -7.262 1 97.12 181 ARG B C 1
ATOM 3033 O O . ARG B 1 181 ? -15.344 -22.047 -7.75 1 97.12 181 ARG B O 1
ATOM 3040 N N . HIS B 1 182 ? -13.352 -23.047 -7.355 1 98 182 HIS B N 1
ATOM 3041 C CA . HIS B 1 182 ? -12.57 -21.953 -7.922 1 98 182 HIS B CA 1
ATOM 3042 C C . HIS B 1 182 ? -11.633 -22.453 -9.008 1 98 182 HIS B C 1
ATOM 3044 O O . HIS B 1 182 ? -10.43 -22.188 -8.969 1 98 182 HIS B O 1
ATOM 3050 N N . PRO B 1 183 ? -12.172 -23.109 -10.055 1 97.69 183 PRO B N 1
ATOM 3051 C CA . PRO B 1 183 ? -11.305 -23.688 -11.078 1 97.69 183 PRO B CA 1
ATOM 3052 C C . PRO B 1 183 ? -10.516 -22.641 -11.852 1 97.69 183 PRO B C 1
ATOM 3054 O O . PRO B 1 183 ? -9.344 -22.844 -12.164 1 97.69 183 PRO B O 1
ATOM 3057 N N . ARG B 1 184 ? -11.094 -21.547 -12.188 1 97.94 184 ARG B N 1
ATOM 3058 C CA . ARG B 1 184 ? -10.43 -20.516 -12.977 1 97.94 184 ARG B CA 1
ATOM 3059 C C . ARG B 1 184 ? -9.336 -19.812 -12.164 1 97.94 184 ARG B C 1
ATOM 3061 O O . ARG B 1 184 ? -8.234 -19.594 -12.656 1 97.94 184 ARG B O 1
ATOM 3068 N N . ALA B 1 185 ? -9.656 -19.5 -10.906 1 98.25 185 ALA B N 1
ATOM 3069 C CA . ALA B 1 185 ? -8.672 -18.859 -10.031 1 98.25 185 ALA B CA 1
ATOM 3070 C C . ALA B 1 185 ? -7.473 -19.766 -9.797 1 98.25 185 ALA B C 1
ATOM 3072 O O . ALA B 1 185 ? -6.324 -19.312 -9.828 1 98.25 185 ALA B O 1
ATOM 3073 N N . THR B 1 186 ? -7.785 -21.047 -9.586 1 97.62 186 THR B N 1
ATOM 3074 C CA . THR B 1 186 ? -6.723 -22.016 -9.367 1 97.62 186 THR B CA 1
ATOM 3075 C C . THR B 1 186 ? -5.824 -22.125 -10.594 1 97.62 186 THR B C 1
ATOM 3077 O O . THR B 1 186 ? -4.598 -22.047 -10.484 1 97.62 186 THR B O 1
ATOM 3080 N N . ALA B 1 187 ? -6.398 -22.234 -11.727 1 97.75 187 ALA B N 1
ATOM 3081 C CA . ALA B 1 187 ? -5.648 -22.359 -12.977 1 97.75 187 ALA B CA 1
ATOM 3082 C C . ALA B 1 187 ? -4.836 -21.094 -13.242 1 97.75 187 ALA B C 1
ATOM 3084 O O . ALA B 1 187 ? -3.705 -21.156 -13.727 1 97.75 187 ALA B O 1
ATOM 3085 N N . TYR B 1 188 ? -5.379 -19.953 -12.961 1 98.44 188 TYR B N 1
ATOM 3086 C CA . TYR B 1 188 ? -4.727 -18.656 -13.141 1 98.44 188 TYR B CA 1
ATOM 3087 C C . TYR B 1 188 ? -3.459 -18.578 -12.305 1 98.44 188 TYR B C 1
ATOM 3089 O O . TYR B 1 188 ? -2.391 -18.234 -12.82 1 98.44 188 TYR B O 1
ATOM 3097 N N . VAL B 1 189 ? -3.584 -18.906 -11.031 1 98.44 189 VAL B N 1
ATOM 3098 C CA . VAL B 1 189 ? -2.451 -18.828 -10.109 1 98.44 189 VAL B CA 1
ATOM 3099 C C . VAL B 1 189 ? -1.349 -19.781 -10.562 1 98.44 189 VAL B C 1
ATOM 3101 O O . VAL B 1 189 ? -0.177 -19.406 -10.625 1 98.44 189 VAL B O 1
ATOM 3104 N N . GLU B 1 190 ? -1.739 -20.984 -10.891 1 97.62 190 GLU B N 1
ATOM 3105 C CA . GLU B 1 190 ? -0.777 -21.984 -11.344 1 97.62 190 GLU B CA 1
ATOM 3106 C C . GLU B 1 190 ? -0.047 -21.516 -12.602 1 97.62 190 GLU B C 1
ATOM 3108 O O . GLU B 1 190 ? 1.169 -21.688 -12.719 1 97.62 190 GLU B O 1
ATOM 3113 N N . LYS B 1 191 ? -0.798 -20.969 -13.492 1 98.19 191 LYS B N 1
ATOM 3114 C CA . LYS B 1 191 ? -0.23 -20.484 -14.742 1 98.19 191 LYS B CA 1
ATOM 3115 C C . LYS B 1 191 ? 0.811 -19.406 -14.492 1 98.19 191 LYS B C 1
ATOM 3117 O O . LYS B 1 191 ? 1.906 -19.438 -15.055 1 98.19 191 LYS B O 1
ATOM 3122 N N . ILE B 1 192 ? 0.532 -18.422 -13.688 1 98.75 192 ILE B N 1
ATOM 3123 C CA . ILE B 1 192 ? 1.438 -17.312 -13.422 1 98.75 192 ILE B CA 1
ATOM 3124 C C . ILE B 1 192 ? 2.674 -17.812 -12.68 1 98.75 192 ILE B C 1
ATOM 3126 O O . ILE B 1 192 ? 3.801 -17.453 -13.016 1 98.75 192 ILE B O 1
ATOM 3130 N N . LEU B 1 193 ? 2.477 -18.734 -11.711 1 98.5 193 LEU B N 1
ATOM 3131 C CA . LEU B 1 193 ? 3.582 -19.203 -10.883 1 98.5 193 LEU B CA 1
ATOM 3132 C C . LEU B 1 193 ? 4.477 -20.156 -11.648 1 98.5 193 LEU B C 1
ATOM 3134 O O . LEU B 1 193 ? 5.605 -20.438 -11.234 1 98.5 193 LEU B O 1
ATOM 3138 N N . ALA B 1 194 ? 4.023 -20.703 -12.766 1 98.38 194 ALA B N 1
ATOM 3139 C CA . ALA B 1 194 ? 4.812 -21.609 -13.594 1 98.38 194 ALA B CA 1
ATOM 3140 C C . ALA B 1 194 ? 5.805 -20.844 -14.461 1 98.38 194 ALA B C 1
ATOM 3142 O O . ALA B 1 194 ? 6.719 -21.422 -15.047 1 98.38 194 ALA B O 1
ATOM 3143 N N . ARG B 1 195 ? 5.629 -19.547 -14.594 1 98.75 195 ARG B N 1
ATOM 3144 C CA . ARG B 1 195 ? 6.562 -18.75 -15.375 1 98.75 195 ARG B CA 1
ATOM 3145 C C . ARG B 1 195 ? 7.977 -18.844 -14.805 1 98.75 195 ARG B C 1
ATOM 3147 O O . ARG B 1 195 ? 8.156 -18.875 -13.586 1 98.75 195 ARG B O 1
ATOM 3154 N N . PRO B 1 196 ? 8.992 -18.703 -15.633 1 98.56 196 PRO B N 1
ATOM 3155 C CA . PRO B 1 196 ? 10.375 -18.797 -15.164 1 98.56 196 PRO B CA 1
ATOM 3156 C C . PRO B 1 196 ? 10.703 -17.766 -14.086 1 98.56 196 PRO B C 1
ATOM 3158 O O . PRO B 1 196 ? 11.5 -18.047 -13.18 1 98.56 196 PRO B O 1
ATOM 3161 N N . SER B 1 197 ? 10.102 -16.625 -14.117 1 98.69 197 SER B N 1
ATOM 3162 C CA . SER B 1 197 ? 10.359 -15.547 -13.172 1 98.69 197 SER B CA 1
ATOM 3163 C C . SER B 1 197 ? 9.961 -15.945 -11.758 1 98.69 197 SER B C 1
ATOM 3165 O O . SER B 1 197 ? 10.531 -15.445 -10.781 1 98.69 197 SER B O 1
ATOM 3167 N N . TYR B 1 198 ? 9 -16.875 -11.578 1 98.69 198 TYR B N 1
ATOM 3168 C CA . TYR B 1 198 ? 8.539 -17.344 -10.273 1 98.69 198 TYR B CA 1
ATOM 3169 C C . TYR B 1 198 ? 9.07 -18.734 -9.977 1 98.69 198 TYR B C 1
ATOM 3171 O O . TYR B 1 198 ? 9.445 -19.047 -8.836 1 98.69 198 TYR B O 1
ATOM 3179 N N . ALA B 1 199 ? 9.133 -19.594 -11.047 1 98.31 199 ALA B N 1
ATOM 3180 C CA . ALA B 1 199 ? 9.32 -21.031 -10.883 1 98.31 199 ALA B CA 1
ATOM 3181 C C . ALA B 1 199 ? 10.609 -21.328 -10.133 1 98.31 199 ALA B C 1
ATOM 3183 O O . ALA B 1 199 ? 10.641 -22.219 -9.266 1 98.31 199 ALA B O 1
ATOM 3184 N N . LYS B 1 200 ? 11.648 -20.609 -10.43 1 96.88 200 LYS B N 1
ATOM 3185 C CA . LYS B 1 200 ? 12.93 -20.875 -9.781 1 96.88 200 LYS B CA 1
ATOM 3186 C C . LYS B 1 200 ? 12.859 -20.594 -8.289 1 96.88 200 LYS B C 1
ATOM 3188 O O . LYS B 1 200 ? 13.469 -21.297 -7.484 1 96.88 200 LYS B O 1
ATOM 3193 N N . TRP B 1 201 ? 12.117 -19.547 -7.891 1 97.44 201 TRP B N 1
ATOM 3194 C CA . TRP B 1 201 ? 12 -19.172 -6.48 1 97.44 201 TRP B CA 1
ATOM 3195 C C . TRP B 1 201 ? 11.086 -20.156 -5.742 1 97.44 201 TRP B C 1
ATOM 3197 O O . TRP B 1 201 ? 11.359 -20.516 -4.598 1 97.44 201 TRP B O 1
ATOM 3207 N N . VAL B 1 202 ? 10.008 -20.547 -6.426 1 97.06 202 VAL B N 1
ATOM 3208 C CA . VAL B 1 202 ? 9.078 -21.5 -5.84 1 97.06 202 VAL B CA 1
ATOM 3209 C C . VAL B 1 202 ? 9.805 -22.812 -5.555 1 97.06 202 VAL B C 1
ATOM 3211 O O . VAL B 1 202 ? 9.648 -23.406 -4.48 1 97.06 202 VAL B O 1
ATOM 3214 N N . GLU B 1 203 ? 10.594 -23.203 -6.523 1 96.25 203 GLU B N 1
ATOM 3215 C CA . GLU B 1 203 ? 11.367 -24.438 -6.371 1 96.25 203 GLU B CA 1
ATOM 3216 C C . GLU B 1 203 ? 12.383 -24.312 -5.238 1 96.25 203 GLU B C 1
ATOM 3218 O O . GLU B 1 203 ? 12.508 -25.219 -4.41 1 96.25 203 GLU B O 1
ATOM 3223 N N . ALA B 1 204 ? 13.094 -23.234 -5.195 1 96 204 ALA B N 1
ATOM 3224 C CA . ALA B 1 204 ? 14.102 -23.016 -4.164 1 96 204 ALA B CA 1
ATOM 3225 C C . ALA B 1 204 ? 13.477 -23 -2.773 1 96 204 ALA B C 1
ATOM 3227 O O . ALA B 1 204 ? 14.031 -23.562 -1.831 1 96 204 ALA B O 1
ATOM 3228 N N . GLU B 1 205 ? 12.352 -22.328 -2.637 1 95.88 205 GLU B N 1
ATOM 3229 C CA . GLU B 1 205 ? 11.641 -22.281 -1.361 1 95.88 205 GLU B CA 1
ATOM 3230 C C . GLU B 1 205 ? 11.156 -23.656 -0.933 1 95.88 205 GLU B C 1
ATOM 3232 O O . GLU B 1 205 ? 11.203 -24 0.25 1 95.88 205 GLU B O 1
ATOM 3237 N N . GLY B 1 206 ? 10.609 -24.375 -1.935 1 93.62 206 GLY B N 1
ATOM 3238 C CA . GLY B 1 206 ? 10.148 -25.719 -1.654 1 93.62 206 GLY B CA 1
ATOM 3239 C C . GLY B 1 206 ? 11.234 -26.609 -1.075 1 93.62 206 GLY B C 1
ATOM 3240 O O . GLY B 1 206 ? 10.969 -27.422 -0.19 1 93.62 206 GLY B O 1
ATOM 3241 N N . ARG B 1 207 ? 12.438 -26.422 -1.496 1 92.5 207 ARG B N 1
ATOM 3242 C CA . ARG B 1 207 ? 13.57 -27.219 -1.009 1 92.5 207 ARG B CA 1
ATOM 3243 C C . ARG B 1 207 ? 13.883 -26.875 0.445 1 92.5 207 ARG B C 1
ATOM 3245 O O . ARG B 1 207 ? 14.344 -27.734 1.202 1 92.5 207 ARG B O 1
ATOM 3252 N N . MET B 1 208 ? 13.578 -25.641 0.846 1 88.94 208 MET B N 1
ATOM 3253 C CA . MET B 1 208 ? 13.82 -25.203 2.215 1 88.94 208 MET B CA 1
ATOM 3254 C C . MET B 1 208 ? 12.891 -25.922 3.193 1 88.94 208 MET B C 1
ATOM 3256 O O . MET B 1 208 ? 13.258 -26.156 4.344 1 88.94 208 MET B O 1
ATOM 3260 N N . PHE B 1 209 ? 11.75 -26.188 2.781 1 85.56 209 PHE B N 1
ATOM 3261 C CA . PHE B 1 209 ? 10.758 -26.766 3.691 1 85.56 209 PHE B CA 1
ATOM 3262 C C . PHE B 1 209 ? 10.672 -28.266 3.52 1 85.56 209 PHE B C 1
ATOM 3264 O O . PHE B 1 209 ? 10.062 -28.953 4.34 1 85.56 209 PHE B O 1
ATOM 3271 N N . ALA B 1 210 ? 11.117 -28.859 2.355 1 73.44 210 ALA B N 1
ATOM 3272 C CA . ALA B 1 210 ? 11.195 -30.297 2.188 1 73.44 210 ALA B CA 1
ATOM 3273 C C . ALA B 1 210 ? 12.312 -30.891 3.043 1 73.44 210 ALA B C 1
ATOM 3275 O O . ALA B 1 210 ? 12.281 -32.094 3.377 1 73.44 210 ALA B O 1
ATOM 3276 N N . ALA B 1 211 ? 13.297 -30.062 3.412 1 56.59 211 ALA B N 1
ATOM 3277 C CA . ALA B 1 211 ? 14.375 -30.609 4.23 1 56.59 211 ALA B CA 1
ATOM 3278 C C . ALA B 1 211 ? 13.969 -30.688 5.699 1 56.59 211 ALA B C 1
ATOM 3280 O O . ALA B 1 211 ? 13.195 -29.859 6.18 1 56.59 211 ALA B O 1
#

Organism: NCBI:txid2803784

Secondary structure (DSSP, 8-state):
-EEES-TTSHHHHHHHHHHHHHT---EEE---SS---HHHHHH-TT-PSPEEEETTEEEE-HHHHHHHHHHH--SS-SS--SHHHHHHHHHHHHIIIIIIHHHHHHHHIIIIIIIIII-----HHHHHHHHTTHHHHHHHHHHH--TTS-SBTTB--HHHHHHHHHHHHHHHTT----TTT-HHHHHHHHHHHTSHHHHHHHHHHHHHHH-/-EEES-TTSHHHHHHHHHHHHTT---EEE---SS---HHHHHH-TT-PSPEEEETTEEEE-HHHHHHHHHHH--SS--S--SHHHHHHHHHHHHIIIIIIHHHHHHHHIIIIIIIIII-----HHHHHHHHTTHHHHHHHHHHH--TTS-SBTTB--HHHHHHHHHHHHHHHTT----TTT-HHHHHHHHHHHTSHHHHHHHHHHHHHHH-

pLDDT: mean 96.16, std 5.96, range [56.34, 98.94]

Sequence (422 aa):
MILYGSSLSPFVRKTLAFAAEKGIELELQPAGMGSGPPEFMHASPFGKMPGFKDGDFLISDSTAIITYLEAIKPEPNLIPLEAKARARTIWYEEFADTILIGCAGTMFFNRLVSPRFMNKPGDEAAAAKAESELPAILDYLERILPESGYLVEDRLTLADLAVASPFVNLSHLKWQADEARHPRATAYVEKILARPSYAKWVEAEGRMFAAMILYGSSLSPFVRKTLAFAAEKGIELELQPAGMGSGPPEFMHASPFGKMPGFKDGDFLISDSTAIITYLEAIKPEPNLIPLEAKARARTIWYEEFADTILIGCAGTMFFNRLVSPRFMNKPGDEAAAAKAESELPAILDYLERILPESGYLVEDRLTLADLAVASPFVNLSHLKWQADEARHPRATAYVEKILARPSYAKWVEAEGRMFAA

Solvent-accessible surface area (backbone atoms only — not comparable to full-atom values): 21663 Å² total; per-residue (Å²): 83,40,34,23,30,48,73,81,38,40,48,30,34,29,41,53,23,54,32,44,73,49,71,45,77,66,47,80,36,75,28,55,93,86,63,36,52,70,68,36,40,69,13,11,84,84,66,51,66,16,16,31,36,54,89,88,48,57,37,31,38,39,68,15,51,48,48,25,52,43,55,78,41,57,63,67,64,41,67,55,80,55,37,68,54,25,15,50,32,46,21,35,32,49,42,21,68,48,59,48,30,52,22,35,46,43,30,37,38,26,71,41,44,29,45,70,74,62,72,35,85,41,51,62,68,59,21,50,54,25,56,69,51,46,60,62,54,44,52,50,44,42,68,66,58,44,91,72,66,25,79,51,90,66,36,84,31,50,26,47,46,33,51,38,30,38,53,54,47,32,45,77,70,71,51,75,78,58,48,88,81,27,48,64,37,50,52,44,39,53,56,59,47,61,35,73,51,36,32,60,57,55,51,55,51,48,54,65,68,72,100,83,39,35,23,30,48,73,83,37,40,49,30,33,29,41,52,22,53,30,44,73,49,71,45,76,65,46,79,36,74,25,55,96,87,62,36,50,70,69,36,40,69,12,12,85,83,66,53,67,16,14,31,36,54,88,90,48,58,36,32,37,40,69,15,50,46,48,28,51,44,56,76,40,56,63,66,65,40,68,55,80,53,38,69,54,26,16,50,33,47,23,32,31,49,43,20,69,46,59,50,29,52,24,34,46,42,30,35,37,26,72,41,45,27,45,73,75,61,72,33,85,41,52,62,69,59,19,50,56,26,56,70,50,47,61,62,54,45,52,50,45,42,68,65,57,44,92,71,65,24,80,50,90,67,35,82,31,50,25,50,46,34,51,38,31,37,53,55,45,32,45,75,69,70,53,74,77,57,49,88,82,27,48,63,37,52,52,43,40,52,56,59,46,62,34,73,50,36,32,60,56,54,52,56,53,48,54,64,69,74,99

Nearest PDB structures (foldseek):
  6zb6-assembly1_A  TM=8.608E-01  e=2.675E-12  Lolium rigidum
  4o7h-assembly1_B  TM=9.054E-01  e=6.968E-11  Rhodospirillum rubrum F11
  4hoj-assembly1_A-2  TM=8.737E-01  e=1.108E-09  Neisseria gonorrhoeae
  4qq7-assembly1_A  TM=7.860E-01  e=1.695E-10  Burkholderia cenocepacia J2315
  1yy7-assembly1_B  TM=8.924E-01  e=4.640E-09  Yersinia pestis

InterPro domains:
  IPR004045 Glutathione S-transferase, N-terminal [PF13417] (3-76)
  IPR004045 Glutathione S-transferase, N-terminal [PS50404] (1-77)
  IPR004046 Glutathione S-transferase, C-terminal [PF14497] (124-204)
  IPR010987 Glutathione S-transferase, C-terminal-like [PS50405] (82-211)
  IPR036249 Thioredoxin-like superfamily [SSF52833] (1-100)
  IPR036282 Glutathione S-trans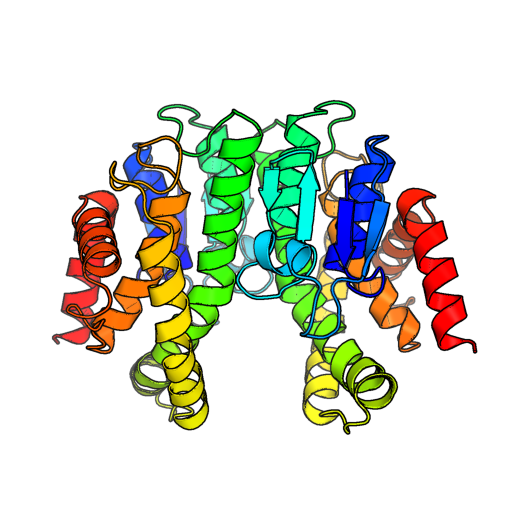ferase, C-terminal domain superfamily [SSF47616] (74-204)
  IPR040079 Glutathione transferase family [SFLDS00019] (1-195)

Radius of gyration: 20.89 Å; Cα contacts (8 Å, |Δi|>4): 687; chains: 2; bounding box: 49×55×47 Å